Protein AF-A0A6P3WNL5-F1 (afdb_monomer)

Radius of gyration: 24.59 Å; Cα contacts (8 Å, |Δi|>4): 304; chains: 1; bounding box: 66×43×85 Å

Sequence (378 aa):
MAYTKGQDVFPAPIDILNIIGIEDKSNTLYLLDRMYMNTLKYLIILKDKVKHRLVDMEKIATYMHNLLKKQLNNIPAIVDHISWVKEVLRLAEFFISCGRFMECKNHLIVASVVAKHFNDYCKIHVELSAKKKGCLHRQYIYIISIIDTCWVRYGLILLYSSSKHVLEKEGRDNFSWTNCYEAKSMVQSVKQSTGLLLFTCTEKEYEDFMYIARDNYITNCNDAKIIFVRILQLVNKVKANKFVSEDADVRAELAQYISKAYKYLGFFERDKVNQMKLQKRRVEALEDCLKTLNEDDQIYCSFIWFELAVINSIVLDVNIENVDRDKLTAEELAEIDQLVKYIVNYFQLYMENFDAVRYGLTNDVVDVLTKITKLFLL

Foldseek 3Di:
DPPPPPDPDDPQDDDVCVVVVHDDPDRSNVVVLVVVLVVLVVLVVVCVVDPVVPGDVLVSLVVLLVSLLVVVVVPDPHDPLLVSLVSLQVSLVVCLVLLVLVLNLQSLLVSVVSLVVQLVVLVPPPPDDPVRSVVSVLSSLVSVLVSLVSLLVSLLSLLVVLLVVLCVVVCVPHDDPPDDDPPVPSVPPPPDDDDRSHDDDDPVSSVVRRLDPDSDRDDALVSLVSSLVSSVVSLVVSCVDPSRVVDLLSLLVSLVSNLSSLVSSLSRDPDVVVSVVSLVSNLVSLVVSLVVDDPVSLLSLLVSLVVNLVSLVVVLVVLVVPDDPVDDDPVSVVSNVVSVVSNVVSVVSNVVCVVVNVVCVVVCVNPCVVVVVVNPDD

Secondary structure (DSSP, 8-state):
--TTSS---PPPPP-HHHHTT------HHHHHHHHHHHHHHHHHHHHTTS-GGG--HHHHHHHHHHHHHHHHTTTTTSS-HHHHHHHHHHHHHHHHHTT-HHHHHHHHHHHHHHHHHHHHHHHH-TTS-HHHHHHHHHHHHHHHHHHHHHHHHHHHHHHHHHHHHHHHHHTTSS------SSGGGTTT--S---S-------HHHHHHH-S----S---SHHHHHHHHHHHHHHHHHHHT-HHHHSSHHHHHHHHHHHHHHHHHHHHH---HHHHHHHHHHHHHHHHHHHTT--GGGHHHHHHHHHHHHHHHHHHHHHHHHHS-TTS--HHHHHHHHHHHHHHHHHHHHHHHTHHHHHHHHHTT-S-THHHHHTTS--

Mean predicted aligned error: 10.52 Å

pLDDT: mean 79.37, std 18.05, range [27.97, 97.25]

Organism: Dinoponera quadriceps (NCBI:txid609295)

Solvent-accessible surface area (backbone atoms only — not comparable to full-atom values): 21833 Å² total; per-residue (Å²): 140,82,90,76,74,94,59,98,74,68,78,80,62,83,58,66,50,56,73,74,71,39,91,66,91,70,58,51,60,58,54,50,53,51,52,51,50,51,54,54,50,50,51,56,60,45,38,81,78,42,75,70,87,78,54,66,59,68,58,48,50,52,53,53,50,54,50,53,56,61,48,56,79,54,58,87,86,78,63,61,63,67,64,50,36,53,55,40,49,52,48,22,54,52,28,48,76,70,69,37,36,61,45,16,51,49,34,53,29,52,39,50,52,53,52,48,52,51,50,52,52,61,65,67,55,70,88,55,53,72,69,55,49,55,51,52,50,50,53,48,51,52,51,51,42,53,51,41,51,51,51,34,50,49,43,46,52,46,45,45,53,12,53,52,54,51,49,62,62,55,40,75,78,61,77,82,86,87,74,73,87,72,69,75,71,70,74,77,62,86,70,80,78,76,77,85,79,69,82,92,74,54,71,67,58,47,64,79,53,54,79,68,85,78,60,67,77,57,91,52,41,69,63,44,50,56,44,44,53,45,32,53,53,38,50,52,56,44,57,71,34,68,94,54,44,72,46,64,68,51,44,49,50,54,25,50,50,52,30,49,40,34,55,45,43,34,73,49,46,83,52,66,70,59,30,52,53,34,52,50,53,28,50,52,43,43,55,56,42,54,77,72,55,56,86,90,40,50,56,56,51,29,58,50,27,44,52,48,18,54,51,37,47,54,53,46,53,55,51,61,73,71,52,55,86,93,66,72,47,75,64,61,50,51,52,51,54,51,40,52,53,50,28,53,51,23,46,48,57,23,59,78,42,40,66,56,41,52,51,33,67,73,65,57,72,59,61,66,66,56,60,60,45,69,76,69,78,124

Structure (mmCIF, N/CA/C/O backbone):
data_AF-A0A6P3WNL5-F1
#
_entry.id   AF-A0A6P3WNL5-F1
#
loop_
_atom_site.group_PDB
_atom_site.id
_atom_site.type_symbol
_atom_site.label_atom_id
_atom_site.label_alt_id
_atom_site.label_comp_id
_atom_site.label_asym_id
_atom_site.label_entity_id
_atom_site.label_seq_id
_atom_site.pdbx_PDB_ins_code
_atom_site.Cartn_x
_atom_site.Cartn_y
_atom_site.Cartn_z
_atom_site.occupancy
_atom_site.B_iso_or_equiv
_atom_site.auth_seq_id
_atom_site.auth_comp_id
_atom_site.auth_asym_id
_atom_site.auth_atom_id
_atom_site.pdbx_PDB_model_num
ATOM 1 N N . MET A 1 1 ? 5.656 12.740 -49.620 1.00 36.84 1 MET A N 1
ATOM 2 C CA . MET A 1 1 ? 5.018 12.921 -48.297 1.00 36.84 1 MET A CA 1
ATOM 3 C C . MET A 1 1 ? 4.186 11.683 -47.983 1.00 36.84 1 MET A C 1
ATOM 5 O O . MET A 1 1 ? 3.082 11.561 -48.488 1.00 36.84 1 MET A O 1
ATOM 9 N N . ALA A 1 2 ? 4.742 10.734 -47.228 1.00 35.12 2 ALA A N 1
ATOM 10 C CA . ALA A 1 2 ? 4.097 9.464 -46.864 1.00 35.12 2 ALA A CA 1
ATOM 11 C C . ALA A 1 2 ? 4.092 9.256 -45.333 1.00 35.12 2 ALA A C 1
ATOM 13 O O . ALA A 1 2 ? 4.182 8.136 -44.854 1.00 35.12 2 ALA A O 1
ATOM 14 N N . TYR A 1 3 ? 4.027 10.350 -44.566 1.00 39.00 3 TYR A N 1
ATOM 15 C CA . TYR A 1 3 ? 4.205 10.351 -43.106 1.00 39.00 3 TYR A CA 1
ATOM 16 C C . TYR A 1 3 ? 2.909 10.137 -42.298 1.00 39.00 3 TYR A C 1
ATOM 18 O O . TYR A 1 3 ? 2.933 10.232 -41.079 1.00 39.00 3 TYR A O 1
ATOM 26 N N . THR A 1 4 ? 1.770 9.863 -42.944 1.00 44.53 4 THR A N 1
ATOM 27 C CA . THR A 1 4 ? 0.448 9.850 -42.280 1.00 44.53 4 THR A CA 1
ATOM 28 C C . THR A 1 4 ? -0.360 8.566 -42.470 1.00 44.53 4 THR A C 1
ATOM 30 O O . THR A 1 4 ? -1.546 8.535 -42.154 1.00 44.53 4 THR A O 1
ATOM 33 N N . LYS A 1 5 ? 0.243 7.468 -42.942 1.00 39.12 5 LYS A N 1
ATOM 34 C CA . LYS A 1 5 ? -0.461 6.180 -43.057 1.00 39.12 5 LYS A CA 1
ATOM 35 C C . LYS A 1 5 ? -0.372 5.352 -41.774 1.00 39.12 5 LYS A C 1
ATOM 37 O O . LYS A 1 5 ? 0.149 4.255 -41.846 1.00 39.12 5 LYS A O 1
ATOM 42 N N . GLY A 1 6 ? -0.861 5.873 -40.642 1.00 42.34 6 GLY A N 1
ATOM 43 C CA . GLY A 1 6 ? -1.340 5.120 -39.457 1.00 42.34 6 GLY A CA 1
ATOM 44 C C . GLY A 1 6 ? -0.555 3.897 -38.946 1.00 42.34 6 GLY A C 1
ATOM 45 O O . GLY A 1 6 ? -1.110 3.091 -38.210 1.00 42.34 6 GLY A O 1
ATOM 46 N N . GLN A 1 7 ? 0.693 3.726 -39.352 1.00 43.03 7 GLN A N 1
ATOM 47 C CA . GLN A 1 7 ? 1.590 2.652 -38.982 1.00 43.03 7 GLN A CA 1
ATOM 48 C C . GLN A 1 7 ? 2.748 3.350 -38.291 1.00 43.03 7 GLN A C 1
ATOM 50 O O . GLN A 1 7 ? 3.369 4.231 -38.886 1.00 43.03 7 GLN A O 1
ATOM 55 N N . ASP A 1 8 ? 3.027 2.965 -37.049 1.00 51.00 8 ASP A N 1
ATOM 56 C CA . ASP A 1 8 ? 4.131 3.457 -36.214 1.00 51.00 8 ASP A CA 1
ATOM 57 C C . ASP A 1 8 ? 5.520 3.058 -36.764 1.00 51.00 8 ASP A C 1
ATOM 59 O O . ASP A 1 8 ? 6.451 2.744 -36.024 1.00 51.00 8 ASP A O 1
ATOM 63 N N . VAL A 1 9 ? 5.675 3.023 -38.087 1.00 51.84 9 VAL A N 1
ATOM 64 C CA . VAL A 1 9 ? 6.900 2.671 -38.797 1.00 51.84 9 VAL A CA 1
ATOM 65 C C . VAL A 1 9 ? 7.582 3.973 -39.192 1.00 51.84 9 VAL A C 1
ATOM 67 O O . VAL A 1 9 ? 7.510 4.441 -40.329 1.00 51.84 9 VAL A O 1
ATOM 70 N N . PHE A 1 10 ? 8.224 4.592 -38.208 1.00 59.78 10 PHE A N 1
ATOM 71 C CA . PHE A 1 10 ? 9.180 5.660 -38.466 1.00 59.78 10 PHE A CA 1
ATOM 72 C C . PHE A 1 10 ? 10.493 5.049 -38.975 1.00 59.78 10 PHE A C 1
ATOM 74 O O . PHE A 1 10 ? 10.869 3.960 -38.527 1.00 59.78 10 PHE A O 1
ATOM 81 N N . PRO A 1 11 ? 11.210 5.717 -39.899 1.00 64.06 11 PRO A N 1
ATOM 82 C CA . PRO A 1 11 ? 12.562 5.301 -40.248 1.00 64.06 11 PRO A CA 1
ATOM 83 C C . PRO A 1 11 ? 13.437 5.278 -38.988 1.00 64.06 11 PRO A C 1
ATOM 85 O O . PRO A 1 11 ? 13.232 6.076 -38.069 1.00 64.06 11 PRO A O 1
ATOM 88 N N . ALA A 1 12 ? 14.398 4.351 -38.944 1.00 66.69 12 ALA A N 1
ATOM 89 C CA . ALA A 1 12 ? 15.313 4.235 -37.815 1.00 66.69 12 ALA A CA 1
ATOM 90 C C . ALA A 1 12 ? 16.000 5.590 -37.543 1.00 66.69 12 ALA A C 1
ATOM 92 O O . ALA A 1 12 ? 16.370 6.279 -38.502 1.00 66.69 12 ALA A O 1
ATOM 93 N N . PRO A 1 13 ? 16.163 5.998 -36.270 1.00 73.88 13 PRO A N 1
ATOM 94 C CA . PRO A 1 13 ? 16.782 7.277 -35.951 1.00 73.88 13 PRO A CA 1
ATOM 95 C C . PRO A 1 13 ? 18.206 7.345 -36.502 1.00 73.88 13 PRO A C 1
ATOM 97 O O . PRO A 1 13 ? 18.990 6.408 -36.337 1.00 73.88 13 PRO A O 1
ATOM 100 N N . ILE A 1 14 ? 18.529 8.465 -37.148 1.00 75.06 14 ILE A N 1
ATOM 101 C CA . ILE A 1 14 ? 19.842 8.695 -37.746 1.00 75.06 14 ILE A CA 1
ATOM 102 C C . ILE A 1 14 ? 20.869 8.923 -36.636 1.00 75.06 14 ILE A C 1
ATOM 104 O O . ILE A 1 14 ? 20.701 9.812 -35.802 1.00 75.06 14 ILE A O 1
ATOM 108 N N . ASP A 1 15 ? 21.951 8.151 -36.668 1.00 74.88 15 ASP A N 1
ATOM 109 C CA . ASP A 1 15 ? 23.109 8.368 -35.813 1.00 74.88 15 ASP A CA 1
ATOM 110 C C . ASP A 1 15 ? 24.081 9.355 -36.470 1.00 74.88 15 ASP A C 1
ATOM 112 O O . ASP A 1 15 ? 24.850 9.006 -37.369 1.00 74.88 15 ASP A O 1
ATOM 116 N N . ILE A 1 16 ? 24.030 10.612 -36.031 1.00 77.50 16 ILE A N 1
ATOM 117 C CA . ILE A 1 16 ? 24.899 11.670 -36.556 1.00 77.50 16 ILE A CA 1
ATOM 118 C C . ILE A 1 16 ? 26.372 11.382 -36.234 1.00 77.50 16 ILE A C 1
ATOM 120 O O . ILE A 1 16 ? 27.225 11.728 -37.047 1.00 77.50 16 ILE A O 1
ATOM 124 N N . LEU A 1 17 ? 26.678 10.730 -35.103 1.00 77.56 17 LEU A N 1
ATOM 125 C CA . LEU A 1 17 ? 28.053 10.426 -34.693 1.00 77.56 17 LEU A CA 1
ATOM 126 C C . LEU A 1 17 ? 28.686 9.405 -35.640 1.00 77.56 17 LEU A C 1
ATOM 128 O O . LEU A 1 17 ? 29.785 9.636 -36.145 1.00 77.56 17 LEU A O 1
ATOM 132 N N . ASN A 1 18 ? 27.935 8.358 -35.987 1.00 76.38 18 ASN A N 1
ATOM 133 C CA . ASN A 1 18 ? 28.376 7.380 -36.979 1.00 76.38 18 ASN A CA 1
ATOM 134 C C . ASN A 1 18 ? 28.546 8.001 -38.381 1.00 76.38 18 ASN A C 1
ATOM 136 O O . ASN A 1 18 ? 29.472 7.634 -39.102 1.00 76.38 18 ASN A O 1
ATOM 140 N N . ILE A 1 19 ? 27.722 8.987 -38.765 1.00 78.44 19 ILE A N 1
ATOM 141 C CA . ILE A 1 19 ? 27.878 9.708 -40.046 1.00 78.44 19 ILE A CA 1
ATOM 142 C C . ILE A 1 19 ? 29.182 10.516 -40.098 1.00 78.44 19 ILE A C 1
ATOM 144 O O . ILE A 1 19 ? 29.812 10.587 -41.152 1.00 78.44 19 ILE A O 1
ATOM 148 N N . ILE A 1 20 ? 29.601 11.117 -38.983 1.00 82.56 20 ILE A N 1
ATOM 149 C CA . ILE A 1 20 ? 30.840 11.912 -38.905 1.00 82.56 20 ILE A CA 1
ATOM 150 C C . ILE A 1 20 ? 32.077 11.070 -38.548 1.00 82.56 20 ILE A C 1
ATOM 152 O O . ILE A 1 20 ? 33.134 11.629 -38.259 1.00 82.56 20 ILE A O 1
ATOM 156 N N . GLY A 1 21 ? 31.964 9.738 -38.589 1.00 74.06 21 GLY A N 1
ATOM 157 C CA . GLY A 1 21 ? 33.074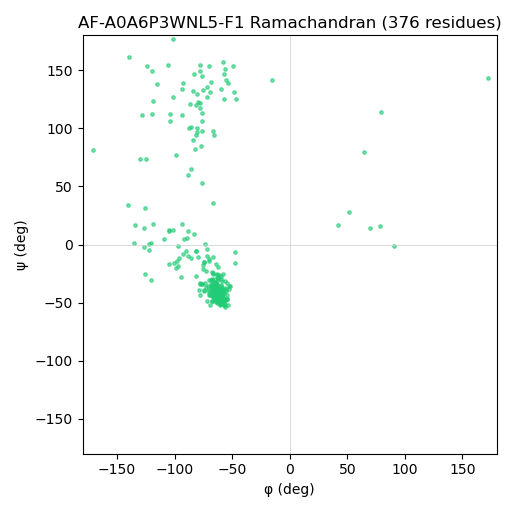 8.805 -38.377 1.00 74.06 21 GLY A CA 1
ATOM 158 C C . GLY A 1 21 ? 33.461 8.585 -36.912 1.00 74.06 21 GLY A C 1
ATOM 159 O O . GLY A 1 21 ? 34.547 8.076 -36.643 1.00 74.06 21 GLY A O 1
ATOM 160 N N . ILE A 1 22 ? 32.602 8.966 -35.964 1.00 76.19 22 ILE A N 1
ATOM 161 C CA . ILE A 1 22 ? 32.779 8.661 -34.542 1.00 76.19 22 ILE A CA 1
ATOM 162 C C . ILE A 1 22 ? 32.014 7.371 -34.253 1.00 76.19 22 ILE A C 1
ATOM 164 O O . ILE A 1 22 ? 30.787 7.366 -34.281 1.00 76.19 22 ILE A O 1
ATOM 168 N N . GLU A 1 23 ? 32.737 6.288 -33.961 1.00 66.56 23 GLU A N 1
ATOM 169 C CA . GLU A 1 23 ? 32.120 5.027 -33.546 1.00 66.56 23 GLU A CA 1
ATOM 170 C C . GLU A 1 23 ? 31.453 5.190 -32.173 1.00 66.56 23 GLU A C 1
ATOM 172 O O . GLU A 1 23 ? 32.102 5.097 -31.127 1.00 66.56 23 GLU A O 1
ATOM 177 N N . ASP A 1 24 ? 30.140 5.413 -32.173 1.00 65.31 24 ASP A N 1
ATOM 178 C CA . ASP A 1 24 ? 29.303 5.276 -30.987 1.00 65.31 24 ASP A CA 1
ATOM 179 C C . ASP A 1 24 ? 28.558 3.936 -31.049 1.00 65.31 24 ASP A C 1
ATOM 181 O O . ASP A 1 24 ? 27.897 3.596 -32.031 1.00 65.31 24 ASP A O 1
ATOM 185 N N . LYS A 1 25 ? 28.674 3.142 -29.980 1.00 62.59 25 LYS A N 1
ATOM 186 C CA . LYS A 1 25 ? 27.960 1.861 -29.829 1.00 62.59 25 LYS A CA 1
ATOM 187 C C . LYS A 1 25 ? 26.536 2.057 -29.299 1.00 62.59 25 LYS A C 1
ATOM 189 O O . LYS A 1 25 ? 25.895 1.083 -28.892 1.00 62.59 25 LYS A O 1
ATOM 194 N N . SER A 1 26 ? 26.052 3.296 -29.215 1.00 64.69 26 SER A N 1
ATOM 195 C CA . SER A 1 26 ? 24.740 3.593 -28.660 1.00 64.69 26 SER A CA 1
ATOM 196 C C . SER A 1 26 ? 23.613 3.142 -29.597 1.00 64.69 26 SER A C 1
ATOM 198 O O . SER A 1 26 ? 23.633 3.316 -30.812 1.00 64.69 26 SER A O 1
ATOM 200 N N . ASN A 1 27 ? 22.593 2.505 -29.020 1.00 74.25 27 ASN A N 1
ATOM 201 C CA . ASN A 1 27 ? 21.406 2.112 -29.767 1.00 74.25 27 ASN A CA 1
ATOM 202 C C . ASN A 1 27 ? 20.483 3.334 -29.897 1.00 74.25 27 ASN A C 1
ATOM 204 O O . ASN A 1 27 ? 19.755 3.673 -28.959 1.00 74.25 27 ASN A O 1
ATOM 208 N N . THR A 1 28 ? 20.513 3.998 -31.053 1.00 76.25 28 THR A N 1
ATOM 209 C CA . THR A 1 28 ? 19.742 5.228 -31.302 1.00 76.25 28 THR A CA 1
ATOM 210 C C . THR A 1 28 ? 18.232 5.043 -31.144 1.00 76.25 28 THR A C 1
ATOM 212 O O . THR A 1 28 ? 17.548 5.955 -30.674 1.00 76.25 28 THR A O 1
ATOM 215 N N . LEU A 1 29 ? 17.701 3.852 -31.445 1.00 78.62 29 LEU A N 1
ATOM 216 C CA . LEU A 1 29 ? 16.293 3.515 -31.221 1.00 78.62 29 LEU A CA 1
ATOM 217 C C . LEU A 1 29 ? 15.958 3.464 -29.725 1.00 78.62 29 LEU A C 1
ATOM 219 O O . LEU A 1 29 ? 14.947 4.021 -29.304 1.00 78.62 29 LEU A O 1
ATOM 223 N N . TYR A 1 30 ? 16.821 2.851 -28.914 1.00 78.25 30 TYR A N 1
ATOM 224 C CA . TYR A 1 30 ? 16.661 2.827 -27.459 1.00 78.25 30 TYR A CA 1
ATOM 225 C C . TYR A 1 30 ? 16.766 4.229 -26.845 1.00 78.25 30 TYR A C 1
ATOM 227 O O . TYR A 1 30 ? 15.997 4.566 -25.944 1.00 78.25 30 TYR A O 1
ATOM 235 N N . LEU A 1 31 ? 17.681 5.068 -27.340 1.00 79.88 31 LEU A N 1
ATOM 236 C CA . LEU A 1 31 ? 17.797 6.458 -26.894 1.00 79.88 31 LEU A CA 1
ATOM 237 C C . LEU A 1 31 ? 16.526 7.256 -27.196 1.00 79.88 31 LEU A C 1
ATOM 239 O O . LEU A 1 31 ? 16.044 7.977 -26.319 1.00 79.88 31 LEU A O 1
ATOM 243 N N . LEU A 1 32 ? 15.953 7.091 -28.391 1.00 83.56 32 LEU A N 1
ATOM 244 C CA . LEU A 1 32 ? 14.679 7.713 -28.744 1.00 83.56 32 LEU A CA 1
ATOM 245 C C . LEU A 1 32 ? 13.543 7.211 -27.844 1.00 83.56 32 LEU A C 1
ATOM 247 O O . LEU A 1 32 ? 12.809 8.026 -27.290 1.00 83.56 32 LEU A O 1
ATOM 251 N N . ASP A 1 33 ? 13.436 5.896 -27.640 1.00 85.00 33 ASP A N 1
ATOM 252 C CA . ASP A 1 33 ? 12.428 5.297 -26.757 1.00 85.00 33 ASP A CA 1
ATOM 253 C C . ASP A 1 33 ? 12.567 5.828 -25.315 1.00 85.00 33 ASP A C 1
ATOM 255 O O . ASP A 1 33 ? 11.573 6.139 -24.657 1.00 85.00 33 ASP A O 1
ATOM 259 N N . ARG A 1 34 ? 13.798 6.012 -24.823 1.00 83.94 34 ARG A N 1
ATOM 260 C CA . ARG A 1 34 ? 14.069 6.598 -23.501 1.00 83.94 34 ARG A CA 1
ATOM 261 C C . ARG A 1 34 ? 13.650 8.066 -23.422 1.00 83.94 34 ARG A C 1
ATOM 263 O O . ARG A 1 34 ? 13.054 8.469 -22.423 1.00 83.94 34 ARG A O 1
ATOM 270 N N . MET A 1 35 ? 13.947 8.865 -24.448 1.00 86.62 35 MET A N 1
ATOM 271 C CA . MET A 1 35 ? 13.510 10.264 -24.508 1.00 86.62 35 MET A CA 1
ATOM 272 C C . MET A 1 35 ? 11.988 10.360 -24.557 1.00 86.62 35 MET A C 1
ATOM 274 O O . MET A 1 35 ? 11.406 11.139 -23.804 1.00 86.62 35 MET A O 1
ATOM 278 N N . TYR A 1 36 ? 11.344 9.513 -25.359 1.00 89.69 36 TYR A N 1
ATOM 279 C CA . TYR A 1 36 ? 9.892 9.457 -25.445 1.00 89.69 36 TYR A CA 1
ATOM 280 C C . TYR A 1 36 ? 9.259 9.093 -24.096 1.00 89.69 36 TYR A C 1
ATOM 282 O O . TYR A 1 36 ? 8.351 9.790 -23.639 1.00 89.69 36 TYR A O 1
ATOM 290 N N . MET A 1 37 ? 9.800 8.086 -23.400 1.00 89.50 37 MET A N 1
ATOM 291 C CA . MET A 1 37 ? 9.366 7.744 -22.045 1.00 89.50 37 MET A CA 1
ATOM 292 C C . MET A 1 37 ? 9.516 8.938 -21.096 1.00 89.50 37 MET A C 1
ATOM 294 O O . MET A 1 37 ? 8.569 9.290 -20.401 1.00 89.50 37 MET A O 1
ATOM 298 N N . ASN A 1 38 ? 10.665 9.621 -21.097 1.00 87.62 38 ASN A N 1
ATOM 299 C CA . ASN A 1 38 ? 10.876 10.803 -20.257 1.00 87.62 38 ASN A CA 1
ATOM 300 C C . ASN A 1 38 ? 9.853 11.912 -20.537 1.00 87.62 38 ASN A C 1
ATOM 302 O O . ASN A 1 38 ? 9.323 12.492 -19.591 1.00 87.62 38 ASN A O 1
ATOM 306 N N . THR A 1 39 ? 9.520 12.176 -21.802 1.00 90.56 39 THR A N 1
ATOM 307 C CA . THR A 1 39 ? 8.469 13.139 -22.159 1.00 90.56 39 THR A CA 1
ATOM 308 C C . THR A 1 39 ? 7.123 12.750 -21.549 1.00 90.56 39 THR A C 1
ATOM 310 O O . THR A 1 39 ? 6.481 13.591 -20.920 1.00 90.56 39 THR A O 1
ATOM 313 N N . LEU A 1 40 ? 6.718 11.481 -21.660 1.00 90.00 40 LEU A N 1
ATOM 314 C CA . LEU A 1 40 ? 5.474 10.988 -21.056 1.00 90.00 40 LEU A CA 1
ATOM 315 C C . LEU A 1 40 ? 5.486 11.161 -19.528 1.00 90.00 40 LEU A C 1
ATOM 317 O O . LEU A 1 40 ? 4.505 11.626 -18.953 1.00 90.00 40 LEU A O 1
ATOM 321 N N . LYS A 1 41 ? 6.619 10.894 -18.870 1.00 85.31 41 LYS A N 1
ATOM 322 C CA . LYS A 1 41 ? 6.787 11.099 -17.421 1.00 85.31 41 LYS A CA 1
ATOM 323 C C . LYS A 1 41 ? 6.632 12.557 -17.012 1.00 85.31 41 LYS A C 1
ATOM 325 O O . LYS A 1 41 ? 5.957 12.845 -16.026 1.00 85.31 41 LYS A O 1
ATOM 330 N N . TYR A 1 42 ? 7.236 13.478 -17.760 1.00 84.44 42 TYR A N 1
ATOM 331 C CA . TYR A 1 42 ? 7.091 14.905 -17.484 1.00 84.44 42 TYR A CA 1
ATOM 332 C C . TYR A 1 42 ? 5.643 15.367 -17.644 1.00 84.44 42 TYR A C 1
ATOM 334 O O . TYR A 1 42 ? 5.180 16.162 -16.831 1.00 84.44 42 TYR A O 1
ATOM 342 N N . LEU A 1 43 ? 4.901 14.832 -18.618 1.00 84.94 43 LEU A N 1
ATOM 343 C CA . LEU A 1 43 ? 3.472 15.126 -18.764 1.00 84.94 43 LEU A CA 1
ATOM 344 C C . LEU A 1 43 ? 2.653 14.651 -17.555 1.00 84.94 43 LEU A C 1
ATOM 346 O O . LEU A 1 43 ? 1.768 15.380 -17.109 1.00 84.94 43 LEU A O 1
ATOM 350 N N . ILE A 1 44 ? 2.980 13.487 -16.981 1.00 81.81 44 ILE A N 1
ATOM 351 C CA . ILE A 1 44 ? 2.355 13.009 -15.735 1.00 81.81 44 ILE A CA 1
ATOM 352 C C . ILE A 1 44 ? 2.644 13.977 -14.584 1.00 81.81 44 ILE A C 1
ATOM 354 O O . ILE A 1 44 ? 1.718 14.412 -13.913 1.00 81.81 44 ILE A O 1
ATOM 358 N N . ILE A 1 45 ? 3.904 14.377 -14.389 1.00 77.19 45 ILE A N 1
ATOM 359 C CA . ILE A 1 45 ? 4.286 15.314 -13.315 1.00 77.19 45 ILE A CA 1
ATOM 360 C C . ILE A 1 45 ? 3.597 16.677 -13.492 1.00 77.19 45 ILE A C 1
ATOM 362 O O . ILE A 1 45 ? 3.197 17.315 -12.519 1.00 77.19 45 ILE A O 1
ATOM 366 N N . LEU A 1 46 ? 3.455 17.150 -14.733 1.00 75.25 46 LEU A N 1
ATOM 367 C CA . LEU A 1 46 ? 2.788 18.418 -15.031 1.00 75.25 46 LEU A CA 1
ATOM 368 C C . LEU A 1 46 ? 1.283 18.372 -14.756 1.00 75.25 46 LEU A C 1
ATOM 370 O O . LEU A 1 46 ? 0.724 19.401 -14.377 1.00 75.25 46 LEU A O 1
ATOM 374 N N . LYS A 1 47 ? 0.630 17.210 -14.891 1.00 71.31 47 LYS A N 1
ATOM 375 C CA . LYS A 1 47 ? -0.791 17.051 -14.543 1.00 71.31 47 LYS A CA 1
ATOM 376 C C . LYS A 1 47 ? -1.074 17.476 -13.105 1.00 71.31 47 LYS A C 1
ATOM 378 O O . LYS A 1 47 ? -2.109 18.082 -12.859 1.00 71.31 47 LYS A O 1
ATOM 383 N N . ASP A 1 48 ? -0.167 17.186 -12.179 1.00 63.12 48 ASP A N 1
ATOM 384 C CA . ASP A 1 48 ? -0.365 17.511 -10.764 1.00 63.12 48 ASP A CA 1
ATOM 385 C C . ASP A 1 48 ? -0.183 19.011 -10.473 1.00 63.12 48 ASP A C 1
ATOM 387 O O . ASP A 1 48 ? -0.601 19.497 -9.425 1.00 63.12 48 ASP A O 1
ATOM 391 N N . LYS A 1 49 ? 0.415 19.764 -11.409 1.00 66.50 49 LYS A N 1
ATOM 392 C CA . LYS A 1 49 ? 0.705 21.205 -11.282 1.00 66.50 49 LYS A CA 1
ATOM 393 C C . LYS A 1 49 ? -0.226 22.099 -12.102 1.00 66.50 49 LYS A C 1
ATOM 395 O O . LYS A 1 49 ? -0.274 23.306 -11.879 1.00 66.50 49 LYS A O 1
ATOM 400 N N . VAL A 1 50 ? -0.939 21.536 -13.072 1.00 62.91 50 VAL A N 1
ATOM 401 C CA . VAL A 1 50 ? -1.777 22.265 -14.032 1.00 62.91 50 VAL A CA 1
ATOM 402 C C . VAL A 1 50 ? -3.223 21.785 -13.894 1.00 62.91 50 VAL A C 1
ATOM 404 O O . VAL A 1 50 ? -3.463 20.634 -13.549 1.00 62.91 50 VAL A O 1
ATOM 407 N N . LYS A 1 51 ? -4.219 22.646 -14.163 1.00 58.50 51 LYS A N 1
ATOM 408 C CA . LYS A 1 51 ? -5.643 22.253 -14.129 1.00 58.50 51 LYS A CA 1
ATOM 409 C C . LYS A 1 51 ? -5.848 20.923 -14.877 1.00 58.50 51 LYS A C 1
ATOM 411 O O . LYS A 1 51 ? -5.536 20.841 -16.065 1.00 58.50 51 LYS A O 1
ATOM 416 N N . HIS A 1 52 ? -6.440 19.933 -14.198 1.00 55.56 52 HIS A N 1
ATOM 417 C CA . HIS A 1 52 ? -6.611 18.531 -14.626 1.00 55.56 52 HIS A CA 1
ATOM 418 C C . HIS A 1 52 ? -7.147 18.299 -16.053 1.00 55.56 52 HIS A C 1
ATOM 420 O O . HIS A 1 52 ? -7.028 17.199 -16.580 1.00 55.56 52 HIS A O 1
ATOM 426 N N . ARG A 1 53 ? -7.729 19.314 -16.700 1.00 58.72 53 ARG A N 1
ATOM 427 C CA . ARG A 1 53 ? -8.361 19.211 -18.023 1.00 58.72 53 ARG A CA 1
ATOM 428 C C . ARG A 1 53 ? -7.396 19.276 -19.214 1.00 58.72 53 ARG A C 1
ATOM 430 O O . ARG A 1 53 ? -7.857 19.119 -20.338 1.00 58.72 53 ARG A O 1
ATOM 437 N N . LEU A 1 54 ? -6.100 19.526 -19.004 1.00 65.25 54 LEU A N 1
ATOM 438 C CA . LEU A 1 54 ? -5.131 19.673 -20.104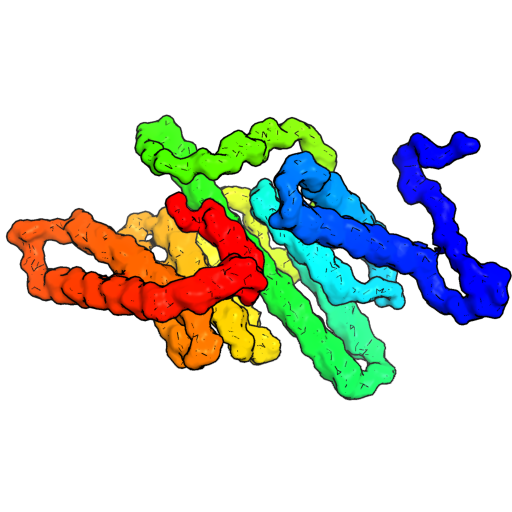 1.00 65.25 54 LEU A CA 1
ATOM 439 C C . LEU A 1 54 ? -4.311 18.409 -20.410 1.00 65.25 54 LEU A C 1
ATOM 441 O O . LEU A 1 54 ? -3.692 18.346 -21.469 1.00 65.25 54 LEU A O 1
ATOM 445 N N . VAL A 1 55 ? -4.309 17.405 -19.525 1.00 77.00 55 VAL A N 1
ATOM 446 C CA . VAL A 1 55 ? -3.485 16.194 -19.675 1.00 77.00 55 VAL A CA 1
ATOM 447 C C . VAL A 1 55 ? -4.369 14.947 -19.755 1.00 77.00 55 VAL A C 1
ATOM 449 O O . VAL A 1 55 ? -5.001 14.555 -18.776 1.00 77.00 55 VAL A O 1
ATOM 452 N N . ASP A 1 56 ? -4.393 14.316 -20.929 1.00 84.38 56 ASP A N 1
ATOM 453 C CA . ASP A 1 56 ? -5.142 13.084 -21.202 1.00 84.38 56 ASP A CA 1
ATOM 454 C C . ASP A 1 56 ? -4.356 11.855 -20.710 1.00 84.38 56 ASP A C 1
ATOM 456 O O . ASP A 1 56 ? -3.474 11.331 -21.395 1.00 84.38 56 ASP A O 1
ATOM 460 N N . MET A 1 57 ? -4.658 11.419 -19.485 1.00 84.81 57 MET A N 1
ATOM 461 C CA . MET A 1 57 ? -3.955 10.303 -18.845 1.00 84.81 57 MET A CA 1
ATOM 462 C C . MET A 1 57 ? -4.198 8.955 -19.512 1.00 84.81 57 MET A C 1
ATOM 464 O O . MET A 1 57 ? -3.305 8.116 -19.483 1.00 84.81 57 MET A O 1
ATOM 468 N N . GLU A 1 58 ? -5.359 8.746 -20.128 1.00 87.94 58 GLU A N 1
ATOM 469 C CA . GLU A 1 58 ? -5.666 7.489 -20.817 1.00 87.94 58 GLU A CA 1
ATOM 470 C C . GLU A 1 58 ? -4.781 7.319 -22.054 1.00 87.94 58 GLU A C 1
ATOM 472 O O . GLU A 1 58 ? -4.200 6.252 -22.284 1.00 87.94 58 GLU A O 1
ATOM 477 N N . LYS A 1 59 ? -4.576 8.402 -22.814 1.00 88.62 59 LYS A N 1
ATOM 478 C CA . LYS A 1 59 ? -3.616 8.393 -23.926 1.00 88.62 59 LYS A CA 1
ATOM 479 C C . LYS A 1 59 ? -2.187 8.199 -23.449 1.00 88.62 59 LYS A C 1
ATOM 481 O O . LYS A 1 59 ? -1.467 7.399 -24.040 1.00 88.62 59 LYS A O 1
ATOM 486 N N . ILE A 1 60 ? -1.778 8.892 -22.385 1.00 89.19 60 ILE A N 1
ATOM 487 C CA . ILE A 1 60 ? -0.433 8.714 -21.819 1.00 89.19 60 ILE A CA 1
ATOM 488 C C . ILE A 1 60 ? -0.225 7.260 -21.389 1.00 89.19 60 ILE A C 1
ATOM 490 O O . ILE A 1 60 ? 0.789 6.670 -21.757 1.00 89.19 60 ILE A O 1
ATOM 494 N N . ALA A 1 61 ? -1.189 6.662 -20.685 1.00 90.50 61 ALA A N 1
ATOM 495 C CA . ALA A 1 61 ? -1.121 5.270 -20.254 1.00 90.50 61 ALA A CA 1
ATOM 496 C C . ALA A 1 61 ? -1.026 4.306 -21.445 1.00 90.50 61 ALA A C 1
ATOM 498 O O . ALA A 1 61 ? -0.188 3.407 -21.442 1.00 90.50 61 ALA A O 1
ATOM 499 N N . THR A 1 62 ? -1.814 4.544 -22.498 1.00 91.06 62 THR A N 1
ATOM 500 C CA . THR A 1 62 ? -1.767 3.765 -23.747 1.00 91.06 62 THR A CA 1
ATOM 501 C C . THR A 1 62 ? -0.392 3.849 -24.414 1.00 91.06 62 THR A C 1
ATOM 503 O O . THR A 1 62 ? 0.193 2.826 -24.771 1.00 91.06 62 THR A O 1
ATOM 506 N N . TYR A 1 63 ? 0.163 5.056 -24.553 1.00 91.75 63 TYR A N 1
ATOM 507 C CA . TYR A 1 63 ? 1.479 5.261 -25.161 1.00 91.75 63 TYR A CA 1
ATOM 508 C C . TYR A 1 63 ? 2.610 4.649 -24.336 1.00 91.75 63 TYR A C 1
ATOM 510 O O . TYR A 1 63 ? 3.473 3.971 -24.893 1.00 91.75 63 TYR A O 1
ATOM 518 N N . MET A 1 64 ? 2.585 4.831 -23.013 1.00 92.69 64 MET A N 1
ATOM 519 C CA . MET A 1 64 ? 3.545 4.195 -22.111 1.00 92.69 64 MET A CA 1
ATOM 520 C C . MET A 1 64 ? 3.456 2.669 -22.199 1.00 92.69 64 MET A C 1
ATOM 522 O O . MET A 1 64 ? 4.490 2.017 -22.323 1.00 92.69 64 MET A O 1
ATOM 526 N N . HIS A 1 65 ? 2.248 2.097 -22.192 1.00 93.44 65 HIS A N 1
ATOM 527 C CA . HIS A 1 65 ? 2.046 0.652 -22.302 1.00 93.44 65 HIS A CA 1
ATOM 528 C C . HIS A 1 65 ? 2.617 0.106 -23.617 1.00 93.44 65 HIS A C 1
ATOM 530 O O . HIS A 1 65 ? 3.405 -0.839 -23.600 1.00 93.44 65 HIS A O 1
ATOM 536 N N . ASN A 1 66 ? 2.289 0.729 -24.753 1.00 91.00 66 ASN A N 1
ATOM 537 C CA . ASN A 1 66 ? 2.789 0.303 -26.062 1.00 91.00 66 ASN A CA 1
ATOM 538 C C . ASN A 1 66 ? 4.318 0.393 -26.152 1.00 91.00 66 ASN A C 1
ATOM 540 O O . ASN A 1 66 ? 4.963 -0.518 -26.676 1.00 91.00 66 ASN A O 1
ATOM 544 N N . LEU A 1 67 ? 4.909 1.453 -25.594 1.00 90.50 67 LEU A N 1
ATOM 545 C CA . LEU A 1 67 ? 6.358 1.623 -25.537 1.00 90.50 67 LEU A CA 1
ATOM 546 C C . LEU A 1 67 ? 7.027 0.554 -24.662 1.00 90.50 67 LEU A C 1
ATOM 548 O O . LEU A 1 67 ? 8.005 -0.061 -25.083 1.00 90.50 67 LEU A O 1
ATOM 552 N N . LEU A 1 68 ? 6.479 0.278 -23.477 1.00 91.50 68 LEU A N 1
ATOM 553 C CA . LEU A 1 68 ? 6.984 -0.762 -22.576 1.00 91.50 68 LEU A CA 1
ATOM 554 C C . LEU A 1 68 ? 6.866 -2.153 -23.202 1.00 91.50 68 LEU A C 1
ATOM 556 O O . LEU A 1 68 ? 7.798 -2.947 -23.099 1.00 91.50 68 LEU A O 1
ATOM 560 N N . LYS A 1 69 ? 5.765 -2.430 -23.907 1.00 90.31 69 LYS A N 1
ATOM 561 C CA . LYS A 1 69 ? 5.546 -3.675 -24.653 1.00 90.31 69 LYS A CA 1
ATOM 562 C C . LYS A 1 69 ? 6.545 -3.844 -25.796 1.00 90.31 69 LYS A C 1
ATOM 564 O O . LYS A 1 69 ? 7.106 -4.924 -25.956 1.00 90.31 69 LYS A O 1
ATOM 569 N N . LYS A 1 70 ? 6.830 -2.775 -26.548 1.00 86.00 70 LYS A N 1
ATOM 570 C CA . LYS A 1 70 ? 7.895 -2.759 -27.565 1.00 86.00 70 LYS A CA 1
ATOM 571 C C . LYS A 1 70 ? 9.265 -3.044 -26.939 1.00 86.00 70 LYS A C 1
ATOM 573 O O . LYS A 1 70 ? 10.035 -3.823 -27.492 1.00 86.00 70 LYS A O 1
ATOM 578 N N . GLN A 1 71 ? 9.565 -2.433 -25.792 1.00 85.00 71 GLN A N 1
ATOM 579 C CA . GLN A 1 71 ? 10.831 -2.625 -25.081 1.00 85.00 71 GLN A CA 1
ATOM 580 C C . GLN A 1 71 ? 10.984 -4.042 -24.521 1.00 85.00 71 GLN A C 1
ATOM 582 O O . GLN A 1 71 ? 12.084 -4.581 -24.592 1.00 85.00 71 GLN A O 1
ATOM 587 N N . LEU A 1 72 ? 9.901 -4.653 -24.025 1.00 84.19 72 LEU A N 1
ATOM 588 C CA . LEU A 1 72 ? 9.891 -6.007 -23.461 1.00 84.19 72 LEU A CA 1
ATOM 589 C C . LEU A 1 72 ? 10.439 -7.047 -24.447 1.00 84.19 72 LEU A C 1
ATOM 591 O O . LEU A 1 72 ? 11.248 -7.884 -24.061 1.00 84.19 72 LEU A O 1
ATOM 595 N N . ASN A 1 73 ? 10.091 -6.928 -25.732 1.00 75.00 73 ASN A N 1
ATOM 596 C CA . ASN A 1 73 ? 10.582 -7.815 -26.794 1.00 75.00 73 ASN A CA 1
ATOM 597 C C . ASN A 1 73 ? 12.105 -7.730 -27.023 1.00 75.00 73 ASN A C 1
ATOM 599 O O . ASN A 1 73 ? 12.675 -8.611 -27.658 1.00 75.00 73 ASN A O 1
ATOM 603 N N . ASN A 1 74 ? 12.760 -6.679 -26.520 1.00 69.19 74 ASN A N 1
ATOM 604 C CA . ASN A 1 74 ? 14.194 -6.421 -26.676 1.00 69.19 74 ASN A CA 1
ATOM 605 C C . ASN A 1 74 ? 14.985 -6.616 -25.362 1.00 69.19 74 ASN A C 1
ATOM 607 O O . ASN A 1 74 ? 16.189 -6.346 -25.314 1.00 69.19 74 ASN A O 1
ATOM 611 N N . ILE A 1 75 ? 14.328 -7.070 -24.287 1.00 65.38 75 ILE A N 1
ATOM 612 C CA . ILE A 1 75 ? 14.970 -7.490 -23.033 1.00 65.38 75 ILE A CA 1
ATOM 613 C C . ILE A 1 75 ? 15.576 -8.880 -23.296 1.00 65.38 75 ILE A C 1
ATOM 615 O O . ILE A 1 75 ? 14.814 -9.805 -23.571 1.00 65.38 75 ILE A O 1
ATOM 619 N N . PRO A 1 76 ? 16.921 -9.049 -23.290 1.00 55.56 76 PRO A N 1
ATOM 620 C CA . PRO A 1 76 ? 17.727 -8.870 -22.072 1.00 55.56 76 PRO A CA 1
ATOM 621 C C . PRO A 1 76 ? 19.039 -8.060 -22.205 1.00 55.56 76 PRO A C 1
ATOM 623 O O . PRO A 1 76 ? 19.750 -7.922 -21.217 1.00 55.56 76 PRO A O 1
ATOM 626 N N . ALA A 1 77 ? 19.406 -7.525 -23.377 1.00 56.84 77 ALA A N 1
ATOM 627 C CA . ALA A 1 77 ? 20.768 -6.997 -23.595 1.00 56.84 77 ALA A CA 1
ATOM 628 C C . ALA A 1 77 ? 20.928 -5.465 -23.464 1.00 56.84 77 ALA A C 1
ATOM 630 O O . ALA A 1 77 ? 22.048 -4.986 -23.297 1.00 56.84 77 ALA A O 1
ATOM 631 N N . ILE A 1 78 ? 19.846 -4.682 -23.580 1.00 54.94 78 ILE A N 1
ATOM 632 C CA . ILE A 1 78 ? 19.933 -3.221 -23.822 1.00 54.94 78 ILE A CA 1
ATOM 633 C C . ILE A 1 78 ? 19.159 -2.385 -22.787 1.00 54.94 78 ILE A C 1
ATOM 635 O O . ILE A 1 78 ? 19.485 -1.220 -22.560 1.00 54.94 78 ILE A O 1
ATOM 639 N N . VAL A 1 79 ? 18.134 -2.955 -22.150 1.00 60.22 79 VAL A N 1
ATOM 640 C CA . VAL A 1 79 ? 17.186 -2.192 -21.330 1.00 60.22 79 VAL A CA 1
ATOM 641 C C . VAL A 1 79 ? 17.615 -2.178 -19.868 1.00 60.22 79 VAL A C 1
ATOM 643 O O . VAL A 1 79 ? 17.913 -3.213 -19.275 1.00 60.22 79 VAL A O 1
ATOM 646 N N . ASP A 1 80 ? 17.582 -0.995 -19.259 1.00 77.62 80 ASP A N 1
ATOM 647 C CA . ASP A 1 80 ? 17.649 -0.854 -17.807 1.00 77.62 80 ASP A CA 1
ATOM 648 C C . ASP A 1 80 ? 16.391 -1.474 -17.171 1.00 77.62 80 ASP A C 1
ATOM 650 O O . ASP A 1 80 ? 15.343 -0.829 -17.069 1.00 77.62 80 ASP A O 1
ATOM 654 N N . HIS A 1 81 ? 16.501 -2.743 -16.762 1.00 81.81 81 HIS A N 1
ATOM 655 C CA . HIS A 1 81 ? 15.422 -3.523 -16.148 1.00 81.81 81 HIS A CA 1
ATOM 656 C C . HIS A 1 81 ? 14.785 -2.804 -14.954 1.00 81.81 81 HIS A C 1
ATOM 658 O O . HIS A 1 81 ? 13.578 -2.902 -14.747 1.00 81.81 81 HIS A O 1
ATOM 664 N N . ILE A 1 82 ? 15.581 -2.065 -14.178 1.00 82.12 82 ILE A N 1
ATOM 665 C CA . ILE A 1 82 ? 15.115 -1.358 -12.983 1.00 82.12 82 ILE A CA 1
ATOM 666 C C . ILE A 1 82 ? 14.211 -0.205 -13.384 1.00 82.12 82 ILE A C 1
ATOM 668 O O . ILE A 1 82 ? 13.093 -0.082 -12.882 1.00 82.12 82 ILE A O 1
ATOM 672 N N . SER A 1 83 ? 14.699 0.641 -14.292 1.00 83.69 83 SER A N 1
ATOM 673 C CA . SER A 1 83 ? 13.905 1.747 -14.819 1.00 83.69 83 SER A CA 1
ATOM 674 C C . SER A 1 83 ? 12.641 1.224 -15.491 1.00 83.69 83 SER A C 1
ATOM 676 O O . SER A 1 83 ? 11.565 1.748 -15.228 1.00 83.69 83 SER A O 1
ATOM 678 N N . TRP A 1 84 ? 12.737 0.145 -16.270 1.00 90.12 84 TRP A N 1
ATOM 679 C CA . TRP A 1 84 ? 11.585 -0.459 -16.935 1.00 90.12 84 TRP A CA 1
ATOM 680 C C . TRP A 1 84 ? 10.514 -0.933 -15.943 1.00 90.12 84 TRP A C 1
ATOM 682 O O . TRP A 1 84 ? 9.348 -0.559 -16.071 1.00 90.12 84 TRP A O 1
ATOM 692 N N . VAL A 1 85 ? 10.906 -1.682 -14.903 1.00 90.75 85 VAL A N 1
ATOM 693 C CA . VAL A 1 85 ? 9.974 -2.150 -13.863 1.00 90.75 85 VAL A CA 1
ATOM 694 C C . VAL A 1 85 ? 9.292 -0.972 -13.168 1.00 90.75 85 VAL A C 1
ATOM 696 O O . VAL A 1 85 ? 8.078 -0.996 -12.986 1.00 90.75 85 VAL A O 1
ATOM 699 N N . LYS A 1 86 ? 10.027 0.097 -12.839 1.00 89.19 86 LYS A N 1
ATOM 700 C CA . LYS A 1 86 ? 9.440 1.301 -12.227 1.00 89.19 86 LYS A CA 1
ATOM 701 C C . LYS A 1 86 ? 8.358 1.939 -13.103 1.00 89.19 86 LYS A C 1
ATOM 703 O O . LYS A 1 86 ? 7.334 2.374 -12.581 1.00 89.19 86 LYS A O 1
ATOM 708 N N . GLU A 1 87 ? 8.560 1.989 -14.418 1.00 90.19 87 GLU A N 1
ATOM 709 C CA . GLU A 1 87 ? 7.563 2.546 -15.339 1.00 90.19 87 GLU A CA 1
ATOM 710 C C . GLU A 1 87 ? 6.322 1.646 -15.475 1.00 90.19 87 GLU A C 1
ATOM 712 O O . GLU A 1 87 ? 5.201 2.156 -15.525 1.00 90.19 87 GLU A O 1
ATOM 717 N N . VAL A 1 88 ? 6.485 0.318 -15.438 1.00 94.31 88 VAL A N 1
ATOM 718 C CA . VAL A 1 88 ? 5.349 -0.622 -15.371 1.00 94.31 88 VAL A CA 1
ATOM 719 C C . VAL A 1 88 ? 4.558 -0.460 -14.077 1.00 94.31 88 VAL A C 1
ATOM 721 O O . VAL A 1 88 ? 3.329 -0.433 -14.111 1.00 94.31 88 VAL A O 1
ATOM 724 N N . LEU A 1 89 ? 5.239 -0.311 -12.939 1.00 93.50 89 LEU A N 1
ATOM 725 C CA . LEU A 1 89 ? 4.579 -0.101 -11.650 1.00 93.50 89 LEU A CA 1
ATOM 726 C C . LEU A 1 89 ? 3.819 1.230 -11.603 1.00 93.50 89 LEU A C 1
ATOM 728 O O . LEU A 1 89 ? 2.725 1.277 -11.045 1.00 93.50 89 LEU A O 1
ATOM 732 N N . ARG A 1 90 ? 4.322 2.282 -12.265 1.00 90.06 90 ARG A N 1
ATOM 733 C CA . ARG A 1 90 ? 3.581 3.545 -12.419 1.00 90.06 90 ARG A CA 1
ATOM 734 C C . ARG A 1 90 ? 2.271 3.355 -13.187 1.00 90.06 90 ARG A C 1
ATOM 736 O O . ARG A 1 90 ? 1.254 3.934 -12.814 1.00 90.06 90 ARG A O 1
ATOM 743 N N . LEU A 1 91 ? 2.271 2.539 -14.241 1.00 92.31 91 LEU A N 1
ATOM 744 C CA . LEU A 1 91 ? 1.032 2.187 -14.937 1.00 92.31 91 LEU A CA 1
ATOM 745 C C . LEU A 1 91 ? 0.100 1.350 -14.060 1.00 92.31 91 LEU A C 1
ATOM 747 O O . LEU A 1 91 ? -1.099 1.611 -14.037 1.00 92.31 91 LEU A O 1
ATOM 751 N N . ALA A 1 92 ? 0.632 0.390 -13.300 1.00 93.56 92 ALA A N 1
ATOM 752 C CA . ALA A 1 92 ? -0.167 -0.391 -12.359 1.00 93.56 92 ALA A CA 1
ATOM 753 C C . ALA A 1 92 ? -0.869 0.511 -11.326 1.00 93.56 92 ALA A C 1
ATOM 755 O O . ALA A 1 92 ? -2.057 0.323 -11.058 1.00 93.56 92 ALA A O 1
ATOM 756 N N . GLU A 1 93 ? -0.164 1.517 -10.800 1.00 89.19 93 GLU A N 1
ATOM 757 C CA . GLU A 1 93 ? -0.709 2.528 -9.888 1.00 89.19 93 GLU A CA 1
ATOM 758 C C . GLU A 1 93 ? -1.800 3.388 -10.546 1.00 89.19 93 GLU A C 1
ATOM 760 O O . GLU A 1 93 ? -2.849 3.645 -9.949 1.00 89.19 93 GLU A O 1
ATOM 765 N N . 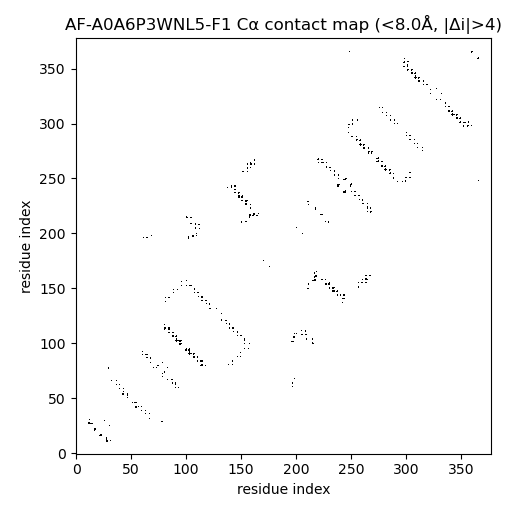PHE A 1 94 ? -1.601 3.779 -11.806 1.00 88.69 94 PHE A N 1
ATOM 766 C CA . PHE A 1 94 ? -2.634 4.462 -12.576 1.00 88.69 94 PHE A CA 1
ATOM 767 C C . PHE A 1 94 ? -3.886 3.585 -12.731 1.00 88.69 94 PHE A C 1
ATOM 769 O O . PHE A 1 94 ? -4.982 4.012 -12.364 1.00 88.69 94 PHE A O 1
ATOM 776 N N . PHE A 1 95 ? -3.740 2.341 -13.193 1.00 89.06 95 PHE A N 1
ATOM 777 C CA . PHE A 1 95 ? -4.880 1.451 -13.422 1.00 89.06 95 PHE A CA 1
ATOM 778 C C . PHE A 1 95 ? -5.669 1.168 -12.150 1.00 89.06 95 PHE A C 1
ATOM 780 O O . PHE A 1 95 ? -6.901 1.185 -12.183 1.00 89.06 95 PHE A O 1
ATOM 787 N N . ILE A 1 96 ? -4.994 0.965 -11.017 1.00 89.50 96 ILE A N 1
ATOM 788 C CA . ILE A 1 96 ? -5.708 0.748 -9.760 1.00 89.50 96 ILE A CA 1
ATOM 789 C C . ILE A 1 96 ? -6.444 1.998 -9.278 1.00 89.50 96 ILE A C 1
ATOM 791 O O . ILE A 1 96 ? -7.554 1.871 -8.763 1.00 89.50 96 ILE A O 1
ATOM 795 N N . SER A 1 97 ? -5.903 3.200 -9.513 1.00 85.25 97 SER A N 1
ATOM 796 C CA . SER A 1 97 ? -6.612 4.453 -9.212 1.00 85.25 97 SER A CA 1
ATOM 797 C C . SER A 1 97 ? -7.903 4.616 -10.031 1.00 85.25 97 SER A C 1
ATOM 799 O O . SER A 1 97 ? -8.853 5.246 -9.574 1.00 85.25 97 SER A O 1
ATOM 801 N N . CYS A 1 98 ? -7.967 3.988 -11.209 1.00 85.00 98 CYS A N 1
ATOM 802 C CA . CYS A 1 98 ? -9.139 3.955 -12.082 1.00 85.00 98 CYS A CA 1
ATOM 803 C C . CYS A 1 98 ? -10.061 2.742 -11.845 1.00 85.00 98 CYS A C 1
ATOM 805 O O . CYS A 1 98 ? -11.000 2.541 -12.612 1.00 85.00 98 CYS A O 1
ATOM 807 N N . GLY A 1 99 ? -9.793 1.896 -10.843 1.00 85.06 99 GLY A N 1
ATOM 808 C CA . GLY A 1 99 ? -10.552 0.659 -10.603 1.00 85.06 99 GLY A CA 1
ATOM 809 C C . GLY A 1 99 ? -10.343 -0.436 -11.661 1.00 85.06 99 GLY A C 1
ATOM 810 O O . GLY A 1 99 ? -11.092 -1.411 -11.701 1.00 85.06 99 GLY A O 1
ATOM 811 N N . ARG A 1 100 ? -9.322 -0.315 -12.519 1.00 90.50 100 ARG A N 1
ATOM 812 C CA . ARG A 1 100 ? -8.971 -1.278 -13.579 1.00 90.50 100 ARG A CA 1
ATOM 813 C C . ARG A 1 100 ? -8.075 -2.383 -13.011 1.00 90.50 100 ARG A C 1
ATOM 815 O O . ARG A 1 100 ? -6.898 -2.509 -13.353 1.00 90.50 100 ARG A O 1
ATOM 822 N N . PHE A 1 101 ? -8.634 -3.181 -12.099 1.00 90.81 101 PHE A N 1
ATOM 823 C CA . PHE A 1 101 ? -7.893 -4.187 -11.325 1.00 90.81 101 PHE A CA 1
ATOM 824 C C . PHE A 1 101 ? -7.208 -5.247 -12.194 1.00 90.81 101 PHE A C 1
ATOM 826 O O . PHE A 1 101 ? -6.066 -5.604 -11.921 1.00 90.81 101 PHE A O 1
ATOM 833 N N . MET A 1 102 ? -7.860 -5.705 -13.268 1.00 92.50 102 MET A N 1
ATOM 834 C CA . MET A 1 102 ? -7.282 -6.692 -14.187 1.00 92.50 102 MET A CA 1
ATOM 835 C C . MET A 1 102 ? -5.965 -6.200 -14.808 1.00 92.50 102 MET A C 1
ATOM 837 O O . MET A 1 102 ? -4.972 -6.927 -14.829 1.00 92.50 102 MET A O 1
ATOM 841 N N . GLU A 1 103 ? -5.940 -4.955 -15.284 1.00 93.50 103 GLU A N 1
ATOM 842 C CA . GLU A 1 103 ? -4.751 -4.373 -15.911 1.00 93.50 103 GLU A CA 1
ATOM 843 C C . GLU A 1 103 ? -3.662 -4.116 -14.878 1.00 93.50 103 GLU A C 1
ATOM 845 O O . GLU A 1 103 ? -2.518 -4.501 -15.109 1.00 93.50 103 GLU A O 1
ATOM 850 N N . CYS A 1 104 ? -4.013 -3.580 -13.704 1.00 94.69 104 CYS A N 1
ATOM 851 C CA . CYS A 1 104 ? -3.070 -3.447 -12.594 1.00 94.69 104 CYS A CA 1
ATOM 852 C C . CYS A 1 104 ? -2.410 -4.795 -12.256 1.00 94.69 104 CYS A C 1
ATOM 854 O O . CYS A 1 104 ? -1.185 -4.904 -12.275 1.00 94.69 104 CYS A O 1
ATOM 856 N N . LYS A 1 105 ? -3.214 -5.845 -12.042 1.00 94.81 105 LYS A N 1
ATOM 857 C CA . LYS A 1 105 ? -2.745 -7.202 -11.732 1.00 94.81 105 LYS A CA 1
ATOM 858 C C . LYS A 1 105 ? -1.796 -7.740 -12.807 1.00 94.81 105 LYS A C 1
ATOM 860 O O . LYS A 1 105 ? -0.719 -8.228 -12.476 1.00 94.81 105 LYS A O 1
ATOM 865 N N . ASN A 1 106 ? -2.160 -7.614 -14.086 1.00 94.56 106 ASN A N 1
ATOM 866 C CA . ASN A 1 106 ? -1.301 -8.029 -15.199 1.00 94.56 106 ASN A CA 1
ATOM 867 C C . ASN A 1 106 ? 0.053 -7.295 -15.183 1.00 94.56 106 ASN A C 1
ATOM 869 O O . ASN A 1 106 ? 1.091 -7.938 -15.317 1.00 94.56 106 ASN A O 1
ATOM 873 N N . HIS A 1 107 ? 0.063 -5.983 -14.930 1.00 95.88 107 HIS A N 1
ATOM 874 C CA . HIS A 1 107 ? 1.298 -5.197 -14.846 1.00 95.88 107 HIS A CA 1
ATOM 875 C C . HIS A 1 107 ? 2.173 -5.603 -13.648 1.00 95.88 107 HIS A C 1
ATOM 877 O O . HIS A 1 107 ? 3.392 -5.695 -13.792 1.00 95.88 107 HIS A O 1
ATOM 883 N N . LEU A 1 108 ? 1.582 -5.904 -12.484 1.00 96.38 108 LEU A N 1
ATOM 884 C CA . LEU A 1 108 ? 2.328 -6.380 -11.310 1.00 96.38 108 LEU A CA 1
ATO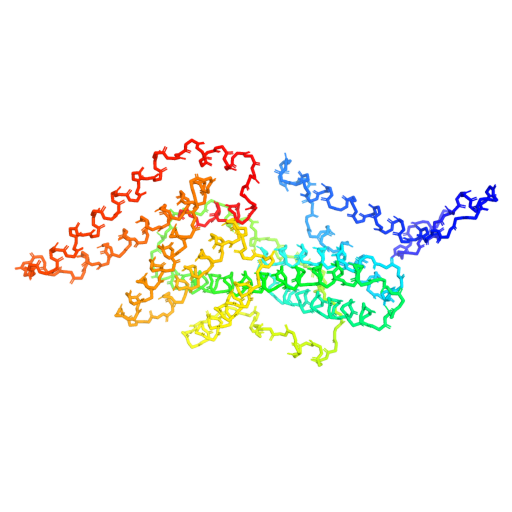M 885 C C . LEU A 1 108 ? 2.982 -7.751 -11.546 1.00 96.38 108 LEU A C 1
ATOM 887 O O . LEU A 1 108 ? 4.127 -7.974 -11.139 1.00 96.38 108 LEU A O 1
ATOM 891 N N . ILE A 1 109 ? 2.284 -8.658 -12.233 1.00 94.75 109 ILE A N 1
ATOM 892 C CA . ILE A 1 109 ? 2.825 -9.971 -12.612 1.00 94.75 109 ILE A CA 1
ATOM 893 C C . ILE A 1 109 ? 4.014 -9.789 -13.560 1.00 94.75 109 ILE A C 1
ATOM 895 O O . ILE A 1 109 ? 5.100 -10.295 -13.286 1.00 94.75 109 ILE A O 1
ATOM 899 N N . VAL A 1 110 ? 3.856 -8.996 -14.623 1.00 93.81 110 VAL A N 1
ATOM 900 C CA . VAL A 1 110 ? 4.921 -8.757 -15.613 1.00 93.81 110 VAL A CA 1
ATOM 901 C C . VAL A 1 110 ? 6.142 -8.094 -14.970 1.00 93.81 110 VAL A C 1
ATOM 903 O O . VAL A 1 110 ? 7.276 -8.491 -15.239 1.00 93.81 110 VAL A O 1
ATOM 906 N N . ALA A 1 111 ? 5.933 -7.125 -14.075 1.00 94.31 111 ALA A N 1
ATOM 907 C CA . ALA A 1 111 ? 7.011 -6.513 -13.300 1.00 94.31 111 ALA A CA 1
ATOM 908 C C . ALA A 1 111 ? 7.795 -7.557 -12.484 1.00 94.31 111 ALA A C 1
ATOM 910 O O . ALA A 1 111 ? 9.027 -7.522 -12.455 1.00 94.31 111 ALA A O 1
ATOM 911 N N . SER A 1 112 ? 7.093 -8.517 -11.874 1.00 94.19 112 SER A N 1
ATOM 912 C CA . SER A 1 112 ? 7.699 -9.607 -11.097 1.00 94.19 112 SER A CA 1
ATOM 913 C C . SER A 1 112 ? 8.513 -10.562 -11.976 1.00 94.19 112 SER A C 1
ATOM 915 O O . SER A 1 112 ? 9.638 -10.924 -11.621 1.00 94.19 112 SER A O 1
ATOM 917 N N . VAL A 1 113 ? 7.987 -10.910 -13.154 1.00 91.38 113 VAL A N 1
ATOM 918 C CA . VAL A 1 113 ? 8.666 -11.751 -14.152 1.00 91.38 113 VAL A CA 1
ATOM 919 C C . VAL A 1 113 ? 9.970 -11.096 -14.610 1.00 91.38 113 VAL A C 1
ATOM 921 O O . VAL A 1 113 ? 11.038 -11.706 -14.523 1.00 91.38 113 VAL A O 1
ATOM 924 N N . VAL A 1 114 ? 9.924 -9.824 -15.018 1.00 90.06 114 VAL A N 1
ATOM 925 C CA . VAL A 1 114 ? 11.119 -9.094 -15.475 1.00 90.06 114 VAL A CA 1
ATOM 926 C C . VAL A 1 114 ? 12.137 -8.911 -14.345 1.00 90.06 114 VAL A C 1
ATOM 928 O O . VAL A 1 114 ? 13.339 -9.055 -14.583 1.00 90.06 114 VAL A O 1
ATOM 931 N N . ALA A 1 115 ? 11.691 -8.666 -13.109 1.00 90.25 115 ALA A N 1
ATOM 932 C CA . ALA A 1 115 ? 12.580 -8.600 -11.949 1.00 90.25 115 ALA A CA 1
ATOM 933 C C . ALA A 1 115 ? 13.292 -9.941 -11.683 1.00 90.25 115 ALA A C 1
ATOM 935 O O . ALA A 1 115 ? 14.491 -9.951 -11.390 1.00 90.25 115 ALA A O 1
ATOM 936 N N . LYS A 1 116 ? 12.598 -11.079 -11.832 1.00 88.81 116 LYS A N 1
ATOM 937 C CA . LYS A 1 116 ? 13.217 -12.414 -11.736 1.00 88.81 116 LYS A CA 1
ATOM 938 C C . LYS A 1 116 ? 14.234 -12.646 -12.850 1.00 88.81 116 LYS A C 1
ATOM 940 O O . LYS A 1 116 ? 15.354 -13.049 -12.547 1.00 88.81 116 LYS A O 1
ATOM 945 N N . HIS A 1 117 ? 13.902 -12.319 -14.099 1.00 85.38 117 HIS A N 1
ATOM 946 C CA . HIS A 1 117 ? 14.857 -12.422 -15.207 1.00 85.38 117 HIS A CA 1
ATOM 947 C C . HIS A 1 117 ? 16.112 -11.577 -14.978 1.00 85.38 117 HIS A C 1
ATOM 949 O O . HIS A 1 117 ? 17.216 -12.053 -15.229 1.00 85.38 117 HIS A O 1
ATOM 955 N N . PHE A 1 118 ? 15.964 -10.360 -14.448 1.00 83.38 118 PHE A N 1
ATOM 956 C CA . PHE A 1 118 ? 17.096 -9.516 -14.067 1.00 83.38 118 PHE A CA 1
ATOM 957 C C . PHE A 1 118 ? 17.984 -10.191 -13.011 1.00 83.38 118 PHE A C 1
ATOM 959 O O . PHE A 1 118 ? 19.204 -10.238 -13.165 1.00 83.38 118 PHE A O 1
ATOM 966 N N . ASN A 1 119 ? 17.386 -10.770 -11.967 1.00 85.00 119 ASN A N 1
ATOM 967 C CA . ASN A 1 119 ? 18.125 -11.499 -10.935 1.00 85.00 119 ASN A CA 1
ATOM 968 C C . ASN A 1 119 ? 18.887 -12.699 -11.508 1.00 85.00 119 ASN A C 1
ATOM 970 O O . ASN A 1 119 ? 20.053 -12.911 -11.181 1.00 85.00 119 ASN A O 1
ATOM 974 N N . ASP A 1 120 ? 18.239 -13.476 -12.372 1.00 84.06 120 ASP A N 1
ATOM 975 C CA . ASP A 1 120 ? 18.839 -14.667 -12.968 1.00 84.06 120 ASP A CA 1
ATOM 976 C C . ASP A 1 120 ? 19.958 -14.295 -13.953 1.00 84.06 120 ASP A C 1
ATOM 978 O O . ASP A 1 120 ? 21.040 -14.883 -13.895 1.00 84.06 120 ASP A O 1
ATOM 982 N N . TYR A 1 121 ? 19.778 -13.233 -14.745 1.00 77.44 121 TYR A N 1
ATOM 983 C CA . TYR A 1 121 ? 20.839 -12.633 -15.561 1.00 77.44 121 TYR A CA 1
ATOM 984 C C . TYR A 1 121 ? 22.046 -12.218 -14.701 1.00 77.44 121 TYR A C 1
ATOM 986 O O . TYR A 1 121 ? 23.185 -12.592 -14.987 1.00 77.44 121 TYR A O 1
ATOM 994 N N . CYS A 1 122 ? 21.816 -11.509 -13.591 1.00 74.88 122 CYS A N 1
ATOM 995 C CA . CYS A 1 122 ? 22.885 -11.095 -12.677 1.00 74.88 122 CYS A CA 1
ATOM 996 C C . CYS A 1 122 ? 23.635 -12.270 -12.025 1.00 74.88 122 CYS A C 1
ATOM 998 O O . CYS A 1 122 ? 24.821 -12.127 -11.719 1.00 74.88 122 CYS A O 1
ATOM 1000 N N . LYS A 1 123 ? 22.979 -13.419 -11.804 1.00 75.44 123 LYS A N 1
ATOM 1001 C CA . LYS A 1 123 ? 23.621 -14.630 -11.258 1.00 75.44 123 LYS A CA 1
ATOM 1002 C C . LYS A 1 123 ? 24.502 -15.339 -12.288 1.00 75.44 123 LYS A C 1
ATOM 1004 O O . LYS A 1 123 ? 25.566 -15.831 -11.921 1.00 75.44 123 LYS A O 1
ATOM 1009 N N . ILE A 1 124 ? 24.058 -15.398 -13.546 1.00 74.56 124 ILE A N 1
ATOM 1010 C CA . ILE A 1 124 ? 24.731 -16.140 -14.625 1.00 74.56 124 ILE A CA 1
ATOM 1011 C C . ILE A 1 124 ? 25.948 -15.378 -15.166 1.00 74.56 124 ILE A C 1
ATOM 1013 O O . ILE A 1 124 ? 26.943 -16.002 -15.528 1.00 74.56 124 ILE A O 1
ATOM 1017 N N . HIS A 1 125 ? 25.931 -14.043 -15.188 1.00 66.62 125 HIS A N 1
ATOM 1018 C CA . HIS A 1 125 ? 27.089 -13.260 -15.633 1.00 66.62 125 HIS A CA 1
ATOM 1019 C C . HIS A 1 125 ? 28.185 -13.207 -14.548 1.00 66.62 125 HIS A C 1
ATOM 1021 O O . HIS A 1 125 ? 28.284 -12.284 -13.733 1.00 66.62 125 HIS A O 1
ATOM 1027 N N . VAL A 1 126 ? 29.019 -14.256 -14.547 1.00 53.31 126 VAL A N 1
ATOM 1028 C CA . VAL A 1 126 ? 30.053 -14.575 -13.543 1.00 53.31 126 VAL A CA 1
ATOM 1029 C C . VAL A 1 126 ? 31.166 -13.523 -13.445 1.00 53.31 126 VAL A C 1
ATOM 1031 O O . VAL A 1 126 ? 31.725 -13.364 -12.359 1.00 53.31 126 VAL A O 1
ATOM 1034 N N . GLU A 1 127 ? 31.426 -12.753 -14.504 1.00 61.94 127 GLU A N 1
ATOM 1035 C CA . GLU A 1 127 ? 32.547 -11.797 -14.623 1.00 61.94 127 GLU A CA 1
ATOM 1036 C C . GLU A 1 127 ? 32.413 -10.522 -13.768 1.00 61.94 127 GLU A C 1
ATOM 1038 O O . GLU A 1 127 ? 33.317 -9.688 -13.711 1.00 61.94 127 GLU A O 1
ATOM 1043 N N . LEU A 1 128 ? 31.291 -10.339 -13.072 1.00 65.62 128 LEU A N 1
ATOM 1044 C CA . LEU A 1 128 ? 31.090 -9.181 -12.207 1.00 65.62 128 LEU A CA 1
ATOM 1045 C C . LEU A 1 128 ? 31.895 -9.322 -10.906 1.00 65.62 128 LEU A C 1
ATOM 1047 O O . LEU A 1 128 ? 31.816 -10.339 -10.213 1.00 65.62 128 LEU A O 1
ATOM 1051 N N . SER A 1 129 ? 32.613 -8.261 -10.524 1.00 74.81 129 SER A N 1
ATOM 1052 C CA . SER A 1 129 ? 33.292 -8.192 -9.224 1.00 74.81 129 SER A CA 1
ATOM 1053 C C . SER A 1 129 ? 32.309 -8.415 -8.066 1.00 74.81 129 SER A C 1
ATOM 1055 O O . SER A 1 129 ? 31.127 -8.064 -8.159 1.00 74.81 129 SER A O 1
ATOM 1057 N N . ALA A 1 130 ? 32.790 -8.952 -6.938 1.00 78.62 130 ALA A N 1
ATOM 1058 C CA . ALA A 1 130 ? 31.956 -9.226 -5.760 1.00 78.62 130 ALA A CA 1
ATOM 1059 C C . ALA A 1 130 ? 31.155 -7.989 -5.299 1.00 78.62 130 ALA A C 1
ATOM 1061 O O . ALA A 1 130 ? 29.968 -8.085 -4.985 1.00 78.62 130 ALA A O 1
ATOM 1062 N N . LYS A 1 131 ? 31.771 -6.799 -5.364 1.00 79.12 131 LYS A N 1
ATOM 1063 C CA . LYS A 1 131 ? 31.120 -5.515 -5.060 1.00 79.12 131 LYS A CA 1
ATOM 1064 C C . LYS A 1 131 ? 29.951 -5.211 -6.007 1.00 79.12 131 LYS A C 1
ATOM 1066 O O . LYS A 1 131 ? 28.902 -4.753 -5.556 1.00 79.12 131 LYS A O 1
ATOM 1071 N N . LYS A 1 132 ? 30.109 -5.474 -7.310 1.00 78.81 132 LYS A N 1
ATOM 1072 C CA . LYS A 1 132 ? 29.067 -5.231 -8.320 1.00 78.81 132 LYS A CA 1
ATOM 1073 C C . LYS A 1 132 ? 27.909 -6.222 -8.179 1.00 78.81 132 LYS A C 1
ATOM 1075 O O . LYS A 1 132 ? 26.759 -5.795 -8.222 1.00 78.81 132 LYS A O 1
ATOM 1080 N N . LYS A 1 133 ? 28.193 -7.497 -7.885 1.00 77.50 133 LYS A N 1
ATOM 1081 C CA . LYS A 1 133 ? 27.166 -8.505 -7.553 1.00 77.50 133 LYS A CA 1
ATOM 1082 C C . LYS A 1 133 ? 26.346 -8.102 -6.322 1.00 77.50 133 LYS A C 1
ATOM 1084 O O . LYS A 1 133 ? 25.121 -8.110 -6.378 1.00 77.50 133 LYS A O 1
ATOM 1089 N N . GLY A 1 134 ? 27.004 -7.657 -5.247 1.00 79.81 134 GLY A N 1
ATOM 1090 C CA . GLY A 1 134 ? 26.314 -7.176 -4.043 1.00 79.81 134 GLY A CA 1
ATOM 1091 C C . GLY A 1 134 ? 25.457 -5.921 -4.274 1.00 79.81 134 GLY A C 1
ATOM 1092 O O . GLY A 1 134 ? 24.402 -5.768 -3.664 1.00 79.81 134 GLY A O 1
ATOM 1093 N N . CYS A 1 135 ? 25.870 -5.021 -5.172 1.00 81.94 135 CYS A N 1
ATOM 1094 C CA . CYS A 1 135 ? 25.067 -3.855 -5.556 1.00 81.94 135 CYS A CA 1
ATOM 1095 C C . CYS A 1 135 ? 23.799 -4.255 -6.328 1.00 81.94 135 CYS A C 1
ATOM 1097 O O . CYS A 1 135 ? 22.705 -3.845 -5.948 1.00 81.94 135 CYS A O 1
ATOM 1099 N N . LEU A 1 136 ? 23.936 -5.109 -7.346 1.00 80.75 136 LEU A N 1
ATOM 1100 C CA . LEU A 1 136 ? 22.812 -5.595 -8.155 1.00 80.75 136 LEU A CA 1
ATOM 1101 C C . LEU A 1 136 ? 21.813 -6.404 -7.326 1.00 80.75 136 LEU A C 1
ATOM 1103 O O . LEU A 1 136 ? 20.605 -6.240 -7.472 1.00 80.75 136 LEU A O 1
ATOM 1107 N N . HIS A 1 137 ? 22.309 -7.229 -6.404 1.00 82.62 137 HIS A N 1
ATOM 1108 C CA . HIS A 1 137 ? 21.450 -7.981 -5.499 1.00 82.62 137 HIS A CA 1
ATOM 1109 C C . HIS A 1 137 ? 20.621 -7.062 -4.590 1.00 82.62 137 HIS A C 1
ATOM 1111 O O . HIS A 1 137 ? 19.418 -7.272 -4.449 1.00 82.62 137 HIS A O 1
ATOM 1117 N N . ARG A 1 138 ? 21.228 -5.999 -4.036 1.00 83.94 138 ARG A N 1
ATOM 1118 C CA . ARG A 1 138 ? 20.494 -4.983 -3.262 1.00 83.94 138 ARG A CA 1
ATOM 1119 C C . ARG A 1 138 ? 19.433 -4.276 -4.102 1.00 83.94 138 ARG A C 1
ATOM 1121 O O . ARG A 1 138 ? 18.315 -4.100 -3.634 1.00 83.94 138 ARG A O 1
ATOM 1128 N N . GLN A 1 139 ? 19.753 -3.924 -5.346 1.00 83.44 139 GLN A N 1
ATOM 1129 C CA . GLN A 1 139 ? 18.791 -3.318 -6.270 1.00 83.44 139 GLN A CA 1
ATOM 1130 C C . GLN A 1 139 ? 17.616 -4.251 -6.585 1.00 83.44 139 GLN A C 1
ATOM 1132 O O . GLN A 1 139 ? 16.470 -3.813 -6.568 1.00 83.44 139 GLN A O 1
ATOM 1137 N N . TYR A 1 140 ? 17.887 -5.534 -6.829 1.00 86.38 140 TYR A N 1
ATOM 1138 C CA . TYR A 1 140 ? 16.845 -6.539 -7.028 1.00 86.38 140 TYR A CA 1
ATOM 1139 C C . TYR A 1 140 ? 15.934 -6.657 -5.801 1.00 86.38 140 TYR A C 1
ATOM 1141 O O . TYR A 1 140 ? 14.716 -6.579 -5.938 1.00 86.38 140 TYR A O 1
ATOM 1149 N N . ILE A 1 141 ? 16.521 -6.796 -4.608 1.00 86.12 141 ILE A N 1
ATOM 1150 C CA . ILE A 1 141 ? 15.772 -6.867 -3.349 1.00 86.12 141 ILE A CA 1
ATOM 1151 C C . ILE A 1 141 ? 14.868 -5.638 -3.189 1.00 86.12 141 ILE A C 1
ATOM 1153 O O . ILE A 1 141 ? 13.683 -5.784 -2.903 1.00 86.12 141 ILE A O 1
ATOM 1157 N N . TYR A 1 142 ? 15.412 -4.444 -3.425 1.00 85.69 142 TYR A N 1
ATOM 1158 C CA . TYR A 1 142 ? 14.665 -3.193 -3.349 1.00 85.69 142 TYR A CA 1
ATOM 1159 C C . TYR A 1 142 ? 13.466 -3.179 -4.311 1.00 85.69 142 TYR A C 1
ATOM 1161 O O . TYR A 1 142 ? 12.350 -2.870 -3.904 1.00 85.69 142 TYR A O 1
ATOM 1169 N N . ILE A 1 143 ? 13.658 -3.588 -5.569 1.00 87.06 143 ILE A N 1
ATOM 1170 C CA . ILE A 1 143 ? 12.576 -3.657 -6.564 1.00 87.06 143 ILE A CA 1
ATOM 1171 C C . ILE A 1 143 ? 11.496 -4.655 -6.153 1.00 87.06 143 ILE A C 1
ATOM 1173 O O . ILE A 1 143 ? 10.314 -4.337 -6.256 1.00 87.06 143 ILE A O 1
ATOM 1177 N N . ILE A 1 144 ? 11.878 -5.842 -5.676 1.00 91.25 144 ILE A N 1
ATOM 1178 C CA . ILE A 1 144 ? 10.914 -6.839 -5.197 1.00 91.25 144 ILE A CA 1
ATOM 1179 C C . ILE A 1 144 ? 10.104 -6.283 -4.027 1.00 91.25 144 ILE A C 1
ATOM 1181 O O . ILE A 1 144 ? 8.891 -6.464 -4.008 1.00 91.25 144 ILE A O 1
ATOM 1185 N N . SER A 1 145 ? 10.730 -5.553 -3.100 1.00 89.31 145 SER A N 1
ATOM 1186 C CA . SER A 1 145 ? 9.997 -4.898 -2.014 1.00 89.31 145 SER A CA 1
ATOM 1187 C C . SER A 1 145 ? 9.007 -3.849 -2.520 1.00 89.31 145 SER A C 1
ATOM 1189 O O . SER A 1 145 ? 7.881 -3.826 -2.035 1.00 89.31 145 SER A O 1
ATOM 1191 N N . ILE A 1 146 ? 9.351 -3.052 -3.540 1.00 89.19 146 ILE A N 1
ATOM 1192 C CA . ILE A 1 146 ? 8.387 -2.128 -4.166 1.00 89.19 146 ILE A CA 1
ATOM 1193 C C . ILE A 1 146 ? 7.223 -2.903 -4.803 1.00 89.19 146 ILE A C 1
ATOM 1195 O O . ILE A 1 146 ? 6.065 -2.518 -4.636 1.00 89.19 146 ILE A O 1
ATOM 1199 N N . ILE A 1 147 ? 7.508 -3.993 -5.523 1.00 93.44 147 ILE A N 1
ATOM 1200 C CA . ILE A 1 147 ? 6.479 -4.837 -6.150 1.00 93.44 147 ILE A CA 1
ATOM 1201 C C . ILE A 1 147 ? 5.545 -5.424 -5.082 1.00 93.44 147 ILE A C 1
ATOM 1203 O O . ILE A 1 147 ? 4.325 -5.335 -5.220 1.00 93.44 147 ILE A O 1
ATOM 1207 N N . ASP A 1 148 ? 6.100 -5.983 -4.004 1.00 94.06 148 ASP A N 1
ATOM 1208 C CA . ASP A 1 148 ? 5.335 -6.541 -2.886 1.00 94.06 148 ASP A CA 1
ATOM 1209 C C . ASP A 1 148 ? 4.456 -5.461 -2.225 1.00 94.06 148 ASP A C 1
ATOM 1211 O O . ASP A 1 148 ? 3.270 -5.696 -1.980 1.00 94.06 148 ASP A O 1
ATOM 1215 N N . THR A 1 149 ? 4.982 -4.248 -2.018 1.00 92.12 149 THR A N 1
ATOM 1216 C CA . THR A 1 149 ? 4.204 -3.098 -1.524 1.00 92.12 149 THR A CA 1
ATOM 1217 C C . THR A 1 149 ? 3.075 -2.713 -2.487 1.00 92.12 149 THR A C 1
ATOM 1219 O O . THR A 1 149 ? 1.956 -2.433 -2.054 1.00 92.12 149 THR A O 1
ATOM 1222 N N . CYS A 1 150 ? 3.297 -2.764 -3.802 1.00 93.75 150 CYS A N 1
ATOM 1223 C CA . CYS A 1 150 ? 2.234 -2.521 -4.782 1.00 93.75 150 CYS A CA 1
ATOM 1224 C C . CYS A 1 150 ? 1.131 -3.590 -4.717 1.00 93.75 150 CYS A C 1
ATOM 1226 O O . CYS A 1 150 ? -0.047 -3.258 -4.846 1.00 93.75 150 CYS A O 1
ATOM 1228 N N . TRP A 1 151 ? 1.473 -4.853 -4.443 1.00 96.69 151 TRP A N 1
ATOM 1229 C CA . TRP A 1 151 ? 0.483 -5.906 -4.192 1.00 96.69 151 TRP A CA 1
ATOM 1230 C C . TRP A 1 151 ? -0.291 -5.708 -2.884 1.00 96.69 151 TRP A C 1
ATOM 1232 O O . TRP A 1 151 ? -1.496 -5.969 -2.839 1.00 96.69 151 TRP A O 1
ATOM 1242 N N . VAL A 1 152 ? 0.359 -5.200 -1.832 1.00 96.12 152 VAL A N 1
ATOM 1243 C CA . VAL A 1 152 ? -0.322 -4.786 -0.592 1.00 96.12 152 VAL A CA 1
ATOM 1244 C C . VAL A 1 152 ? -1.356 -3.706 -0.899 1.00 96.12 152 VAL A C 1
ATOM 1246 O O . VAL A 1 152 ? -2.531 -3.857 -0.553 1.00 96.12 152 VAL A O 1
ATOM 1249 N N . ARG A 1 153 ? -0.955 -2.657 -1.627 1.00 94.62 153 ARG A N 1
ATOM 1250 C CA . ARG A 1 153 ? -1.861 -1.591 -2.083 1.00 94.62 153 ARG A CA 1
ATOM 1251 C C . ARG A 1 153 ? -2.994 -2.145 -2.945 1.00 94.62 153 ARG A C 1
ATOM 1253 O O . ARG A 1 153 ? -4.138 -1.731 -2.762 1.00 94.62 153 ARG A O 1
ATOM 1260 N N . TYR A 1 154 ? -2.697 -3.110 -3.818 1.00 95.62 154 TYR A N 1
ATOM 1261 C CA . TYR A 1 154 ? -3.695 -3.798 -4.631 1.00 95.62 154 TYR A CA 1
ATOM 1262 C C . TYR A 1 154 ? -4.790 -4.438 -3.784 1.00 95.62 154 TYR A C 1
ATOM 1264 O O . TYR A 1 154 ? -5.971 -4.135 -3.960 1.00 95.62 154 TYR A O 1
ATOM 1272 N N . GLY A 1 155 ? -4.399 -5.266 -2.815 1.00 95.75 155 GLY A N 1
ATOM 1273 C CA . GLY A 1 155 ? -5.344 -5.913 -1.911 1.00 95.75 155 GLY A CA 1
ATOM 1274 C C . GLY A 1 155 ? -6.152 -4.913 -1.082 1.00 95.75 155 GLY A C 1
ATOM 1275 O O . GLY A 1 155 ? -7.364 -5.070 -0.945 1.00 95.75 155 GLY A O 1
ATOM 1276 N N . LEU A 1 156 ? -5.504 -3.868 -0.560 1.00 95.69 156 LEU A N 1
ATOM 1277 C CA . LEU A 1 156 ? -6.160 -2.838 0.250 1.00 95.69 156 LEU A CA 1
ATOM 1278 C C . LEU A 1 156 ? -7.213 -2.060 -0.541 1.00 95.69 156 LEU A C 1
ATOM 1280 O O . LEU A 1 156 ? -8.344 -1.922 -0.075 1.00 95.69 156 LEU A O 1
ATOM 1284 N N . ILE A 1 157 ? -6.866 -1.577 -1.738 1.00 94.38 157 ILE A N 1
ATOM 1285 C CA . ILE A 1 157 ? -7.800 -0.827 -2.588 1.00 94.38 157 ILE A CA 1
ATOM 1286 C C . ILE A 1 157 ? -8.935 -1.737 -3.058 1.00 94.38 157 ILE A C 1
ATOM 1288 O O . ILE A 1 157 ? -10.077 -1.282 -3.127 1.00 94.38 157 ILE A O 1
ATOM 1292 N N . LEU A 1 158 ? -8.666 -3.017 -3.325 1.00 93.25 158 LEU A N 1
ATOM 1293 C CA . LEU A 1 158 ? -9.710 -3.974 -3.675 1.00 93.25 158 LEU A CA 1
ATOM 1294 C C . LEU A 1 158 ? -10.689 -4.187 -2.511 1.00 93.25 158 LEU A C 1
ATOM 1296 O O . LEU A 1 158 ? -11.897 -4.099 -2.729 1.00 93.25 158 LEU A O 1
ATOM 1300 N N . LEU A 1 159 ? -10.205 -4.399 -1.281 1.00 93.81 159 LEU A N 1
ATOM 1301 C CA . LEU A 1 159 ? -11.060 -4.524 -0.092 1.00 93.81 159 LEU A CA 1
ATOM 1302 C C . LEU A 1 159 ? -11.887 -3.254 0.152 1.00 93.81 159 LEU A C 1
ATOM 1304 O O . LEU A 1 159 ? -13.099 -3.336 0.341 1.00 93.81 159 LEU A O 1
ATOM 1308 N N . TYR A 1 160 ? -11.245 -2.087 0.088 1.00 93.75 160 TYR A N 1
ATOM 1309 C CA . TYR A 1 160 ? -11.897 -0.791 0.264 1.00 93.75 160 TYR A CA 1
ATOM 1310 C C . TYR A 1 160 ? -12.968 -0.515 -0.800 1.00 93.75 160 TYR A C 1
ATOM 1312 O O . TYR A 1 160 ? -14.100 -0.149 -0.497 1.00 93.75 160 TYR A O 1
ATOM 1320 N N . SER A 1 161 ? -12.629 -0.703 -2.074 1.00 90.31 161 SER A N 1
ATOM 1321 C CA . SER A 1 161 ? -13.567 -0.424 -3.163 1.00 90.31 161 SER A CA 1
ATOM 1322 C C . SER A 1 161 ? -14.735 -1.412 -3.143 1.00 90.31 161 SER A C 1
ATOM 1324 O O . SER A 1 161 ? -15.858 -1.054 -3.486 1.00 90.31 161 SER A O 1
ATOM 1326 N N . SER A 1 162 ? -14.485 -2.641 -2.682 1.00 90.88 162 SER A N 1
ATOM 1327 C CA . SER A 1 162 ? -15.523 -3.647 -2.466 1.00 90.88 162 SER A CA 1
ATOM 1328 C C . SER A 1 162 ? -16.496 -3.243 -1.362 1.00 90.88 162 SER A C 1
ATOM 1330 O O . SER A 1 162 ? -17.702 -3.348 -1.572 1.00 90.88 162 SER A O 1
ATOM 1332 N N . SER A 1 163 ? -16.011 -2.736 -0.221 1.00 89.50 163 SER A N 1
ATOM 1333 C CA . SER A 1 163 ? -16.900 -2.277 0.855 1.00 89.50 163 SER A CA 1
ATOM 1334 C C . SER A 1 163 ? -17.747 -1.083 0.421 1.00 89.50 163 SER A C 1
ATOM 1336 O O . SER A 1 163 ? -18.958 -1.075 0.639 1.00 89.50 163 SER A O 1
ATOM 1338 N N . LYS A 1 164 ? -17.150 -0.122 -0.295 1.00 89.06 164 LYS A N 1
ATOM 1339 C CA . LYS A 1 164 ? -17.882 1.010 -0.878 1.00 89.06 164 LYS A CA 1
ATOM 1340 C C . LYS A 1 164 ? -18.984 0.547 -1.835 1.00 89.06 164 LYS A C 1
ATOM 1342 O O . LYS A 1 164 ? -20.115 1.010 -1.745 1.00 89.06 164 LYS A O 1
ATOM 1347 N N . HIS A 1 165 ? -18.675 -0.399 -2.717 1.00 86.69 165 HIS A N 1
ATOM 1348 C CA . HIS A 1 165 ? -19.638 -0.929 -3.680 1.00 86.69 165 HIS A CA 1
ATOM 1349 C C . HIS A 1 165 ? -20.787 -1.713 -3.017 1.00 86.69 165 HIS A C 1
ATOM 1351 O O . HIS A 1 165 ? -21.909 -1.698 -3.524 1.00 86.69 165 HIS A O 1
ATOM 1357 N N . VAL A 1 166 ? -20.540 -2.388 -1.887 1.00 86.19 166 VAL A N 1
ATOM 1358 C CA . VAL A 1 166 ? -21.603 -3.009 -1.075 1.00 86.19 166 VAL A CA 1
ATOM 1359 C C . VAL A 1 166 ? -22.517 -1.931 -0.481 1.00 86.19 166 VAL A C 1
ATOM 1361 O O . VAL A 1 166 ? -23.727 -1.994 -0.691 1.00 86.19 166 VAL A O 1
ATOM 1364 N N . LEU A 1 167 ? -21.948 -0.889 0.136 1.00 84.88 167 LEU A N 1
ATOM 1365 C CA . LEU A 1 167 ? -22.716 0.229 0.701 1.00 84.88 167 LEU A CA 1
ATOM 1366 C C . LEU A 1 167 ? -23.551 0.973 -0.349 1.00 84.88 167 LEU A C 1
ATOM 1368 O O . LEU A 1 167 ? -24.696 1.316 -0.093 1.00 84.88 167 LEU A O 1
ATOM 1372 N N . GLU A 1 168 ? -23.023 1.199 -1.553 1.00 84.56 168 GLU A N 1
ATOM 1373 C CA . GLU A 1 168 ? -23.769 1.847 -2.645 1.00 84.56 168 GLU A CA 1
ATOM 1374 C C . GLU A 1 168 ? -24.941 0.996 -3.165 1.00 84.56 168 GLU A C 1
ATOM 1376 O O . GLU A 1 168 ? -25.903 1.527 -3.731 1.00 84.56 168 GLU A O 1
ATOM 1381 N N . LYS A 1 169 ? -24.874 -0.331 -3.006 1.00 78.50 169 LYS A N 1
ATOM 1382 C CA . LYS A 1 169 ? -25.988 -1.231 -3.326 1.00 78.50 169 LYS A CA 1
ATOM 1383 C C . LYS A 1 169 ? -27.051 -1.231 -2.233 1.00 78.50 169 LYS A C 1
ATOM 1385 O O . LYS A 1 169 ? -28.226 -1.237 -2.577 1.00 78.50 169 LYS A O 1
ATOM 1390 N N . GLU A 1 170 ? -26.645 -1.193 -0.968 1.00 69.50 170 GLU A N 1
ATOM 1391 C CA . GLU A 1 170 ? -27.543 -1.170 0.196 1.00 69.50 170 GLU A CA 1
ATOM 1392 C C . GLU A 1 170 ? -28.208 0.210 0.383 1.00 69.50 170 GLU A C 1
ATOM 1394 O O . GLU A 1 170 ? -29.411 0.305 0.610 1.00 69.50 170 GLU A O 1
ATOM 1399 N N . GLY A 1 171 ? -27.464 1.298 0.167 1.00 52.88 171 GLY A N 1
ATOM 1400 C CA . GLY A 1 171 ? -27.923 2.688 0.278 1.00 52.88 171 GLY A CA 1
ATOM 1401 C C . GLY A 1 171 ? -28.841 3.171 -0.853 1.00 52.88 171 GLY A C 1
ATOM 1402 O O . GLY A 1 171 ? -29.286 4.317 -0.825 1.00 52.88 171 GLY A O 1
ATOM 1403 N N . ARG A 1 172 ? -29.166 2.317 -1.837 1.00 49.62 172 ARG A N 1
ATOM 1404 C CA . ARG A 1 172 ? -30.304 2.563 -2.740 1.00 49.62 172 ARG A CA 1
ATOM 1405 C C . ARG A 1 172 ? -31.662 2.367 -2.057 1.00 49.62 172 ARG A C 1
ATOM 1407 O O . ARG A 1 172 ? -32.645 2.818 -2.635 1.00 49.62 172 ARG A O 1
ATOM 1414 N N . ASP A 1 173 ? -31.686 1.815 -0.839 1.00 44.88 173 ASP A N 1
ATOM 1415 C CA . ASP A 1 173 ? -32.908 1.605 -0.058 1.00 44.88 173 ASP A CA 1
ATOM 1416 C C . ASP A 1 173 ? -32.951 2.278 1.326 1.00 44.88 173 ASP A C 1
ATOM 1418 O O . ASP A 1 173 ? -33.983 2.137 1.965 1.00 44.88 173 ASP A O 1
ATOM 1422 N N . ASN A 1 174 ? -31.931 3.021 1.800 1.00 37.12 174 ASN A N 1
ATOM 1423 C CA . ASN A 1 174 ? -32.056 4.108 2.803 1.00 37.12 174 ASN A CA 1
ATOM 1424 C C . ASN A 1 174 ? -30.684 4.640 3.289 1.00 37.12 174 ASN A C 1
ATOM 1426 O O . ASN A 1 174 ? -29.762 3.877 3.547 1.00 37.12 174 ASN A O 1
ATOM 1430 N N . PHE A 1 175 ? -30.634 5.960 3.510 1.00 31.25 175 PHE A N 1
ATOM 1431 C CA . PHE A 1 175 ? -29.583 6.801 4.117 1.00 31.25 175 PHE A CA 1
ATOM 1432 C C . PHE A 1 175 ? -28.354 7.225 3.288 1.00 31.25 175 PHE A C 1
ATOM 1434 O O . PHE A 1 175 ? -27.468 6.459 2.923 1.00 31.25 175 PHE A O 1
ATOM 1441 N N . SER A 1 176 ? -28.298 8.545 3.071 1.00 37.31 176 SER A N 1
ATOM 1442 C CA . SER A 1 176 ? -27.225 9.302 2.435 1.00 37.31 176 SER A CA 1
ATOM 1443 C C . SER A 1 176 ? -26.145 9.707 3.442 1.00 37.31 176 SER A C 1
ATOM 1445 O O . SER A 1 176 ? -26.416 10.512 4.336 1.00 37.31 176 SER A O 1
ATOM 1447 N N . TRP A 1 177 ? -24.899 9.282 3.226 1.00 30.36 177 TRP A N 1
ATOM 1448 C CA . TRP A 1 177 ? -23.754 10.080 3.669 1.00 30.36 177 TRP A CA 1
ATOM 1449 C C . TRP A 1 177 ? -23.469 11.126 2.590 1.00 30.36 177 TRP A C 1
ATOM 1451 O O . TRP A 1 177 ? -22.780 10.889 1.595 1.00 30.36 177 TRP A O 1
ATOM 1461 N N . THR A 1 178 ? -24.109 12.282 2.732 1.00 37.00 178 THR A N 1
ATOM 1462 C CA . THR A 1 178 ? -23.921 13.420 1.837 1.00 37.00 178 THR A CA 1
ATOM 1463 C C . THR A 1 178 ? -22.601 14.091 2.181 1.00 37.00 178 THR A C 1
ATOM 1465 O O . THR A 1 178 ? -22.551 14.873 3.119 1.00 37.00 178 THR A O 1
ATOM 1468 N N . ASN A 1 179 ? -21.551 13.767 1.424 1.00 31.22 179 ASN A N 1
ATOM 1469 C CA . ASN A 1 179 ? -20.495 14.691 0.991 1.00 31.22 179 ASN A CA 1
ATOM 1470 C C . ASN A 1 179 ? -19.604 13.989 -0.043 1.00 31.22 179 ASN A C 1
ATOM 1472 O O . ASN A 1 179 ? -18.544 13.456 0.253 1.00 31.22 179 ASN A O 1
ATOM 1476 N N . CYS A 1 180 ? -20.066 13.972 -1.293 1.00 32.22 180 CYS A N 1
ATOM 1477 C CA . CYS A 1 180 ? -19.300 13.471 -2.432 1.00 32.22 180 CYS A CA 1
ATOM 1478 C C . CYS A 1 180 ? -19.243 14.568 -3.499 1.00 32.22 180 CYS A C 1
ATOM 1480 O O . CYS A 1 180 ? -19.941 14.512 -4.515 1.00 32.22 180 CYS A O 1
ATOM 1482 N N . TYR A 1 181 ? -18.436 15.599 -3.253 1.00 31.86 181 TYR A N 1
ATOM 1483 C CA . TYR A 1 181 ? -17.967 16.445 -4.342 1.00 31.86 181 TYR A CA 1
ATOM 1484 C C . TYR A 1 181 ? -16.832 15.690 -5.053 1.00 31.86 181 TYR A C 1
ATOM 1486 O O . TYR A 1 181 ? -15.861 15.276 -4.436 1.00 31.86 181 TYR A O 1
ATOM 1494 N N . GLU A 1 182 ? -17.038 15.471 -6.355 1.00 33.59 182 GLU A N 1
ATOM 1495 C CA . GLU A 1 182 ? -16.113 14.922 -7.367 1.00 33.59 182 GLU A CA 1
ATOM 1496 C C . GLU A 1 182 ? -16.048 13.408 -7.649 1.00 33.59 182 GLU A C 1
ATOM 1498 O O . GLU A 1 182 ? -15.438 13.027 -8.644 1.00 33.59 182 GLU A O 1
ATOM 1503 N N . ALA A 1 183 ? -16.809 12.535 -6.980 1.00 34.97 183 ALA A N 1
ATOM 1504 C CA . ALA A 1 183 ? -16.965 11.150 -7.476 1.00 34.97 183 ALA A CA 1
ATOM 1505 C C . ALA A 1 183 ? -17.915 11.034 -8.693 1.00 34.97 183 ALA A C 1
ATOM 1507 O O . ALA A 1 183 ? -17.889 10.050 -9.431 1.00 34.97 183 ALA A O 1
ATOM 1508 N N . LYS A 1 184 ? -18.748 12.055 -8.945 1.00 32.16 184 LYS A N 1
ATOM 1509 C CA . LYS A 1 184 ? -19.732 12.044 -10.043 1.00 32.16 184 LYS A CA 1
ATOM 1510 C C . LYS A 1 184 ? -19.151 12.365 -11.426 1.00 32.16 184 LYS A C 1
ATOM 1512 O O . LYS A 1 184 ? -19.854 12.156 -12.408 1.00 32.16 184 LYS A O 1
ATOM 1517 N N . SER A 1 185 ? -17.899 12.827 -11.540 1.00 32.06 185 SER A N 1
ATOM 1518 C CA . SER A 1 185 ? -17.326 13.188 -12.853 1.00 32.06 185 SER A CA 1
ATOM 1519 C C . SER A 1 185 ? -16.473 12.099 -13.518 1.00 32.06 185 SER A C 1
ATOM 1521 O O . SER A 1 185 ? -16.204 12.205 -14.709 1.00 32.06 185 SER A O 1
ATOM 1523 N N . MET A 1 186 ? -16.113 11.019 -12.809 1.00 34.41 186 MET A N 1
ATOM 1524 C CA . MET A 1 186 ? -15.262 9.957 -13.376 1.00 34.41 186 MET A CA 1
ATOM 1525 C C . MET A 1 186 ? -16.041 8.712 -13.837 1.00 34.41 186 MET A C 1
ATOM 1527 O O . MET A 1 186 ? -15.544 7.929 -14.637 1.00 34.41 186 MET A O 1
ATOM 1531 N N . VAL A 1 187 ? -17.298 8.555 -13.404 1.00 34.59 187 VAL A N 1
ATOM 1532 C CA . VAL A 1 187 ? -18.146 7.400 -13.770 1.00 34.59 187 VAL A CA 1
ATOM 1533 C C . VAL A 1 187 ? -18.888 7.612 -15.104 1.00 34.59 187 VAL A C 1
ATOM 1535 O O . VAL A 1 187 ? -19.399 6.662 -15.689 1.00 34.59 187 VAL A O 1
ATOM 1538 N N . GLN A 1 188 ? -18.907 8.834 -15.653 1.00 30.50 188 GLN A N 1
ATOM 1539 C CA . GLN A 1 188 ? -19.642 9.160 -16.888 1.00 30.50 188 GLN A CA 1
ATOM 1540 C C . GLN A 1 188 ? -18.804 9.262 -18.174 1.00 30.50 188 GLN A C 1
ATOM 1542 O O . GLN A 1 188 ? -19.338 9.675 -19.202 1.00 30.50 188 GLN A O 1
ATOM 1547 N N . SER A 1 189 ? -17.544 8.811 -18.181 1.00 34.53 189 SER A N 1
ATOM 1548 C CA . SER A 1 189 ? -16.766 8.692 -19.429 1.00 34.53 189 SER A CA 1
ATOM 1549 C C . SER A 1 189 ? -16.312 7.277 -19.786 1.00 34.53 189 SER A C 1
ATOM 1551 O O . SER A 1 189 ? -15.493 7.128 -20.689 1.00 34.53 189 SER A O 1
ATOM 1553 N N . VAL A 1 190 ? -16.896 6.220 -19.204 1.00 40.00 190 VAL A N 1
ATOM 1554 C CA . VAL A 1 190 ? -16.757 4.849 -19.746 1.00 40.00 190 VAL A CA 1
ATOM 1555 C C . VAL A 1 190 ? -17.652 4.693 -20.988 1.00 40.00 190 VAL A C 1
ATOM 1557 O O . VAL A 1 190 ? -18.498 3.810 -21.093 1.00 40.00 190 VAL A O 1
ATOM 1560 N N . LYS A 1 191 ? -17.506 5.608 -21.947 1.00 36.59 191 LYS A N 1
ATOM 1561 C CA . LYS A 1 1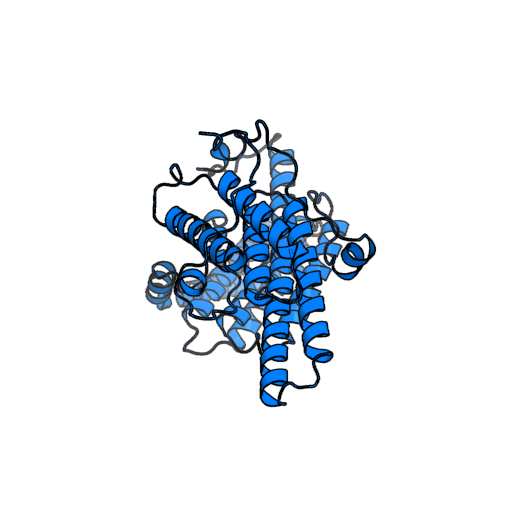91 ? -17.923 5.405 -23.329 1.00 36.59 191 LYS A CA 1
ATOM 1562 C C . LYS A 1 191 ? -16.653 5.141 -24.127 1.00 36.59 191 LYS A C 1
ATOM 1564 O O . LYS A 1 191 ? -15.891 6.057 -24.402 1.00 36.59 191 LYS A O 1
ATOM 1569 N N . GLN A 1 192 ? -16.501 3.865 -24.483 1.00 40.03 192 GLN A N 1
ATOM 1570 C CA . GLN A 1 192 ? -15.583 3.324 -25.487 1.00 40.03 192 GLN A CA 1
ATOM 1571 C C . GLN A 1 192 ? -14.092 3.483 -25.169 1.00 40.03 192 GLN A C 1
ATOM 1573 O O . GLN A 1 192 ? -13.391 4.303 -25.751 1.00 40.03 192 GLN A O 1
ATOM 1578 N N . SER A 1 193 ? -13.587 2.604 -24.301 1.00 39.16 193 SER A N 1
ATOM 1579 C CA . SER A 1 193 ? -12.159 2.296 -24.300 1.00 39.16 193 SER A CA 1
ATOM 1580 C C . SER A 1 193 ? -11.861 1.304 -25.424 1.00 39.16 193 SER A C 1
ATOM 1582 O O . SER A 1 193 ? -12.418 0.207 -25.472 1.00 39.16 193 SER A O 1
ATOM 1584 N N . THR A 1 194 ? -10.955 1.704 -26.311 1.00 53.03 194 THR A N 1
ATOM 1585 C CA . THR A 1 194 ? -9.837 0.895 -26.820 1.00 53.03 194 THR A CA 1
ATOM 1586 C C . THR A 1 194 ? -9.544 -0.354 -25.969 1.00 53.03 194 THR A C 1
ATOM 1588 O O . THR A 1 194 ? -9.647 -0.308 -24.746 1.00 53.03 194 THR A O 1
ATOM 1591 N N . GLY A 1 195 ? -9.198 -1.474 -26.612 1.00 72.19 195 GLY A N 1
ATOM 1592 C CA . GLY A 1 195 ? -9.005 -2.775 -25.953 1.00 72.19 195 GLY A CA 1
ATOM 1593 C C . GLY A 1 195 ? -8.100 -2.738 -24.713 1.00 72.19 195 GLY A C 1
ATOM 1594 O O . GLY A 1 195 ? -7.236 -1.871 -24.598 1.00 72.19 195 GLY A O 1
ATOM 1595 N N . LEU A 1 196 ? -8.317 -3.687 -23.792 1.00 85.31 196 LEU A N 1
ATOM 1596 C CA . LEU A 1 196 ? -7.559 -3.818 -22.540 1.00 85.31 196 LEU A CA 1
ATOM 1597 C C . LEU A 1 196 ? -6.042 -3.751 -22.796 1.00 85.31 196 LEU A C 1
ATOM 1599 O O . LEU A 1 196 ? -5.521 -4.462 -23.661 1.00 85.31 196 LEU A O 1
ATOM 1603 N N . LEU A 1 197 ? -5.335 -2.928 -22.021 1.00 91.00 197 LEU A N 1
ATOM 1604 C CA . LEU A 1 197 ? -3.886 -2.758 -22.100 1.00 91.00 197 LEU A CA 1
ATOM 1605 C C . LEU A 1 197 ? -3.216 -3.884 -21.312 1.00 91.00 197 LEU A C 1
ATOM 1607 O O . LEU A 1 197 ? -2.869 -3.733 -20.144 1.00 91.00 197 LEU A O 1
ATOM 1611 N N . LEU A 1 198 ? -3.073 -5.048 -21.941 1.00 92.06 198 LEU A N 1
ATOM 1612 C CA . LEU A 1 198 ? -2.485 -6.234 -21.320 1.00 92.06 198 LEU A CA 1
ATOM 1613 C C . LEU A 1 198 ? -1.181 -6.635 -22.009 1.00 92.06 198 LEU A C 1
ATOM 1615 O O . LEU A 1 198 ? -1.063 -6.670 -23.241 1.00 92.06 198 LEU A O 1
ATOM 1619 N N . PHE A 1 199 ? -0.205 -7.000 -21.187 1.00 90.00 199 PHE A N 1
ATOM 1620 C CA . PHE A 1 199 ? 0.952 -7.762 -21.623 1.00 90.00 199 PHE A CA 1
ATOM 1621 C C . PHE A 1 199 ? 0.584 -9.235 -21.783 1.00 90.00 199 PHE A C 1
ATOM 1623 O O . PHE A 1 199 ? -0.249 -9.779 -21.053 1.00 90.00 199 PHE A O 1
ATOM 1630 N N . THR A 1 200 ? 1.265 -9.890 -22.714 1.00 85.56 200 THR A N 1
ATOM 1631 C CA . THR A 1 200 ? 1.244 -11.342 -22.862 1.00 85.56 200 THR A CA 1
ATOM 1632 C C . THR A 1 200 ? 2.210 -11.961 -21.852 1.00 85.56 200 THR A C 1
ATOM 1634 O O . THR A 1 200 ? 3.404 -11.677 -21.912 1.00 85.56 200 THR A O 1
ATOM 1637 N N . CYS A 1 201 ? 1.702 -12.807 -20.958 1.00 76.38 201 CYS A N 1
ATOM 1638 C CA . CYS A 1 201 ? 2.490 -13.659 -20.062 1.00 76.38 201 CYS A CA 1
ATOM 1639 C C . CYS A 1 201 ? 2.078 -15.115 -20.264 1.00 76.38 201 CYS A C 1
ATOM 1641 O O . CYS A 1 201 ? 0.940 -15.388 -20.654 1.00 76.38 201 CYS A O 1
ATOM 1643 N N . THR A 1 202 ? 2.988 -16.044 -19.986 1.00 78.88 202 THR A N 1
ATOM 1644 C CA . THR A 1 202 ? 2.644 -17.469 -19.950 1.00 78.88 202 THR A CA 1
ATOM 1645 C C . THR A 1 202 ? 1.765 -17.778 -18.735 1.00 78.88 202 THR A C 1
ATOM 1647 O O . THR A 1 202 ? 1.845 -17.098 -17.711 1.00 78.88 202 THR A O 1
ATOM 1650 N N . GLU A 1 203 ? 0.941 -18.825 -18.821 1.00 77.69 203 GLU A N 1
ATOM 1651 C CA . GLU A 1 203 ? 0.091 -19.262 -17.700 1.00 77.69 203 GLU A CA 1
ATOM 1652 C C . GLU A 1 203 ? 0.925 -19.579 -16.451 1.00 77.69 203 GLU A C 1
ATOM 1654 O O . GLU A 1 203 ? 0.593 -19.151 -15.350 1.00 77.69 203 GLU A O 1
ATOM 1659 N N . LYS A 1 204 ? 2.082 -20.222 -16.640 1.00 80.81 204 LYS A N 1
ATOM 1660 C CA . LYS A 1 204 ? 3.016 -20.545 -15.557 1.00 80.81 204 LYS A CA 1
ATOM 1661 C C . LYS A 1 204 ? 3.565 -19.301 -14.849 1.00 80.81 204 LYS A C 1
ATOM 1663 O O . LYS A 1 204 ? 3.619 -19.261 -13.626 1.00 80.81 204 LYS A O 1
ATOM 1668 N N . GLU A 1 205 ? 3.979 -18.281 -15.600 1.00 79.81 205 GLU A N 1
ATOM 1669 C CA . GLU A 1 205 ? 4.443 -17.014 -15.014 1.00 79.81 205 GLU A CA 1
ATOM 1670 C C . GLU A 1 205 ? 3.331 -16.303 -14.245 1.00 79.81 205 GLU A C 1
ATOM 1672 O O . GLU A 1 205 ? 3.585 -15.668 -13.222 1.00 79.81 205 GLU A O 1
ATOM 1677 N N . TYR A 1 206 ? 2.098 -16.418 -14.736 1.00 80.50 206 TYR A N 1
ATOM 1678 C CA . TYR A 1 206 ? 0.934 -15.870 -14.064 1.00 80.50 206 TYR A CA 1
ATOM 1679 C C . TYR A 1 206 ? 0.722 -16.541 -12.704 1.00 80.50 206 TYR A C 1
ATOM 1681 O O . TYR A 1 206 ? 0.564 -15.849 -11.703 1.00 80.50 206 TYR A O 1
ATOM 1689 N N . GLU A 1 207 ? 0.787 -17.870 -12.641 1.00 81.69 207 GLU A N 1
ATOM 1690 C CA . GLU A 1 207 ? 0.641 -18.632 -11.396 1.00 81.69 207 GLU A CA 1
ATOM 1691 C C . GLU A 1 207 ? 1.768 -18.358 -10.389 1.00 81.69 207 GLU A C 1
ATOM 1693 O O . GLU A 1 207 ? 1.488 -18.142 -9.209 1.00 81.69 207 GLU A O 1
ATOM 1698 N N . ASP A 1 208 ? 3.023 -18.296 -10.848 1.00 84.25 208 ASP A N 1
ATOM 1699 C CA . ASP A 1 208 ? 4.204 -18.104 -9.991 1.00 84.25 208 ASP A CA 1
ATOM 1700 C C . ASP A 1 208 ? 4.196 -16.753 -9.242 1.00 84.25 208 ASP A C 1
ATOM 1702 O O . ASP A 1 208 ? 4.772 -16.638 -8.156 1.00 84.25 208 ASP A O 1
ATOM 1706 N N . PHE A 1 209 ? 3.569 -15.720 -9.819 1.00 86.69 209 PHE A N 1
ATOM 1707 C CA . PHE A 1 209 ? 3.630 -14.340 -9.318 1.00 86.69 209 PHE A CA 1
ATOM 1708 C C . PHE A 1 209 ? 2.278 -13.725 -8.946 1.00 86.69 209 PHE A C 1
ATOM 1710 O O . PHE A 1 209 ? 2.217 -12.569 -8.514 1.00 86.69 209 PHE A O 1
ATOM 1717 N N . MET A 1 210 ? 1.185 -14.475 -9.075 1.00 89.00 210 MET A N 1
ATOM 1718 C CA . MET A 1 210 ? -0.140 -14.030 -8.658 1.00 89.00 210 MET A CA 1
ATOM 1719 C C . MET A 1 210 ? -0.324 -14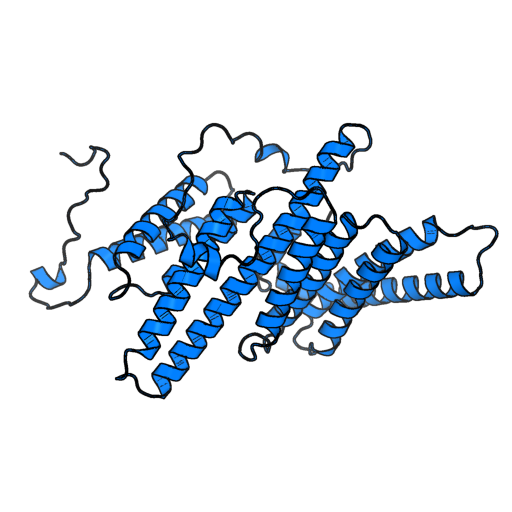.211 -7.146 1.00 89.00 210 MET A C 1
ATOM 1721 O O . MET A 1 210 ? -0.729 -15.266 -6.661 1.00 89.00 210 MET A O 1
ATOM 1725 N N . TYR A 1 211 ? -0.098 -13.140 -6.382 1.00 82.06 211 TYR A N 1
ATOM 1726 C CA . TYR A 1 211 ? -0.334 -13.162 -4.932 1.00 82.06 211 TYR A CA 1
ATOM 1727 C C . TYR A 1 211 ? -1.815 -13.022 -4.556 1.00 82.06 211 TYR A C 1
ATOM 1729 O O . TYR A 1 211 ? -2.264 -13.600 -3.562 1.00 82.06 211 TYR A O 1
ATOM 1737 N N . ILE A 1 212 ? -2.582 -12.254 -5.338 1.00 87.62 212 ILE A N 1
ATOM 1738 C CA . ILE A 1 212 ? -4.019 -12.029 -5.138 1.00 87.62 212 ILE A CA 1
ATOM 1739 C C . ILE A 1 212 ? -4.736 -12.321 -6.456 1.00 87.62 212 ILE A C 1
ATOM 1741 O O . ILE A 1 212 ? -4.594 -11.583 -7.427 1.00 87.62 212 ILE A O 1
ATOM 1745 N N . ALA A 1 213 ? -5.518 -13.403 -6.483 1.00 81.44 213 ALA A N 1
ATOM 1746 C CA . ALA A 1 213 ? -6.169 -13.865 -7.707 1.00 81.44 213 ALA A CA 1
ATOM 1747 C C . ALA A 1 213 ? -7.341 -12.979 -8.150 1.00 81.44 213 ALA A C 1
ATOM 1749 O O . ALA A 1 213 ? -7.539 -12.753 -9.345 1.00 81.44 213 ALA A O 1
ATOM 1750 N N . ARG A 1 214 ? -8.112 -12.455 -7.191 1.00 81.44 214 ARG A N 1
ATOM 1751 C CA . ARG A 1 214 ? -9.300 -11.650 -7.487 1.00 81.44 214 ARG A CA 1
ATOM 1752 C C . ARG A 1 214 ? -8.959 -10.303 -8.113 1.00 81.44 214 ARG A C 1
ATOM 1754 O O . ARG A 1 214 ? -8.068 -9.596 -7.653 1.00 81.44 214 ARG A O 1
ATOM 1761 N N . ASP A 1 215 ? -9.768 -9.934 -9.092 1.00 79.31 215 ASP A N 1
ATOM 1762 C CA . ASP A 1 215 ? -9.838 -8.633 -9.770 1.00 79.31 215 ASP A CA 1
ATOM 1763 C C . ASP A 1 215 ? -11.254 -8.032 -9.766 1.00 79.31 215 ASP A C 1
ATOM 1765 O O . ASP A 1 215 ? -11.449 -6.907 -10.214 1.00 79.31 215 ASP A O 1
ATOM 1769 N N . ASN A 1 216 ? -12.230 -8.754 -9.214 1.00 83.56 216 ASN A N 1
ATOM 1770 C CA . ASN A 1 216 ? -13.609 -8.306 -9.060 1.00 83.56 216 ASN A CA 1
ATOM 1771 C C . ASN A 1 216 ? -13.920 -7.944 -7.607 1.00 83.56 216 ASN A C 1
ATOM 1773 O O . ASN A 1 216 ? -13.336 -8.508 -6.674 1.00 83.56 216 ASN A O 1
ATOM 1777 N N . TYR A 1 217 ? -14.908 -7.063 -7.423 1.00 85.94 217 TYR A N 1
ATOM 1778 C CA . TYR A 1 217 ? -15.384 -6.668 -6.100 1.00 85.94 217 TYR A CA 1
ATOM 1779 C C . TYR A 1 217 ? -15.813 -7.870 -5.247 1.00 85.94 217 TYR A C 1
ATOM 1781 O O . TYR A 1 217 ? -16.416 -8.838 -5.718 1.00 85.94 217 TYR A O 1
ATOM 1789 N N . ILE A 1 218 ? -15.492 -7.782 -3.963 1.00 88.56 218 ILE A N 1
ATOM 1790 C CA . ILE A 1 218 ? -15.741 -8.791 -2.940 1.00 88.56 218 ILE A CA 1
ATOM 1791 C C . ILE A 1 218 ? -17.076 -8.501 -2.266 1.00 88.56 218 ILE A C 1
ATOM 1793 O O . ILE A 1 218 ? -17.396 -7.357 -1.960 1.00 88.56 218 ILE A O 1
ATOM 1797 N N . THR A 1 219 ? -17.850 -9.549 -2.009 1.00 85.69 219 THR A N 1
ATOM 1798 C CA . THR A 1 219 ? -19.188 -9.426 -1.413 1.00 85.69 219 THR A CA 1
ATOM 1799 C C . THR A 1 219 ? -19.349 -10.205 -0.112 1.00 85.69 219 THR A C 1
ATOM 1801 O O . THR A 1 219 ? -20.397 -10.111 0.518 1.00 85.69 219 THR A O 1
ATOM 1804 N N . ASN A 1 220 ? -18.347 -10.980 0.315 1.00 88.38 220 ASN A N 1
ATOM 1805 C CA . ASN A 1 220 ? -18.433 -11.776 1.537 1.00 88.38 220 ASN A CA 1
ATOM 1806 C C . ASN A 1 220 ? -17.130 -11.773 2.349 1.00 88.38 220 ASN A C 1
ATOM 1808 O O . ASN A 1 220 ? -16.042 -11.489 1.849 1.00 88.38 220 ASN A O 1
ATOM 1812 N N . CYS A 1 221 ? -17.276 -12.133 3.624 1.00 90.31 221 CYS A N 1
ATOM 1813 C CA . CYS A 1 221 ? -16.205 -12.138 4.612 1.00 90.31 221 CYS A CA 1
ATOM 1814 C C . CYS A 1 221 ? -15.092 -13.149 4.309 1.00 90.31 221 CYS A C 1
ATOM 1816 O O . CYS A 1 221 ? -13.926 -12.859 4.554 1.00 90.31 221 CYS A O 1
ATOM 1818 N N . ASN A 1 222 ? -15.417 -14.323 3.761 1.00 92.12 222 ASN A N 1
ATOM 1819 C CA . ASN A 1 222 ? -14.421 -15.371 3.518 1.00 92.12 222 ASN A CA 1
ATOM 1820 C C . ASN A 1 222 ? -13.403 -14.938 2.461 1.00 92.12 222 ASN A C 1
ATOM 1822 O O . ASN A 1 222 ? -12.196 -15.062 2.664 1.00 92.12 222 ASN A O 1
ATOM 1826 N N . ASP A 1 223 ? -13.883 -14.351 1.370 1.00 91.62 223 ASP A N 1
ATOM 1827 C CA . ASP A 1 223 ? -13.022 -13.771 0.345 1.00 91.62 223 ASP A CA 1
ATOM 1828 C C . ASP A 1 223 ? -12.188 -12.607 0.888 1.00 91.62 223 ASP A C 1
ATOM 1830 O O . ASP A 1 223 ? -10.989 -12.521 0.614 1.00 91.62 223 ASP A O 1
ATOM 1834 N N . ALA A 1 224 ? -12.795 -11.738 1.705 1.00 94.19 224 ALA A N 1
ATOM 1835 C CA . ALA A 1 224 ? -12.076 -10.645 2.350 1.00 94.19 224 ALA A CA 1
ATOM 1836 C C . ALA A 1 224 ? -10.952 -11.168 3.265 1.00 94.19 224 ALA A C 1
ATOM 1838 O O . ALA A 1 224 ? -9.841 -10.638 3.230 1.00 94.19 224 ALA A O 1
ATOM 1839 N N . LYS A 1 225 ? -11.198 -12.253 4.016 1.00 95.19 225 LYS A N 1
ATOM 1840 C CA . LYS A 1 225 ? -10.204 -12.930 4.869 1.00 95.19 225 LYS A CA 1
ATOM 1841 C C . LYS A 1 225 ? -9.033 -13.484 4.058 1.00 95.19 225 LYS A C 1
ATOM 1843 O O . LYS A 1 225 ? -7.889 -13.312 4.472 1.00 95.19 225 LYS A O 1
ATOM 1848 N N . ILE A 1 226 ? -9.287 -14.087 2.894 1.00 94.88 226 ILE A N 1
ATOM 1849 C CA . ILE A 1 226 ? -8.220 -14.592 2.012 1.00 94.88 226 ILE A CA 1
ATOM 1850 C C . ILE A 1 226 ? -7.292 -13.448 1.590 1.00 94.88 226 ILE A C 1
ATOM 1852 O O . ILE A 1 226 ? -6.073 -13.559 1.722 1.00 94.88 226 ILE A O 1
ATOM 1856 N N . ILE A 1 227 ? -7.855 -12.331 1.125 1.00 95.50 227 ILE A N 1
ATOM 1857 C CA . ILE A 1 227 ? -7.058 -11.178 0.686 1.00 95.50 227 ILE A CA 1
ATOM 1858 C C . ILE A 1 227 ? -6.331 -10.531 1.862 1.00 95.50 227 ILE A C 1
ATOM 1860 O O . ILE A 1 227 ? -5.147 -10.225 1.752 1.00 95.50 227 ILE A O 1
ATOM 1864 N N . PHE A 1 228 ? -7.003 -10.385 3.001 1.00 96.56 228 PHE A N 1
ATOM 1865 C CA . PHE A 1 228 ? -6.408 -9.880 4.232 1.00 96.56 228 PHE A CA 1
ATOM 1866 C C . PHE A 1 228 ? -5.166 -10.685 4.648 1.00 96.56 228 PHE A C 1
ATOM 1868 O O . PHE A 1 228 ? -4.115 -10.102 4.912 1.00 96.56 228 PHE A O 1
ATOM 1875 N N . VAL A 1 229 ? -5.243 -12.020 4.635 1.00 96.88 229 VAL A N 1
ATOM 1876 C CA . VAL A 1 229 ? -4.093 -12.882 4.955 1.00 96.88 229 VAL A CA 1
ATOM 1877 C C . VAL A 1 229 ? -2.947 -12.658 3.968 1.00 96.88 229 VAL A C 1
ATOM 1879 O O . VAL A 1 229 ? -1.797 -12.552 4.393 1.00 96.88 229 VAL A O 1
ATOM 1882 N N . ARG A 1 230 ? -3.237 -12.531 2.665 1.00 96.69 230 ARG A N 1
ATOM 1883 C CA . ARG A 1 230 ? -2.212 -12.239 1.647 1.00 96.69 230 ARG A CA 1
ATOM 1884 C C . ARG A 1 230 ? -1.553 -10.879 1.861 1.00 96.69 230 ARG A C 1
ATOM 1886 O O . ARG A 1 230 ? -0.332 -10.793 1.771 1.00 96.69 230 ARG A O 1
ATOM 1893 N N . ILE A 1 231 ? -2.327 -9.852 2.211 1.00 97.25 231 ILE A N 1
ATOM 1894 C CA . ILE A 1 231 ? -1.798 -8.528 2.563 1.00 97.25 231 ILE A CA 1
ATOM 1895 C C . ILE A 1 231 ? -0.829 -8.642 3.742 1.00 97.25 231 ILE A C 1
ATOM 1897 O O . ILE A 1 231 ? 0.303 -8.179 3.636 1.00 97.25 231 ILE A O 1
ATOM 1901 N N . LEU A 1 232 ? -1.228 -9.296 4.839 1.00 97.25 232 LEU A N 1
ATOM 1902 C CA . LEU A 1 232 ? -0.354 -9.444 6.006 1.00 97.25 232 LEU A CA 1
ATOM 1903 C C . LEU A 1 232 ? 0.919 -10.241 5.693 1.00 97.25 232 LEU A C 1
ATOM 1905 O O . LEU A 1 232 ? 1.995 -9.881 6.165 1.00 97.25 232 LEU A O 1
ATOM 1909 N N . GLN A 1 233 ? 0.821 -11.297 4.881 1.00 96.50 233 GLN A N 1
ATOM 1910 C CA . GLN A 1 233 ? 1.985 -12.067 4.431 1.00 96.50 233 GLN A CA 1
ATOM 1911 C C . GLN A 1 233 ? 2.975 -11.195 3.651 1.00 96.50 233 GLN A C 1
ATOM 1913 O O . GLN A 1 233 ? 4.173 -11.240 3.926 1.00 96.50 233 GLN A O 1
ATOM 1918 N N . LEU A 1 234 ? 2.481 -10.379 2.717 1.00 95.62 234 LEU A N 1
ATOM 1919 C CA . LEU A 1 234 ? 3.311 -9.467 1.932 1.00 95.62 234 LEU A CA 1
ATOM 1920 C C . LEU A 1 234 ? 3.918 -8.359 2.799 1.00 95.62 234 LEU A C 1
ATOM 1922 O O . LEU A 1 234 ? 5.117 -8.115 2.707 1.00 95.62 234 LEU A O 1
ATOM 1926 N N . VAL A 1 235 ? 3.143 -7.749 3.701 1.00 95.12 235 VAL A N 1
ATOM 1927 C CA . VAL A 1 235 ? 3.676 -6.747 4.640 1.00 95.12 235 VAL A CA 1
ATOM 1928 C C . VAL A 1 235 ? 4.787 -7.349 5.500 1.00 95.12 235 VAL A C 1
ATOM 1930 O O . VAL A 1 235 ? 5.849 -6.748 5.629 1.00 95.12 235 VAL A O 1
ATOM 1933 N N . ASN A 1 236 ? 4.595 -8.552 6.044 1.00 94.31 236 ASN A N 1
ATOM 1934 C CA . ASN A 1 236 ? 5.623 -9.222 6.843 1.00 94.31 236 ASN A CA 1
ATOM 1935 C C . ASN A 1 236 ? 6.868 -9.574 6.016 1.00 94.31 236 ASN A C 1
ATOM 1937 O O . ASN A 1 236 ? 7.983 -9.466 6.522 1.00 94.31 236 ASN A O 1
ATOM 1941 N N . LYS A 1 237 ? 6.696 -9.939 4.739 1.00 93.12 237 LYS A N 1
ATOM 1942 C CA . LYS A 1 237 ? 7.806 -10.159 3.802 1.00 93.12 237 LYS A CA 1
ATOM 1943 C C . LYS A 1 237 ? 8.620 -8.879 3.584 1.00 93.12 237 LYS A C 1
ATOM 1945 O O . LYS A 1 237 ? 9.845 -8.941 3.630 1.00 93.12 237 LYS A O 1
ATOM 1950 N N . VAL A 1 238 ? 7.963 -7.728 3.413 1.00 91.50 238 VAL A N 1
ATOM 1951 C CA . VAL A 1 238 ? 8.644 -6.427 3.288 1.00 91.50 238 VAL A CA 1
ATOM 1952 C C . VAL A 1 238 ? 9.315 -6.031 4.608 1.00 91.50 238 VAL A C 1
ATOM 1954 O O . VAL A 1 238 ? 10.483 -5.656 4.597 1.00 91.50 238 VAL A O 1
ATOM 1957 N N . LYS A 1 239 ? 8.645 -6.205 5.757 1.00 90.19 239 LYS A N 1
ATOM 1958 C CA . LYS A 1 239 ? 9.219 -5.931 7.090 1.00 90.19 239 LYS A CA 1
ATOM 1959 C C . LYS A 1 239 ? 10.464 -6.765 7.400 1.00 90.19 239 LYS A C 1
ATOM 1961 O O . LYS A 1 239 ? 11.361 -6.283 8.080 1.00 90.19 239 LYS A O 1
ATOM 1966 N N . ALA A 1 240 ? 10.529 -8.009 6.927 1.00 89.69 240 ALA A N 1
ATOM 1967 C CA . ALA A 1 240 ? 11.687 -8.879 7.138 1.00 89.69 240 ALA A CA 1
ATOM 1968 C C . ALA A 1 240 ? 12.934 -8.428 6.350 1.00 89.69 240 ALA A C 1
ATOM 1970 O O . ALA A 1 240 ? 14.044 -8.899 6.615 1.00 89.69 240 ALA A O 1
ATOM 1971 N N . ASN A 1 241 ? 12.770 -7.530 5.376 1.00 85.19 241 ASN A N 1
ATOM 1972 C CA . ASN A 1 241 ? 13.862 -7.019 4.571 1.00 85.19 241 ASN A CA 1
ATOM 1973 C C . ASN A 1 241 ? 14.549 -5.822 5.244 1.00 85.19 241 ASN A C 1
ATOM 1975 O O . ASN A 1 241 ? 14.107 -4.682 5.113 1.00 85.19 241 ASN A O 1
ATOM 1979 N N . LYS A 1 242 ? 15.701 -6.085 5.869 1.00 79.62 242 LYS A N 1
ATOM 1980 C CA . LYS A 1 242 ? 16.503 -5.072 6.574 1.00 79.62 242 LYS A CA 1
ATOM 1981 C C . LYS A 1 242 ? 16.864 -3.850 5.726 1.00 79.62 242 LYS A C 1
ATOM 1983 O O . LYS A 1 242 ? 16.918 -2.756 6.257 1.00 79.62 242 LYS A O 1
ATOM 1988 N N . PHE A 1 243 ? 17.065 -4.014 4.415 1.00 73.25 243 PHE A N 1
ATOM 1989 C CA . PHE A 1 243 ? 17.426 -2.897 3.529 1.00 73.25 243 PHE A CA 1
ATOM 1990 C C . PHE A 1 243 ? 16.294 -1.890 3.299 1.00 73.25 243 PHE A C 1
ATOM 1992 O O . PHE A 1 243 ? 16.537 -0.854 2.696 1.00 73.25 243 PHE A O 1
ATOM 1999 N N . VAL A 1 244 ? 15.067 -2.240 3.684 1.00 72.94 244 VAL A N 1
ATOM 2000 C CA . VAL A 1 244 ? 13.854 -1.448 3.447 1.00 72.94 244 VAL A CA 1
ATOM 2001 C C . VAL A 1 244 ? 13.182 -1.086 4.772 1.00 72.94 244 VAL A C 1
ATOM 2003 O O . VAL A 1 244 ? 12.572 -0.036 4.889 1.00 72.94 244 VAL A O 1
ATOM 2006 N N . SER A 1 245 ? 13.309 -1.931 5.798 1.00 73.69 245 SER A N 1
ATOM 2007 C CA . SER A 1 245 ? 12.651 -1.737 7.091 1.00 73.69 245 SER A CA 1
ATOM 2008 C C . SER A 1 245 ? 13.360 -0.769 8.047 1.00 73.69 245 SER A C 1
ATOM 2010 O O . SER A 1 245 ? 12.851 -0.556 9.142 1.00 73.69 245 SER A O 1
ATOM 2012 N N . GLU A 1 246 ? 14.548 -0.259 7.710 1.00 80.94 246 GLU A N 1
ATOM 2013 C CA . GLU A 1 246 ? 15.265 0.723 8.544 1.00 80.94 246 GLU 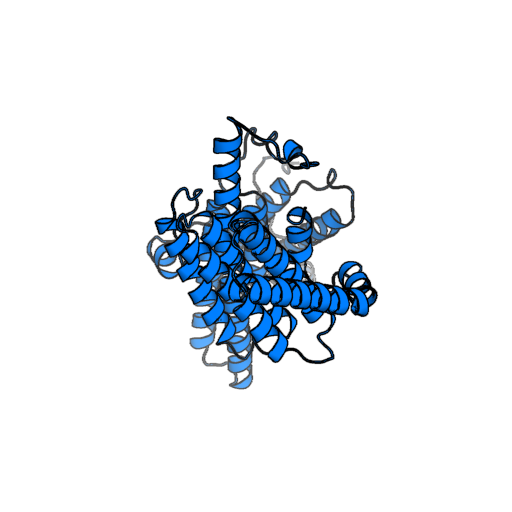A CA 1
ATOM 2014 C C . GLU A 1 246 ? 14.648 2.126 8.419 1.00 80.94 246 GLU A C 1
ATOM 2016 O O . GLU A 1 246 ? 14.550 2.848 9.416 1.00 80.94 246 GLU A O 1
ATOM 2021 N N . ASP A 1 247 ? 14.136 2.465 7.235 1.00 83.88 247 ASP A N 1
ATOM 2022 C CA . ASP A 1 247 ? 13.568 3.780 6.958 1.00 83.88 247 ASP A CA 1
ATOM 2023 C C . ASP A 1 247 ? 12.244 3.987 7.724 1.00 83.88 247 ASP A C 1
ATOM 2025 O O . ASP A 1 247 ? 11.360 3.121 7.775 1.00 83.88 247 ASP A O 1
ATOM 2029 N N . ALA A 1 248 ? 12.128 5.127 8.407 1.00 86.50 248 ALA A N 1
ATOM 2030 C CA . ALA A 1 248 ? 11.002 5.423 9.291 1.00 86.50 248 ALA A CA 1
ATOM 2031 C C . ALA A 1 248 ? 9.678 5.616 8.540 1.00 86.50 248 ALA A C 1
ATOM 2033 O O . ALA A 1 248 ? 8.625 5.184 9.016 1.00 86.50 248 ALA A O 1
ATOM 2034 N N . ASP A 1 249 ? 9.749 6.208 7.349 1.00 83.75 249 ASP A N 1
ATOM 2035 C CA . ASP A 1 249 ? 8.627 6.390 6.431 1.00 83.75 249 ASP A CA 1
ATOM 2036 C C . ASP A 1 249 ? 8.026 5.040 6.027 1.00 83.75 249 ASP A C 1
ATOM 2038 O O . ASP A 1 249 ? 6.817 4.836 6.153 1.00 83.75 249 ASP A O 1
ATOM 2042 N N . VAL A 1 250 ? 8.873 4.077 5.658 1.00 86.31 250 VAL A N 1
ATOM 2043 C CA . VAL A 1 250 ? 8.465 2.719 5.304 1.00 86.31 250 VAL A CA 1
ATOM 2044 C C . VAL A 1 250 ? 7.850 2.015 6.510 1.00 86.31 250 VAL A C 1
ATOM 2046 O O . VAL A 1 250 ? 6.796 1.388 6.390 1.00 86.31 250 VAL A O 1
ATOM 2049 N N . ARG A 1 251 ? 8.456 2.113 7.700 1.00 88.94 251 ARG A N 1
ATOM 2050 C CA . ARG A 1 251 ? 7.895 1.492 8.915 1.00 88.94 251 ARG A CA 1
ATOM 2051 C C . ARG A 1 251 ? 6.499 2.025 9.236 1.00 88.94 251 ARG A C 1
ATOM 2053 O O . ARG A 1 251 ? 5.591 1.219 9.473 1.00 88.94 251 ARG A O 1
ATOM 2060 N N . ALA A 1 252 ? 6.321 3.344 9.187 1.00 90.81 252 ALA A N 1
ATOM 2061 C CA . ALA A 1 252 ? 5.031 3.993 9.394 1.00 90.81 252 ALA A CA 1
ATOM 2062 C C . ALA A 1 252 ? 4.006 3.577 8.328 1.00 90.81 252 ALA A C 1
ATOM 2064 O O . ALA A 1 252 ? 2.878 3.205 8.661 1.00 90.81 252 ALA A O 1
ATOM 2065 N N . GLU A 1 253 ? 4.406 3.548 7.057 1.00 89.38 253 GLU A N 1
ATOM 2066 C CA . GLU A 1 253 ? 3.550 3.133 5.945 1.00 89.38 253 GLU A CA 1
ATOM 2067 C C . GLU A 1 253 ? 3.070 1.679 6.107 1.00 89.38 253 GLU A C 1
ATOM 2069 O O . GLU A 1 253 ? 1.873 1.391 6.003 1.00 89.38 253 GLU A O 1
ATOM 2074 N N . LEU A 1 254 ? 3.972 0.750 6.444 1.00 91.75 254 LEU A N 1
ATOM 2075 C CA . LEU A 1 254 ? 3.628 -0.658 6.667 1.00 91.75 254 LEU A CA 1
ATOM 2076 C C . LEU A 1 254 ? 2.680 -0.838 7.865 1.00 91.75 254 LEU A C 1
ATOM 2078 O O . LEU A 1 254 ? 1.804 -1.707 7.825 1.00 91.75 254 LEU A O 1
ATOM 2082 N N . ALA A 1 255 ? 2.821 -0.037 8.925 1.00 94.25 255 ALA A N 1
ATOM 2083 C CA . ALA A 1 255 ? 1.893 -0.046 10.057 1.00 94.25 255 ALA A CA 1
ATOM 2084 C C . ALA A 1 255 ? 0.497 0.455 9.654 1.00 94.25 255 ALA A C 1
ATOM 2086 O O . ALA A 1 255 ? -0.510 -0.189 9.967 1.00 94.25 255 ALA A O 1
ATOM 2087 N N . GLN A 1 256 ? 0.428 1.532 8.871 1.00 93.19 256 GLN A N 1
ATOM 2088 C CA . GLN A 1 256 ? -0.829 2.038 8.317 1.00 93.19 256 GLN A CA 1
ATOM 2089 C C . GLN A 1 256 ? -1.482 1.037 7.356 1.00 93.19 256 GLN A C 1
ATOM 2091 O O . GLN A 1 256 ? -2.705 0.893 7.359 1.00 93.19 256 GLN A O 1
ATOM 2096 N N . TYR A 1 257 ? -0.708 0.296 6.557 1.00 95.31 257 TYR A N 1
ATOM 2097 C CA . TYR A 1 257 ? -1.247 -0.782 5.723 1.00 95.31 257 TYR A CA 1
ATOM 2098 C C . TYR A 1 257 ? -1.878 -1.897 6.549 1.00 95.31 257 TYR A C 1
ATOM 2100 O O . TYR A 1 257 ? -2.965 -2.363 6.203 1.00 95.31 257 TYR A O 1
ATOM 2108 N N . ILE A 1 258 ? -1.251 -2.290 7.659 1.00 96.50 258 ILE A N 1
ATOM 2109 C CA . ILE A 1 258 ? -1.835 -3.260 8.591 1.00 96.50 258 ILE A CA 1
ATOM 2110 C C . ILE A 1 258 ? -3.133 -2.702 9.186 1.00 96.50 258 ILE A C 1
ATOM 2112 O O . ILE A 1 258 ? -4.159 -3.383 9.138 1.00 96.50 258 ILE A O 1
ATOM 2116 N N . SER A 1 259 ? -3.126 -1.457 9.674 1.00 96.25 259 SER A N 1
ATOM 2117 C CA . SER A 1 259 ? -4.330 -0.812 10.217 1.00 96.25 259 SER A CA 1
ATOM 2118 C C . SER A 1 259 ? -5.470 -0.769 9.190 1.00 96.25 259 SER A C 1
ATOM 2120 O O . SER A 1 259 ? -6.599 -1.165 9.494 1.00 96.25 259 SER A O 1
ATOM 2122 N N . LYS A 1 260 ? -5.183 -0.366 7.944 1.00 95.44 260 LYS A N 1
ATOM 2123 C CA . LYS A 1 260 ? -6.151 -0.342 6.834 1.00 95.44 260 LYS A CA 1
ATOM 2124 C C . LYS A 1 260 ? -6.671 -1.742 6.502 1.00 95.44 260 LYS A C 1
ATOM 2126 O O . LYS A 1 260 ? -7.873 -1.901 6.308 1.00 95.44 260 LYS A O 1
ATOM 2131 N N . ALA A 1 261 ? -5.813 -2.764 6.491 1.00 96.62 261 ALA A N 1
ATOM 2132 C CA . ALA A 1 261 ? -6.225 -4.145 6.233 1.00 96.62 261 ALA A CA 1
ATOM 2133 C C . ALA A 1 261 ? -7.245 -4.628 7.273 1.00 96.62 261 ALA A C 1
ATOM 2135 O O . ALA A 1 261 ? -8.300 -5.150 6.908 1.00 96.62 261 ALA A O 1
ATOM 2136 N N . TYR A 1 262 ? -6.972 -4.395 8.559 1.00 96.62 262 TYR A N 1
ATOM 2137 C CA . TYR A 1 262 ? -7.905 -4.712 9.642 1.00 96.62 262 TYR A CA 1
ATOM 2138 C C . TYR A 1 262 ? -9.192 -3.881 9.560 1.00 96.62 262 TYR A C 1
ATOM 2140 O O . TYR A 1 262 ? -10.275 -4.437 9.738 1.00 96.62 262 TYR A O 1
ATOM 2148 N N . LYS A 1 263 ? -9.100 -2.580 9.235 1.00 94.19 263 LYS A N 1
ATOM 2149 C CA . LYS A 1 263 ? -10.268 -1.704 9.023 1.00 94.19 263 LYS A CA 1
ATOM 2150 C C . LYS A 1 263 ? -11.194 -2.279 7.955 1.00 94.19 263 LYS A C 1
ATOM 2152 O O . LYS A 1 263 ? -12.393 -2.409 8.183 1.00 94.19 263 LYS A O 1
ATOM 2157 N N . TYR A 1 264 ? -10.643 -2.611 6.790 1.00 94.56 264 TYR A N 1
ATOM 2158 C CA . TYR A 1 264 ? -11.441 -3.075 5.660 1.00 94.56 264 TYR A CA 1
ATOM 2159 C C . TYR A 1 264 ? -11.960 -4.496 5.860 1.00 94.56 264 TYR A C 1
ATOM 2161 O O . TYR A 1 264 ? -13.074 -4.782 5.438 1.00 94.56 264 TYR A O 1
ATOM 2169 N N . LEU A 1 265 ? -11.217 -5.372 6.544 1.00 95.00 265 LEU A N 1
ATOM 2170 C CA . LEU A 1 265 ? -11.744 -6.677 6.943 1.00 95.00 265 LEU A CA 1
ATOM 2171 C C . LEU A 1 265 ? -12.912 -6.533 7.932 1.00 95.00 265 LEU A C 1
ATOM 2173 O O . LEU A 1 265 ? -13.911 -7.236 7.789 1.00 95.00 265 LEU A O 1
ATOM 2177 N N . GLY A 1 266 ? -12.806 -5.607 8.891 1.00 92.50 266 GLY A N 1
ATOM 2178 C CA . GLY A 1 266 ? -13.841 -5.344 9.893 1.00 92.50 266 GLY A CA 1
ATOM 2179 C C . GLY A 1 266 ? -15.206 -5.010 9.290 1.00 92.50 266 GLY A C 1
ATOM 2180 O O . GLY A 1 266 ? -16.216 -5.420 9.846 1.00 92.50 266 GLY A O 1
ATOM 2181 N N . PHE A 1 267 ? -15.241 -4.372 8.115 1.00 91.50 267 PHE A N 1
ATOM 2182 C CA . PHE A 1 267 ? -16.484 -4.111 7.378 1.00 91.50 267 PHE A CA 1
ATOM 2183 C C . PHE A 1 267 ? -17.249 -5.393 7.010 1.00 91.50 267 PHE A C 1
ATOM 2185 O O . PHE A 1 267 ? -18.473 -5.424 7.059 1.00 91.50 267 PHE A O 1
ATOM 2192 N N . PHE A 1 268 ? -16.539 -6.458 6.628 1.00 90.75 268 PHE A N 1
ATOM 2193 C CA . PHE A 1 268 ? -17.167 -7.715 6.215 1.00 90.75 268 PHE A CA 1
ATOM 2194 C C . PHE A 1 268 ? -17.428 -8.668 7.387 1.00 90.75 268 PHE A C 1
ATOM 2196 O O . PHE A 1 268 ? -18.056 -9.711 7.196 1.00 90.75 268 PHE A O 1
ATOM 2203 N N . GLU A 1 269 ? -16.908 -8.371 8.576 1.00 91.81 269 GLU A N 1
ATOM 2204 C CA . GLU A 1 269 ? -17.146 -9.165 9.777 1.00 91.81 269 GLU A CA 1
ATOM 2205 C C . GLU A 1 269 ? -18.507 -8.795 10.368 1.00 91.81 269 GLU A C 1
ATOM 2207 O O . GLU A 1 269 ? -18.805 -7.620 10.536 1.00 91.81 269 GLU A O 1
ATOM 2212 N N . ARG A 1 270 ? -19.357 -9.786 10.650 1.00 86.94 270 ARG A N 1
ATOM 2213 C CA . ARG A 1 270 ? -20.725 -9.543 11.151 1.00 86.94 270 ARG A CA 1
ATOM 2214 C C . ARG A 1 270 ? -20.798 -9.589 12.668 1.00 86.94 270 ARG A C 1
ATOM 2216 O O . ARG A 1 270 ? -21.673 -8.969 13.263 1.00 86.94 270 ARG A O 1
ATOM 2223 N N . ASP A 1 271 ? -19.908 -10.359 13.282 1.00 88.06 271 ASP A N 1
ATOM 2224 C CA . ASP A 1 271 ? -19.862 -10.505 14.726 1.00 88.06 271 ASP A CA 1
ATOM 2225 C C . ASP A 1 271 ? -19.196 -9.277 15.365 1.00 88.06 271 ASP A C 1
ATOM 2227 O O . ASP A 1 271 ? -18.018 -8.999 15.124 1.00 88.06 271 ASP A O 1
ATOM 2231 N N . LYS A 1 272 ? -19.948 -8.542 16.196 1.00 83.06 272 LYS A N 1
ATOM 2232 C CA . LYS A 1 272 ? -19.470 -7.317 16.862 1.00 83.06 272 LYS A CA 1
ATOM 2233 C C . LYS A 1 272 ? -18.237 -7.576 17.735 1.00 83.06 272 LYS A C 1
ATOM 2235 O O . LYS A 1 272 ? -17.321 -6.760 17.758 1.00 83.06 272 LYS A O 1
ATOM 2240 N N . VAL A 1 273 ? -18.166 -8.726 18.409 1.00 86.25 273 VAL A N 1
ATOM 2241 C CA . VAL A 1 273 ? -17.010 -9.083 19.250 1.00 86.25 273 VAL A CA 1
ATOM 2242 C C . VAL A 1 273 ? -15.750 -9.233 18.394 1.00 86.25 273 VAL A C 1
ATOM 2244 O O . VAL A 1 273 ? -14.682 -8.726 18.747 1.00 86.25 273 VAL A O 1
ATOM 2247 N N . ASN A 1 274 ? -15.855 -9.881 17.237 1.00 89.00 274 ASN A N 1
ATOM 2248 C CA . ASN A 1 274 ? -14.757 -9.990 16.284 1.00 89.00 274 ASN A CA 1
ATOM 2249 C C . ASN A 1 274 ? -14.402 -8.639 15.655 1.00 89.00 274 ASN A C 1
ATOM 2251 O O . ASN A 1 274 ? -13.214 -8.352 15.525 1.00 89.00 274 ASN A O 1
ATOM 2255 N N . GLN A 1 275 ? -15.376 -7.782 15.335 1.00 87.19 275 GLN A N 1
ATOM 2256 C CA . GLN A 1 275 ? -15.091 -6.412 14.891 1.00 87.19 275 GLN A CA 1
ATOM 2257 C C . GLN A 1 275 ? -14.258 -5.647 15.930 1.00 87.19 275 GLN A C 1
ATOM 2259 O O . GLN A 1 275 ? -13.233 -5.065 15.573 1.00 87.19 275 GLN A O 1
ATOM 2264 N N . MET A 1 276 ? -14.619 -5.721 17.214 1.00 84.75 276 MET A N 1
ATOM 2265 C CA . MET A 1 276 ? -13.863 -5.085 18.302 1.00 84.75 276 MET A CA 1
ATOM 2266 C C . MET A 1 276 ? -12.445 -5.650 18.434 1.00 84.75 276 MET A C 1
ATOM 2268 O O . MET A 1 276 ? -11.485 -4.889 18.564 1.00 84.75 276 MET A O 1
ATOM 2272 N N . LYS A 1 277 ? -12.271 -6.973 18.303 1.00 91.06 277 LYS A N 1
ATOM 2273 C CA . LYS A 1 277 ? -10.933 -7.592 18.250 1.00 91.06 277 LYS A CA 1
ATOM 2274 C C . LYS A 1 277 ? -10.101 -7.041 17.091 1.00 91.06 277 LYS A C 1
ATOM 2276 O O . LYS A 1 277 ? -8.918 -6.769 17.278 1.00 91.06 277 LYS A O 1
ATOM 2281 N N . LEU A 1 278 ? -10.696 -6.860 15.911 1.00 92.88 278 LEU A N 1
ATOM 2282 C CA . LEU A 1 278 ? -10.004 -6.287 14.753 1.00 92.88 278 LEU A CA 1
ATOM 2283 C C . LEU A 1 278 ? -9.617 -4.821 15.004 1.00 92.88 278 LEU A C 1
ATOM 2285 O O . LEU A 1 278 ? -8.495 -4.450 14.675 1.00 92.88 278 LEU A O 1
ATOM 2289 N N . GLN A 1 279 ? -10.479 -4.008 15.632 1.00 90.00 279 GLN A N 1
ATOM 2290 C CA . GLN A 1 279 ? -10.132 -2.629 16.014 1.00 90.00 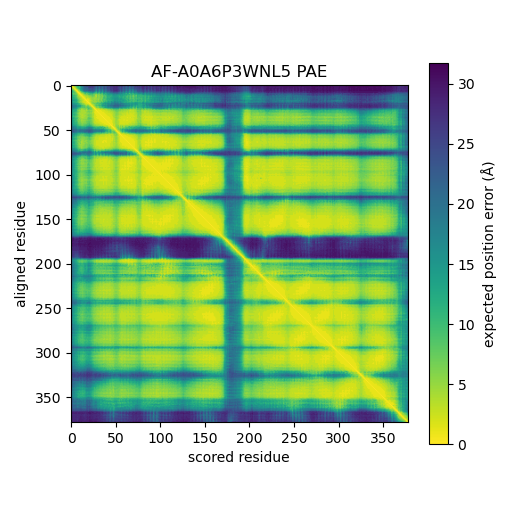279 GLN A CA 1
ATOM 2291 C C . GLN A 1 279 ? -8.968 -2.589 17.005 1.00 90.00 279 GLN A C 1
ATOM 2293 O O . GLN A 1 279 ? -8.013 -1.844 16.799 1.00 90.00 279 GLN A O 1
ATOM 2298 N N . LYS A 1 280 ? -8.981 -3.458 18.021 1.00 91.44 280 LYS A N 1
ATOM 2299 C CA . LYS A 1 280 ? -7.873 -3.576 18.973 1.00 91.44 280 LYS A CA 1
ATOM 2300 C C . LYS A 1 280 ? -6.552 -3.924 18.277 1.00 91.44 280 LYS A C 1
ATOM 2302 O O . LYS A 1 280 ? -5.537 -3.292 18.545 1.00 91.44 280 LYS A O 1
ATOM 2307 N N . ARG A 1 281 ? -6.569 -4.851 17.310 1.00 95.12 281 ARG A N 1
ATOM 2308 C CA . ARG A 1 281 ? -5.378 -5.174 16.500 1.00 95.12 281 ARG A CA 1
ATOM 2309 C C . ARG A 1 281 ? -4.862 -3.995 15.669 1.00 95.12 281 ARG A C 1
ATOM 2311 O O . ARG A 1 281 ? -3.664 -3.939 15.404 1.00 95.12 281 ARG A O 1
ATOM 2318 N N . ARG A 1 282 ? -5.728 -3.062 15.255 1.00 94.94 282 ARG A N 1
ATOM 2319 C CA . ARG A 1 282 ? -5.300 -1.822 14.578 1.00 94.94 282 ARG A CA 1
ATOM 2320 C C . ARG A 1 282 ? -4.528 -0.920 15.523 1.00 94.94 282 ARG A C 1
ATOM 2322 O O . ARG A 1 282 ? -3.453 -0.463 15.152 1.00 94.94 282 ARG A O 1
ATOM 2329 N N . VAL A 1 283 ? -5.076 -0.698 16.719 1.00 94.88 283 VAL A N 1
ATOM 2330 C CA . VAL A 1 283 ? -4.437 0.105 17.769 1.00 94.88 283 VAL A CA 1
ATOM 2331 C C . VAL A 1 283 ? -3.066 -0.477 18.107 1.00 94.88 283 VAL A C 1
ATOM 2333 O O . VAL A 1 283 ? -2.070 0.222 17.963 1.00 94.88 283 VAL A O 1
ATOM 2336 N N . GLU A 1 284 ? -2.999 -1.780 18.402 1.00 95.94 284 GLU A N 1
ATOM 2337 C CA . GLU A 1 284 ? -1.744 -2.481 18.710 1.00 95.94 284 GLU A CA 1
ATOM 2338 C C . GLU A 1 284 ? -0.688 -2.299 17.603 1.00 95.94 284 GLU A C 1
ATOM 2340 O O . GLU A 1 284 ? 0.454 -1.949 17.885 1.00 95.94 284 GLU A O 1
ATOM 2345 N N . ALA A 1 285 ? -1.063 -2.476 16.329 1.00 95.50 285 ALA A N 1
ATOM 2346 C CA . ALA A 1 285 ? -0.122 -2.357 15.212 1.00 95.50 285 ALA A CA 1
ATOM 2347 C C . ALA A 1 285 ? 0.460 -0.941 15.046 1.00 95.50 285 ALA A C 1
ATOM 2349 O O . ALA A 1 285 ? 1.614 -0.791 14.636 1.00 95.50 285 ALA A O 1
ATOM 2350 N N . LEU A 1 286 ? -0.341 0.088 15.329 1.00 95.81 286 LEU A N 1
ATOM 2351 C CA . LEU A 1 286 ? 0.064 1.490 15.245 1.00 95.81 286 LEU A CA 1
ATOM 2352 C C . LEU A 1 286 ? 0.907 1.906 16.458 1.00 95.81 286 LEU A C 1
ATOM 2354 O O . LEU A 1 286 ? 1.949 2.539 16.290 1.00 95.81 286 LEU A O 1
ATOM 2358 N N . GLU A 1 287 ? 0.515 1.500 17.665 1.00 95.44 287 GLU A N 1
ATOM 2359 C CA . GLU A 1 287 ? 1.290 1.731 18.889 1.00 95.44 287 GLU A CA 1
ATOM 2360 C C . GLU A 1 287 ? 2.650 1.029 18.852 1.00 95.44 287 GLU A C 1
ATOM 2362 O O . GLU A 1 287 ? 3.661 1.610 19.245 1.00 95.44 287 GLU A O 1
ATOM 2367 N N . ASP A 1 288 ? 2.706 -0.201 18.338 1.00 95.00 288 ASP A N 1
ATOM 2368 C CA . ASP A 1 288 ? 3.968 -0.917 18.152 1.00 95.00 288 ASP A CA 1
ATOM 2369 C C . ASP A 1 288 ? 4.887 -0.201 17.161 1.00 95.00 288 ASP A C 1
ATOM 2371 O O . ASP A 1 288 ? 6.101 -0.192 17.354 1.00 95.00 288 ASP A O 1
ATOM 2375 N N . CYS A 1 289 ? 4.331 0.448 16.135 1.00 94.06 289 CYS A N 1
ATOM 2376 C CA . CYS A 1 289 ? 5.118 1.274 15.226 1.00 94.06 289 CYS A CA 1
ATOM 2377 C C . CYS A 1 289 ? 5.707 2.495 15.940 1.00 94.06 289 CYS A C 1
ATOM 2379 O O . CYS A 1 289 ? 6.902 2.752 15.787 1.00 94.06 289 CYS A O 1
ATOM 2381 N N . LEU A 1 290 ? 4.910 3.206 16.747 1.00 93.88 290 LEU A N 1
ATOM 2382 C CA . LEU A 1 290 ? 5.368 4.383 17.498 1.00 93.88 290 LEU A CA 1
ATOM 2383 C C . LEU A 1 290 ? 6.567 4.069 18.398 1.00 93.88 290 LEU A C 1
ATOM 2385 O O . LEU A 1 290 ? 7.488 4.872 18.470 1.00 93.88 290 LEU A O 1
ATOM 2389 N N . LYS A 1 291 ? 6.614 2.879 19.014 1.00 93.69 291 LYS A N 1
ATOM 2390 C CA . LYS A 1 291 ? 7.755 2.434 19.844 1.00 93.69 291 LYS A CA 1
ATOM 2391 C C . LYS A 1 291 ? 9.072 2.321 19.072 1.00 93.69 291 LYS A C 1
ATOM 2393 O O . LYS A 1 291 ? 10.128 2.237 19.690 1.00 93.69 291 LYS A O 1
ATOM 2398 N N . THR A 1 292 ? 9.011 2.238 17.745 1.00 90.81 292 THR A N 1
ATOM 2399 C CA . THR A 1 292 ? 10.201 2.114 16.897 1.00 90.81 292 THR A CA 1
ATOM 2400 C C . THR A 1 292 ? 10.660 3.452 16.321 1.00 90.81 292 THR A C 1
ATOM 2402 O O . THR A 1 292 ? 11.787 3.532 15.840 1.00 90.81 292 THR A O 1
ATOM 2405 N N . LEU A 1 293 ? 9.798 4.470 16.295 1.00 89.12 293 LEU A N 1
ATOM 2406 C CA . LEU A 1 293 ? 10.085 5.773 15.691 1.00 89.12 293 LEU A CA 1
ATOM 2407 C C . LEU A 1 293 ? 10.854 6.668 16.675 1.00 89.12 293 LEU A C 1
ATOM 2409 O O . LEU A 1 293 ? 10.655 6.580 17.886 1.00 89.12 293 LEU A O 1
ATOM 2413 N N . ASN A 1 294 ? 11.734 7.515 16.144 1.00 87.31 294 ASN A N 1
ATOM 2414 C CA . ASN A 1 294 ? 12.589 8.409 16.928 1.00 87.31 294 ASN A CA 1
ATOM 2415 C C . ASN A 1 294 ? 12.048 9.851 16.936 1.00 87.31 294 ASN A C 1
ATOM 2417 O O . ASN A 1 294 ? 11.072 10.173 16.260 1.00 87.31 294 ASN A O 1
ATOM 2421 N N . GLU A 1 295 ? 12.716 10.748 17.669 1.00 80.06 295 GLU A N 1
ATOM 2422 C CA . GLU A 1 295 ? 12.372 12.181 17.716 1.00 80.06 295 GLU A CA 1
ATOM 2423 C C . GLU A 1 295 ? 12.447 12.873 16.345 1.00 80.06 295 GLU A C 1
ATOM 2425 O O . GLU A 1 295 ? 11.704 13.818 16.100 1.00 80.06 295 GLU A O 1
ATOM 2430 N N . ASP A 1 296 ? 13.277 12.385 15.421 1.00 83.25 296 ASP A N 1
ATOM 2431 C CA . ASP A 1 296 ? 13.361 12.927 14.057 1.00 83.25 296 ASP A CA 1
ATOM 2432 C C . ASP A 1 296 ? 12.158 12.521 13.176 1.00 83.25 296 ASP A C 1
ATOM 2434 O O . ASP A 1 296 ? 11.886 13.144 12.148 1.00 83.25 296 ASP A O 1
ATOM 2438 N N . ASP A 1 297 ? 11.381 11.518 13.597 1.00 85.31 297 ASP A N 1
ATOM 2439 C CA . ASP A 1 297 ? 10.275 10.929 12.832 1.00 85.31 297 ASP A CA 1
ATOM 2440 C C . ASP A 1 297 ? 8.910 11.574 13.155 1.00 85.31 297 ASP A C 1
ATOM 2442 O O . ASP A 1 297 ? 7.853 11.015 12.844 1.00 85.31 297 ASP A O 1
ATOM 2446 N N . GLN A 1 298 ? 8.908 12.765 13.769 1.00 84.50 298 GLN A N 1
ATOM 2447 C CA . GLN A 1 298 ? 7.714 13.454 14.296 1.00 84.50 298 GLN A CA 1
ATOM 2448 C C . GLN A 1 298 ? 6.565 13.586 13.291 1.00 84.50 298 GLN A C 1
ATOM 2450 O O . GLN A 1 298 ? 5.395 13.462 13.662 1.00 84.50 298 GLN A O 1
ATOM 2455 N N . ILE A 1 299 ? 6.874 13.790 12.007 1.00 85.19 299 ILE A N 1
ATOM 2456 C CA . ILE A 1 299 ? 5.857 13.867 10.949 1.00 85.19 299 ILE A CA 1
ATOM 2457 C C . ILE A 1 299 ? 5.072 12.548 10.869 1.00 85.19 299 ILE A C 1
ATOM 2459 O O . ILE A 1 299 ? 3.841 12.563 10.842 1.00 85.19 299 ILE A O 1
ATOM 2463 N N . TYR A 1 300 ? 5.762 11.406 10.875 1.00 85.88 300 TYR A N 1
ATOM 2464 C CA . TYR A 1 300 ? 5.140 10.083 10.803 1.00 85.88 300 TYR A CA 1
ATOM 2465 C C . TYR A 1 300 ? 4.399 9.736 12.094 1.00 85.88 300 TYR A C 1
ATOM 2467 O O . TYR A 1 300 ? 3.265 9.252 12.033 1.00 85.88 300 TYR A O 1
ATOM 2475 N N . CYS A 1 301 ? 4.989 10.058 13.250 1.00 89.75 301 CYS A N 1
ATOM 2476 C CA . CYS A 1 301 ? 4.333 9.928 14.551 1.00 89.75 301 CYS A CA 1
ATOM 2477 C C . CYS A 1 301 ? 3.000 10.682 14.581 1.00 89.75 301 CYS A C 1
ATOM 2479 O O . CYS A 1 301 ? 1.987 10.119 14.988 1.00 89.75 301 CYS A O 1
ATOM 2481 N N . SER A 1 302 ? 2.970 11.904 14.044 1.00 88.75 302 SER A N 1
ATOM 2482 C CA . SER A 1 302 ? 1.765 12.733 13.990 1.00 88.75 302 SER A CA 1
ATOM 2483 C C . SER A 1 302 ? 0.635 12.093 13.188 1.00 88.75 302 SER A C 1
ATOM 2485 O O . SER A 1 302 ? -0.509 12.070 13.645 1.00 88.75 302 SER A O 1
ATOM 2487 N N . PHE A 1 303 ? 0.928 11.520 12.017 1.00 87.88 303 PHE A N 1
ATOM 2488 C CA . PHE A 1 303 ? -0.094 10.806 11.244 1.00 87.88 303 PHE A CA 1
ATOM 2489 C C . PHE A 1 303 ? -0.617 9.569 11.978 1.00 87.88 303 PHE A C 1
ATOM 2491 O O . PHE A 1 303 ? -1.814 9.284 11.912 1.00 87.88 303 PHE A O 1
ATOM 2498 N N . ILE A 1 304 ? 0.254 8.852 12.693 1.00 92.19 304 ILE A N 1
ATOM 2499 C CA . ILE A 1 304 ? -0.146 7.689 13.488 1.00 92.19 304 ILE A CA 1
ATOM 2500 C C . ILE A 1 304 ? -0.994 8.111 14.697 1.00 92.19 304 ILE A C 1
ATOM 2502 O O . ILE A 1 304 ? -2.025 7.489 14.944 1.00 92.19 304 ILE A O 1
ATOM 2506 N N . TRP A 1 305 ? -0.627 9.177 15.418 1.00 94.00 305 TRP A N 1
ATOM 2507 C CA . TRP A 1 305 ? -1.425 9.705 16.533 1.00 94.00 305 TRP A CA 1
ATOM 2508 C C . TRP A 1 305 ? -2.810 10.147 16.076 1.00 94.00 305 TRP A C 1
ATOM 2510 O O . TRP A 1 305 ? -3.801 9.778 16.700 1.00 94.00 305 TRP A O 1
ATOM 2520 N N . PHE A 1 306 ? -2.904 10.856 14.951 1.00 92.06 306 PHE A N 1
ATOM 2521 C CA . PHE A 1 306 ? -4.199 11.221 14.383 1.00 92.06 306 PHE A CA 1
ATOM 2522 C C . PHE A 1 306 ? -5.052 9.983 14.070 1.00 92.06 306 PHE A C 1
ATOM 2524 O O . PHE A 1 306 ? -6.228 9.930 14.431 1.00 92.06 306 PHE A O 1
ATOM 2531 N N . GLU A 1 307 ? -4.467 8.961 13.437 1.00 92.44 307 GLU A N 1
ATOM 2532 C CA . GLU A 1 307 ? -5.190 7.726 13.137 1.00 92.44 307 GLU A CA 1
ATOM 2533 C C . GLU A 1 307 ? -5.637 6.994 14.415 1.00 92.44 307 GLU A C 1
ATOM 2535 O O . GLU A 1 307 ? -6.786 6.555 14.491 1.00 92.44 307 GLU A O 1
ATOM 2540 N N . LEU A 1 308 ? -4.779 6.907 15.436 1.00 94.81 308 LEU A N 1
ATOM 2541 C CA . LEU A 1 308 ? -5.109 6.323 16.740 1.00 94.81 308 LEU A CA 1
ATOM 2542 C C . LEU A 1 308 ? -6.252 7.070 17.431 1.00 94.81 308 LEU A C 1
ATOM 2544 O O . LEU A 1 308 ? -7.153 6.424 17.970 1.00 94.81 308 LEU A O 1
ATOM 2548 N N . ALA A 1 309 ? -6.254 8.403 17.389 1.00 93.62 309 ALA A N 1
ATOM 2549 C CA . ALA A 1 309 ? -7.333 9.211 17.945 1.00 93.62 309 ALA A CA 1
ATOM 2550 C C . ALA A 1 309 ? -8.672 8.875 17.268 1.00 93.62 309 ALA A C 1
ATOM 2552 O O . ALA A 1 309 ? -9.635 8.529 17.947 1.00 93.62 309 ALA A O 1
ATOM 2553 N N . VAL A 1 310 ? -8.701 8.856 15.929 1.00 91.38 310 VAL A N 1
ATOM 2554 C CA . VAL A 1 310 ? -9.902 8.517 15.145 1.00 91.38 310 VAL A CA 1
ATOM 2555 C C . VAL A 1 310 ? -10.389 7.093 15.429 1.00 91.38 310 VAL A C 1
ATOM 2557 O O . VAL A 1 310 ? -11.591 6.872 15.564 1.00 91.38 310 VAL A O 1
ATOM 2560 N N . ILE A 1 311 ? -9.485 6.111 15.525 1.00 90.94 311 ILE A N 1
ATOM 2561 C CA . ILE A 1 311 ? -9.864 4.724 15.837 1.00 90.94 311 ILE A CA 1
ATOM 2562 C C . ILE A 1 311 ? -10.510 4.642 17.218 1.00 90.94 311 ILE A C 1
ATOM 2564 O O . ILE A 1 311 ? -11.576 4.044 17.345 1.00 90.94 311 ILE A O 1
ATOM 2568 N N . ASN A 1 312 ? -9.887 5.246 18.232 1.00 91.62 312 ASN A N 1
ATOM 2569 C CA . ASN A 1 312 ? -10.418 5.220 19.590 1.00 91.62 312 ASN A CA 1
ATOM 2570 C C . ASN A 1 312 ? -11.750 5.976 19.696 1.00 91.62 312 ASN A C 1
ATOM 2572 O O . ASN A 1 312 ? -12.624 5.517 20.422 1.00 91.62 312 ASN A O 1
ATOM 2576 N N . SER A 1 313 ? -11.959 7.055 18.931 1.00 90.94 313 SER A N 1
ATOM 2577 C CA . SER A 1 313 ? -13.266 7.725 18.845 1.00 90.94 313 SER A CA 1
ATOM 2578 C C . SER A 1 313 ? -14.351 6.807 18.284 1.00 90.94 313 SER A C 1
ATOM 2580 O O . SER A 1 313 ? -15.411 6.692 18.883 1.00 90.94 313 SER A O 1
ATOM 2582 N N . ILE A 1 314 ? -14.068 6.077 17.199 1.00 86.81 314 ILE A N 1
ATOM 2583 C CA . ILE A 1 314 ? -15.025 5.113 16.628 1.00 86.81 314 ILE A CA 1
ATOM 2584 C C . ILE A 1 314 ? -15.341 3.991 17.629 1.00 86.81 314 ILE A C 1
ATOM 2586 O O . ILE A 1 314 ? -16.486 3.566 17.751 1.00 86.81 314 ILE A O 1
ATOM 2590 N N . VAL A 1 315 ? -14.327 3.493 18.343 1.00 87.25 315 VAL A N 1
ATOM 2591 C CA . VAL A 1 315 ? -14.505 2.468 19.383 1.00 87.25 315 VAL A CA 1
ATOM 2592 C C . VAL A 1 315 ? -15.358 3.002 20.535 1.00 87.25 315 VAL A C 1
ATOM 2594 O O . VAL A 1 315 ? -16.246 2.297 21.008 1.00 87.25 315 VAL A O 1
ATOM 2597 N N . LEU A 1 316 ? -15.124 4.246 20.956 1.00 89.69 316 LEU A N 1
ATOM 2598 C CA . LEU A 1 316 ? -15.912 4.911 21.986 1.00 89.69 316 LEU A CA 1
ATOM 2599 C C . LEU A 1 316 ? -17.378 5.064 21.566 1.00 89.69 316 LEU A C 1
ATOM 2601 O O . LEU A 1 316 ? -18.254 4.721 22.355 1.00 89.69 316 LEU A O 1
ATOM 2605 N N . ASP A 1 317 ? -17.645 5.514 20.338 1.00 86.69 317 ASP A N 1
ATOM 2606 C CA . ASP A 1 317 ? -19.009 5.662 19.816 1.00 86.69 317 ASP A CA 1
ATOM 2607 C C . ASP A 1 317 ? -19.759 4.324 19.856 1.00 86.69 317 ASP A C 1
ATOM 2609 O O . ASP A 1 317 ? -20.859 4.235 20.401 1.00 86.69 317 ASP A O 1
ATOM 2613 N N . VAL A 1 318 ? -19.119 3.249 19.379 1.00 82.62 318 VAL A N 1
ATOM 2614 C CA . VAL A 1 318 ? -19.687 1.893 19.431 1.00 82.62 318 VAL A CA 1
ATOM 2615 C C . VAL A 1 318 ? -19.923 1.446 20.874 1.00 82.62 318 VAL A C 1
ATOM 2617 O O . VAL A 1 318 ? -20.959 0.848 21.164 1.00 82.62 318 VAL A O 1
ATOM 2620 N N . ASN A 1 319 ? -18.998 1.716 21.795 1.00 82.56 319 ASN A N 1
ATOM 2621 C CA . ASN A 1 319 ? -19.180 1.359 23.200 1.00 82.56 319 ASN A CA 1
ATOM 2622 C C . ASN A 1 319 ? -20.372 2.109 23.811 1.00 82.56 319 ASN A C 1
ATOM 2624 O O . ASN A 1 319 ? -21.237 1.473 24.405 1.00 82.56 319 ASN A O 1
ATOM 2628 N N . ILE A 1 320 ? -20.475 3.423 23.602 1.00 85.00 320 ILE A N 1
ATOM 2629 C CA . ILE A 1 320 ? -21.580 4.243 24.119 1.00 85.00 320 ILE A CA 1
ATOM 2630 C C . ILE A 1 320 ? -22.933 3.780 23.559 1.00 85.00 320 ILE A C 1
ATOM 2632 O O . ILE A 1 320 ? -23.911 3.731 24.304 1.00 85.00 320 ILE A O 1
ATOM 2636 N N . GLU A 1 321 ? -23.008 3.413 22.277 1.00 82.31 321 GLU A N 1
ATOM 2637 C CA . GLU A 1 321 ? -24.243 2.911 21.653 1.00 82.31 321 GLU A CA 1
ATOM 2638 C C . GLU A 1 321 ? -24.732 1.578 22.239 1.00 82.31 321 GLU A C 1
ATOM 2640 O O . GLU A 1 321 ? -25.934 1.308 22.222 1.00 82.31 321 GLU A O 1
ATOM 2645 N N . ASN A 1 322 ? -23.825 0.728 22.732 1.00 76.00 322 ASN A N 1
ATOM 2646 C CA . ASN A 1 322 ? -24.174 -0.595 23.261 1.00 76.00 322 ASN A CA 1
ATOM 2647 C C . ASN A 1 322 ? -24.427 -0.604 24.782 1.00 76.00 322 ASN A C 1
ATOM 2649 O O . ASN A 1 322 ? -24.868 -1.628 25.303 1.00 76.00 322 ASN A O 1
ATOM 2653 N N . VAL A 1 323 ? -24.155 0.494 25.490 1.00 80.75 323 VAL A N 1
ATOM 2654 C CA . VAL A 1 323 ? -24.289 0.576 26.950 1.00 80.75 323 VAL A CA 1
ATOM 2655 C C . VAL A 1 323 ? -25.728 0.904 27.365 1.00 80.75 323 VAL A C 1
ATOM 2657 O O . VAL A 1 323 ? -26.347 1.848 26.869 1.00 80.75 323 VAL A O 1
ATOM 2660 N N . ASP A 1 324 ? -26.253 0.150 28.335 1.00 78.69 324 ASP A N 1
ATOM 2661 C CA . ASP A 1 324 ? -27.513 0.473 29.009 1.00 78.69 324 ASP A CA 1
ATOM 2662 C C . ASP A 1 324 ? -27.271 1.614 30.007 1.00 78.69 324 ASP A C 1
ATOM 2664 O O . ASP A 1 324 ? -26.662 1.423 31.062 1.00 78.69 324 ASP A O 1
ATOM 2668 N N . ARG A 1 325 ? -27.747 2.819 29.665 1.00 74.88 325 ARG A N 1
ATOM 2669 C CA . ARG A 1 325 ? -27.542 4.034 30.471 1.00 74.88 325 ARG A CA 1
ATOM 2670 C C . ARG A 1 325 ? -28.065 3.915 31.900 1.00 74.88 325 ARG A C 1
ATOM 2672 O O . ARG A 1 325 ?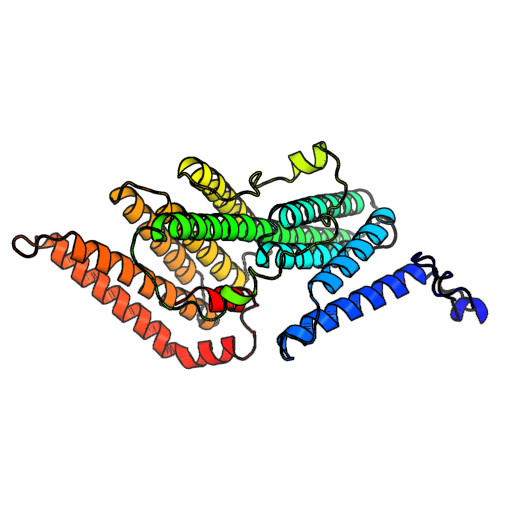 -27.532 4.583 32.782 1.00 74.88 325 ARG A O 1
ATOM 2679 N N . ASP A 1 326 ? -29.045 3.048 32.134 1.00 73.94 326 ASP A N 1
ATOM 2680 C CA . ASP A 1 326 ? -29.645 2.857 33.451 1.00 73.94 326 ASP A CA 1
ATOM 2681 C C . ASP A 1 326 ? -28.932 1.761 34.272 1.00 73.94 326 ASP A C 1
ATOM 2683 O O . ASP A 1 326 ? -29.253 1.558 35.446 1.00 73.94 326 ASP A O 1
ATOM 2687 N N . LYS A 1 327 ? -27.953 1.052 33.682 1.00 78.81 327 LYS A N 1
ATOM 2688 C CA . LYS A 1 327 ? -27.229 -0.080 34.292 1.00 78.81 327 LYS A CA 1
ATOM 2689 C C . LYS A 1 327 ? -25.729 -0.102 33.980 1.00 78.81 327 LYS A C 1
ATOM 2691 O O . LYS A 1 327 ? -25.150 -1.183 33.895 1.00 78.81 327 LYS A O 1
ATOM 2696 N N . LEU A 1 328 ? -25.090 1.062 33.849 1.00 81.50 328 LEU A N 1
ATOM 2697 C CA . LEU A 1 328 ? -23.637 1.112 33.671 1.00 81.50 328 LEU A CA 1
ATOM 2698 C C . LEU A 1 328 ? -22.921 0.406 34.823 1.00 81.50 328 LEU A C 1
ATOM 2700 O O . LEU A 1 328 ? -23.085 0.761 35.996 1.00 81.50 328 LEU A O 1
ATOM 2704 N N . THR A 1 329 ? -22.074 -0.553 34.479 1.00 84.81 329 THR A N 1
ATOM 2705 C CA . THR A 1 329 ? -21.134 -1.141 35.426 1.00 84.81 329 THR A CA 1
ATOM 2706 C C . THR A 1 329 ? -19.939 -0.204 35.628 1.00 84.81 329 THR A C 1
ATOM 2708 O O . THR A 1 329 ? -19.584 0.602 34.766 1.00 84.81 329 THR A O 1
ATOM 2711 N N . ALA A 1 330 ? -19.282 -0.311 36.785 1.00 86.38 330 ALA A N 1
ATOM 2712 C CA . ALA A 1 330 ? -18.059 0.448 37.060 1.00 86.38 330 ALA A CA 1
ATOM 2713 C C . ALA A 1 330 ? -16.915 0.107 36.082 1.00 86.38 330 ALA A C 1
ATOM 2715 O O . ALA A 1 330 ? -16.044 0.940 35.847 1.00 86.38 330 ALA A O 1
ATOM 2716 N N . GLU A 1 331 ? -16.927 -1.104 35.518 1.00 85.12 331 GLU A N 1
ATOM 2717 C CA . GLU A 1 331 ? -15.956 -1.572 34.528 1.00 85.12 331 GLU A CA 1
ATOM 2718 C C . GLU A 1 331 ? -16.171 -0.881 33.174 1.00 85.12 331 GLU A C 1
ATOM 2720 O O . GLU A 1 331 ? -15.240 -0.274 32.651 1.00 85.12 331 GLU A O 1
ATOM 2725 N N . GLU A 1 332 ? -17.410 -0.845 32.674 1.00 83.75 332 GLU A N 1
ATOM 2726 C CA . GLU A 1 332 ? -17.768 -0.128 31.438 1.00 83.75 332 GLU A CA 1
ATOM 2727 C C . GLU A 1 332 ? -17.465 1.375 31.532 1.00 83.75 332 GLU A C 1
ATOM 2729 O O . GLU A 1 332 ? -16.955 1.973 30.582 1.00 83.75 332 GLU A O 1
ATOM 2734 N N . LEU A 1 333 ? -17.727 1.992 32.691 1.00 85.88 333 LEU A N 1
ATOM 2735 C CA . LEU A 1 333 ? -17.392 3.398 32.928 1.00 85.88 333 LEU A CA 1
ATOM 2736 C C . LEU A 1 333 ? -15.872 3.634 32.878 1.00 85.88 333 LEU A C 1
ATOM 2738 O O . LEU A 1 333 ? -15.416 4.602 32.270 1.00 85.88 333 LEU A O 1
ATOM 2742 N N . ALA A 1 334 ? -15.082 2.743 33.484 1.00 89.25 334 ALA A N 1
ATOM 2743 C CA . ALA A 1 334 ? -13.626 2.853 33.492 1.00 89.25 334 ALA A CA 1
ATOM 2744 C C . ALA A 1 334 ? -13.025 2.682 32.087 1.00 89.25 334 ALA A C 1
ATOM 2746 O O . ALA A 1 334 ? -12.094 3.407 31.729 1.00 89.25 334 ALA A O 1
ATOM 2747 N N . GLU A 1 335 ? -13.570 1.766 31.281 1.00 87.25 335 GLU A N 1
ATOM 2748 C CA . GLU A 1 335 ? -13.172 1.591 29.880 1.00 87.25 335 GLU A CA 1
ATOM 2749 C C . GLU A 1 335 ? -13.476 2.840 29.040 1.00 87.25 335 GLU A C 1
ATOM 2751 O O . GLU A 1 335 ? -12.620 3.290 28.273 1.00 87.25 335 GLU A O 1
ATOM 2756 N N . ILE A 1 336 ? -14.661 3.437 29.212 1.00 89.44 336 ILE A N 1
ATOM 2757 C CA . ILE A 1 336 ? -15.039 4.689 28.542 1.00 89.44 336 ILE A CA 1
ATOM 2758 C C . ILE A 1 336 ? -14.079 5.820 28.929 1.00 89.44 336 ILE A C 1
ATOM 2760 O O . ILE A 1 336 ? -13.529 6.487 28.049 1.00 89.44 336 ILE A O 1
ATOM 2764 N N . ASP A 1 337 ? -13.828 6.014 30.224 1.00 90.94 337 ASP A N 1
ATOM 2765 C CA . ASP A 1 337 ? -12.911 7.048 30.717 1.00 90.94 337 ASP A CA 1
ATOM 2766 C C . ASP A 1 337 ? -11.492 6.859 30.169 1.00 90.94 337 ASP A C 1
ATOM 2768 O O . ASP A 1 337 ? -10.799 7.827 29.839 1.00 90.94 337 ASP A O 1
ATOM 2772 N N . GLN A 1 338 ? -11.042 5.608 30.060 1.00 92.56 338 GLN A N 1
ATOM 2773 C CA . GLN A 1 338 ? -9.742 5.279 29.492 1.00 92.56 338 GLN A CA 1
ATOM 2774 C C . GLN A 1 338 ? -9.679 5.612 27.994 1.00 92.56 338 GLN A C 1
ATOM 2776 O O . GLN A 1 338 ? -8.710 6.237 27.556 1.00 92.56 338 GLN A O 1
ATOM 2781 N N . LEU A 1 339 ? -10.711 5.268 27.218 1.00 91.69 339 LEU A N 1
ATOM 2782 C CA . LEU A 1 339 ? -10.798 5.620 25.797 1.00 91.69 339 LEU A CA 1
ATOM 2783 C C . LEU A 1 339 ? -10.785 7.137 25.588 1.00 91.69 339 LEU A C 1
ATOM 2785 O O . LEU A 1 339 ? -10.024 7.628 24.755 1.00 91.69 339 LEU A O 1
ATOM 2789 N N . VAL A 1 340 ? -11.556 7.891 26.377 1.00 94.19 340 VAL A N 1
ATOM 2790 C CA . VAL A 1 340 ? -11.573 9.363 26.317 1.00 94.19 340 VAL A CA 1
ATOM 2791 C C . VAL A 1 340 ? -10.181 9.936 26.586 1.00 94.19 340 VAL A C 1
ATOM 2793 O O . VAL A 1 340 ? -9.720 10.799 25.836 1.00 94.19 340 VAL A O 1
ATOM 2796 N N . LYS A 1 341 ? -9.469 9.427 27.600 1.00 95.44 341 LYS A N 1
ATOM 2797 C CA . LYS A 1 341 ? -8.087 9.845 27.891 1.00 95.44 341 LYS A CA 1
ATOM 2798 C C . LYS A 1 341 ? -7.149 9.579 26.716 1.00 95.44 341 LYS A C 1
ATOM 2800 O O . LYS A 1 341 ? -6.366 10.461 26.370 1.00 95.44 341 LYS A O 1
ATOM 2805 N N . TYR A 1 342 ? -7.241 8.408 26.082 1.00 94.44 342 TYR A N 1
ATOM 2806 C CA . TYR A 1 342 ? -6.433 8.100 24.900 1.00 94.44 342 TYR A CA 1
ATOM 2807 C C . TYR A 1 342 ? -6.737 9.036 23.731 1.00 94.44 342 TYR A C 1
ATOM 2809 O O . TYR A 1 342 ? -5.807 9.582 23.140 1.00 94.44 342 TYR A O 1
ATOM 2817 N N . ILE A 1 343 ? -8.015 9.273 23.428 1.00 94.94 343 ILE A N 1
ATOM 2818 C CA . ILE A 1 343 ? -8.443 10.174 22.348 1.00 94.94 343 ILE A CA 1
ATOM 2819 C C . ILE A 1 343 ? -7.876 11.580 22.562 1.00 94.94 343 ILE A C 1
ATOM 2821 O O . ILE A 1 343 ? -7.250 12.135 21.658 1.00 94.94 343 ILE A O 1
ATOM 2825 N N . VAL A 1 344 ? -8.063 12.143 23.762 1.00 96.12 344 VAL A N 1
ATOM 2826 C CA . VAL A 1 344 ? -7.573 13.486 24.105 1.00 96.12 344 VAL A CA 1
ATOM 2827 C C . VAL A 1 344 ? -6.055 13.553 23.974 1.00 96.12 344 VAL A C 1
ATOM 2829 O O . VAL A 1 344 ? -5.547 14.459 23.318 1.00 96.12 344 VAL A O 1
ATOM 2832 N N . ASN A 1 345 ? -5.340 12.572 24.529 1.00 96.38 345 ASN A N 1
ATOM 2833 C CA . ASN A 1 345 ? -3.883 12.521 24.473 1.00 96.38 345 ASN A CA 1
ATOM 2834 C C . ASN A 1 345 ? -3.361 12.460 23.028 1.00 96.38 345 ASN A C 1
ATOM 2836 O O . ASN A 1 345 ? -2.487 13.235 22.651 1.00 96.38 345 ASN A O 1
ATOM 2840 N N . TYR A 1 346 ? -3.912 11.582 22.187 1.00 95.06 346 TYR A N 1
ATOM 2841 C CA . TYR A 1 346 ? -3.456 11.465 20.800 1.00 95.06 346 TYR A CA 1
ATOM 2842 C C . TYR A 1 346 ? -3.770 12.706 19.959 1.00 95.06 346 TYR A C 1
ATOM 2844 O O . TYR A 1 346 ? -2.931 13.116 19.155 1.00 95.06 346 TYR A O 1
ATOM 2852 N N . PHE A 1 347 ? -4.930 13.345 20.151 1.00 94.62 347 PHE A N 1
ATOM 2853 C CA . PHE A 1 347 ? -5.211 14.614 19.478 1.00 94.62 347 PHE A CA 1
ATOM 2854 C C . PHE A 1 347 ? -4.302 15.745 19.964 1.00 94.62 347 PHE A C 1
ATOM 2856 O O . PHE A 1 347 ? -3.876 16.552 19.143 1.00 94.62 347 PHE A O 1
ATOM 2863 N N . GLN A 1 348 ? -3.961 15.798 21.254 1.00 94.62 348 GLN A N 1
ATOM 2864 C CA . GLN A 1 348 ? -2.998 16.772 21.779 1.00 94.62 348 GLN A CA 1
ATOM 2865 C C . GLN A 1 348 ? -1.621 16.599 21.129 1.00 94.62 348 GLN A C 1
ATOM 2867 O O . GLN A 1 348 ? -1.117 17.552 20.540 1.00 94.62 348 GLN A O 1
ATOM 2872 N N . LEU A 1 349 ? -1.079 15.376 21.118 1.00 92.44 349 LEU A N 1
ATOM 2873 C CA . LEU A 1 349 ? 0.211 15.068 20.484 1.00 92.44 349 LEU A CA 1
ATOM 2874 C C . LEU A 1 349 ? 0.235 15.422 18.987 1.00 92.44 349 LEU A C 1
ATOM 2876 O O . LEU A 1 349 ? 1.230 15.938 18.473 1.00 92.44 349 LEU A O 1
ATOM 2880 N N . TYR A 1 350 ? -0.873 15.179 18.279 1.00 90.44 350 TYR A N 1
ATOM 2881 C CA . TYR A 1 350 ? -1.027 15.599 16.885 1.00 90.44 350 TYR A CA 1
ATOM 2882 C C . TYR A 1 350 ? -1.020 17.129 16.732 1.00 90.44 350 TYR A C 1
ATOM 2884 O O . TYR A 1 350 ? -0.343 17.658 15.851 1.00 90.44 350 TYR A O 1
ATOM 2892 N N . MET A 1 351 ? -1.764 17.843 17.581 1.00 88.81 351 MET A N 1
ATOM 2893 C CA . MET A 1 351 ? -1.881 19.303 17.517 1.00 88.81 351 MET A CA 1
ATOM 2894 C C . MET A 1 351 ? -0.571 20.013 17.864 1.00 88.81 351 MET A C 1
ATOM 2896 O O . MET A 1 351 ? -0.239 21.011 17.225 1.00 88.81 351 MET A O 1
ATOM 2900 N N . GLU A 1 352 ? 0.202 19.484 18.812 1.00 90.31 352 GLU A N 1
ATOM 2901 C CA . GLU A 1 352 ? 1.533 19.994 19.167 1.00 90.31 352 GLU A CA 1
ATOM 2902 C C . GLU A 1 352 ? 2.512 19.952 17.983 1.00 90.31 352 GLU A C 1
ATOM 2904 O O . GLU A 1 352 ? 3.373 20.819 17.857 1.00 90.31 352 GLU A O 1
ATOM 2909 N N . ASN A 1 353 ? 2.329 19.000 17.064 1.00 85.19 353 ASN A N 1
ATOM 2910 C CA . ASN A 1 353 ? 3.175 18.812 15.885 1.00 85.19 353 ASN A CA 1
ATOM 2911 C C . ASN A 1 353 ? 2.522 19.283 14.575 1.00 85.19 353 ASN A C 1
ATOM 2913 O O . ASN A 1 353 ? 3.023 19.013 13.477 1.00 85.19 353 ASN A O 1
ATOM 2917 N N . PHE A 1 354 ? 1.414 20.025 14.662 1.00 79.88 354 PHE A N 1
ATOM 2918 C CA . PHE A 1 354 ? 0.606 20.396 13.501 1.00 79.88 354 PHE A CA 1
ATOM 2919 C C . PHE A 1 354 ? 1.379 21.208 12.452 1.00 79.88 354 PHE A C 1
ATOM 2921 O O . PHE A 1 354 ? 1.184 21.017 11.251 1.00 79.88 354 PHE A O 1
ATOM 2928 N N . ASP A 1 355 ? 2.292 22.085 12.872 1.00 79.19 355 ASP A N 1
ATOM 2929 C CA . ASP A 1 355 ? 3.105 22.873 11.940 1.00 79.19 355 ASP A CA 1
ATOM 2930 C C . ASP A 1 355 ? 4.095 22.015 11.140 1.00 79.19 355 ASP A C 1
ATOM 2932 O O . ASP A 1 355 ? 4.258 22.236 9.936 1.00 79.19 355 ASP A O 1
ATOM 2936 N N . ALA A 1 356 ? 4.691 20.994 11.763 1.00 73.31 356 ALA A N 1
ATOM 2937 C CA . ALA A 1 356 ? 5.553 20.030 11.079 1.00 73.31 356 ALA A CA 1
ATOM 2938 C C . ALA A 1 356 ? 4.752 19.187 10.074 1.00 73.31 356 ALA A C 1
ATOM 2940 O O . ALA A 1 356 ? 5.182 18.989 8.935 1.00 73.31 356 ALA A O 1
ATOM 2941 N N . VAL A 1 357 ? 3.539 18.768 10.452 1.00 74.44 357 VAL A N 1
ATOM 2942 C CA . VAL A 1 357 ? 2.600 18.076 9.553 1.00 74.44 357 VAL A CA 1
ATOM 2943 C C . VAL A 1 357 ? 2.220 18.965 8.373 1.00 74.44 357 VAL A C 1
ATOM 2945 O O . VAL A 1 357 ? 2.273 18.527 7.223 1.00 74.44 357 VAL A O 1
ATOM 2948 N N . ARG A 1 358 ? 1.868 20.229 8.629 1.00 76.31 358 ARG A N 1
ATOM 2949 C CA . ARG A 1 358 ? 1.519 21.203 7.590 1.00 76.31 358 ARG A CA 1
ATOM 2950 C C . ARG A 1 358 ? 2.677 21.387 6.614 1.00 76.31 358 ARG A C 1
ATOM 2952 O O . ARG A 1 358 ? 2.448 21.310 5.410 1.00 76.31 358 ARG A O 1
ATOM 2959 N N . TYR A 1 359 ? 3.898 21.552 7.120 1.00 74.00 359 TYR A N 1
ATOM 2960 C CA . TYR A 1 359 ? 5.105 21.651 6.300 1.00 74.00 359 TYR A CA 1
ATOM 2961 C C . TYR A 1 359 ? 5.343 20.389 5.455 1.00 74.00 359 TYR A C 1
ATOM 2963 O O . TYR A 1 359 ? 5.595 20.494 4.250 1.00 74.00 359 TYR A O 1
ATOM 2971 N N . GLY A 1 360 ? 5.214 19.197 6.048 1.00 67.25 360 GLY A N 1
ATOM 2972 C CA . GLY A 1 360 ? 5.359 17.924 5.337 1.00 67.25 360 GLY A CA 1
ATOM 2973 C C . GLY A 1 360 ? 4.325 17.750 4.220 1.00 67.25 360 GLY A C 1
ATOM 2974 O O . GLY A 1 360 ? 4.667 17.342 3.110 1.00 67.25 360 GLY A O 1
ATOM 2975 N N . LEU A 1 361 ? 3.074 18.146 4.476 1.00 67.69 361 LEU A N 1
ATOM 2976 C CA . LEU A 1 361 ? 1.975 18.094 3.507 1.00 67.69 361 LEU A CA 1
ATOM 2977 C C . LEU A 1 361 ? 2.111 19.105 2.363 1.00 67.69 361 LEU A C 1
ATOM 2979 O O . LEU A 1 361 ? 1.594 18.841 1.277 1.00 67.69 361 LEU A O 1
ATOM 2983 N N . THR A 1 362 ? 2.730 20.265 2.598 1.00 69.00 362 THR A N 1
ATOM 2984 C CA . THR A 1 362 ? 2.928 21.296 1.564 1.00 69.00 362 THR A CA 1
ATOM 2985 C C . THR A 1 362 ? 4.116 21.014 0.655 1.00 69.00 362 THR A C 1
ATOM 2987 O O . THR A 1 362 ? 4.111 21.460 -0.488 1.00 69.00 362 THR A O 1
ATOM 2990 N N . ASN A 1 363 ? 5.117 20.282 1.146 1.00 62.31 363 ASN A N 1
ATOM 2991 C CA . ASN A 1 363 ? 6.370 20.038 0.429 1.00 62.31 363 ASN A CA 1
ATOM 2992 C C . ASN A 1 363 ? 6.479 18.625 -0.160 1.00 62.31 363 ASN A C 1
ATOM 2994 O O . ASN A 1 363 ? 7.563 18.239 -0.583 1.00 62.31 363 ASN A O 1
ATOM 2998 N N . ASP A 1 364 ? 5.381 17.858 -0.184 1.00 60.12 364 ASP A N 1
ATOM 2999 C CA . ASP A 1 364 ? 5.347 16.473 -0.683 1.00 60.12 364 ASP A CA 1
ATOM 3000 C C . ASP A 1 364 ? 6.438 15.572 -0.046 1.00 60.12 364 ASP A C 1
ATOM 3002 O O . ASP A 1 364 ? 6.883 14.601 -0.649 1.00 60.12 364 ASP A O 1
ATOM 3006 N N . VAL A 1 365 ? 6.865 15.885 1.190 1.00 53.06 365 VAL A N 1
ATOM 3007 C CA . VAL A 1 365 ? 7.862 15.103 1.959 1.00 53.06 365 VAL A CA 1
ATOM 3008 C C . VAL A 1 365 ? 7.293 13.735 2.345 1.00 53.06 365 VAL A C 1
ATOM 3010 O O . VAL A 1 365 ? 8.033 12.778 2.532 1.00 53.06 365 VAL A O 1
ATOM 3013 N N . VAL A 1 366 ? 5.964 13.635 2.404 1.00 50.00 366 VAL A N 1
ATOM 3014 C CA . VAL A 1 366 ? 5.241 12.370 2.496 1.00 50.00 366 VAL A CA 1
ATOM 3015 C C . VAL A 1 366 ? 4.641 12.078 1.124 1.00 50.00 366 VAL A C 1
ATOM 3017 O O . VAL A 1 366 ? 3.751 12.802 0.666 1.00 50.00 366 VAL A O 1
ATOM 3020 N N . ASP A 1 367 ? 5.149 11.032 0.472 1.00 41.62 367 ASP A N 1
ATOM 3021 C CA . ASP A 1 367 ? 4.785 10.658 -0.893 1.00 41.62 367 ASP A CA 1
ATOM 3022 C C . ASP A 1 367 ? 3.267 10.399 -1.048 1.00 41.62 367 ASP A C 1
ATOM 3024 O O . ASP A 1 367 ? 2.508 10.121 -0.110 1.00 41.62 367 ASP A O 1
ATOM 3028 N N . VAL A 1 368 ? 2.840 10.535 -2.296 1.00 42.06 368 VAL A N 1
ATOM 3029 C CA . VAL A 1 368 ? 1.519 10.684 -2.923 1.00 42.06 368 VAL A CA 1
ATOM 3030 C C . VAL A 1 368 ? 0.414 9.713 -2.467 1.00 42.06 368 VAL A C 1
ATOM 3032 O O . VAL A 1 368 ? -0.767 9.929 -2.756 1.00 42.06 368 VAL A O 1
ATOM 3035 N N . LEU A 1 369 ? 0.702 8.715 -1.639 1.00 39.75 369 LEU A N 1
ATOM 3036 C CA . LEU A 1 369 ? -0.330 7.928 -0.962 1.00 39.75 369 LEU A CA 1
ATOM 3037 C C . LEU A 1 369 ? -1.130 8.737 0.059 1.00 39.75 369 LEU A C 1
ATOM 3039 O O . LEU A 1 369 ? -2.313 8.453 0.257 1.00 39.75 369 LEU A O 1
ATOM 3043 N N . THR A 1 370 ? -0.572 9.817 0.605 1.00 39.38 370 THR A N 1
ATOM 3044 C CA . THR A 1 370 ? -1.348 10.802 1.376 1.00 39.38 370 THR A CA 1
ATOM 3045 C C . THR A 1 370 ? -2.241 11.657 0.468 1.00 39.38 370 THR A C 1
ATOM 3047 O O . THR A 1 370 ? -3.281 12.124 0.917 1.00 39.38 370 THR A O 1
ATOM 3050 N N . LYS A 1 371 ? -1.935 11.803 -0.833 1.00 36.53 371 LYS A N 1
ATOM 3051 C CA . LYS A 1 371 ? -2.844 12.435 -1.816 1.00 36.53 371 LYS A CA 1
ATOM 3052 C C . LYS A 1 371 ? -3.989 11.506 -2.229 1.00 36.53 371 LYS A C 1
ATOM 3054 O O . LYS A 1 371 ? -5.112 11.979 -2.364 1.00 36.53 371 LYS A O 1
ATOM 3059 N N . ILE A 1 372 ? -3.761 10.191 -2.312 1.00 36.44 372 ILE A N 1
ATOM 3060 C CA . ILE A 1 372 ? -4.861 9.214 -2.434 1.00 36.44 372 ILE A CA 1
ATOM 3061 C C . ILE A 1 372 ? -5.679 9.182 -1.133 1.00 36.44 372 ILE A C 1
ATOM 3063 O O . ILE A 1 372 ? -6.902 9.122 -1.175 1.00 36.44 372 ILE A O 1
ATOM 3067 N N . THR A 1 373 ? -5.039 9.329 0.030 1.00 33.97 373 THR A N 1
ATOM 3068 C CA . THR A 1 373 ? -5.738 9.382 1.327 1.00 33.97 373 THR A CA 1
ATOM 3069 C C . THR A 1 373 ? -6.441 10.734 1.577 1.00 33.97 373 THR A C 1
ATOM 3071 O O . THR A 1 373 ? -7.440 10.764 2.290 1.00 33.97 373 THR A O 1
ATOM 3074 N N . LYS A 1 374 ? -6.040 11.830 0.905 1.00 32.28 374 LYS A N 1
ATOM 3075 C CA . LYS A 1 374 ? -6.774 13.118 0.865 1.00 32.28 374 LYS A CA 1
ATOM 3076 C C . LYS A 1 374 ? -8.122 13.033 0.132 1.00 32.28 374 LYS A C 1
ATOM 3078 O O . LYS A 1 374 ? -8.920 13.953 0.252 1.00 32.28 374 LYS A O 1
ATOM 3083 N N . LEU A 1 375 ? -8.403 11.931 -0.569 1.00 29.48 375 LEU A N 1
ATOM 3084 C CA . LEU A 1 375 ? -9.715 11.623 -1.155 1.00 29.48 375 LEU A CA 1
ATOM 3085 C C . LEU A 1 375 ? -10.575 10.682 -0.286 1.00 29.48 375 LEU A C 1
ATOM 3087 O O . LEU A 1 375 ? -11.703 10.385 -0.669 1.00 29.48 375 LEU A O 1
ATOM 3091 N N . PHE A 1 376 ? -10.079 10.218 0.872 1.00 30.23 376 PHE A N 1
ATOM 3092 C CA . PHE A 1 376 ? -10.739 9.168 1.668 1.00 30.23 376 PHE A CA 1
ATOM 3093 C C . PHE A 1 376 ? -10.831 9.433 3.181 1.00 30.23 376 PHE A C 1
ATOM 3095 O O . PHE A 1 376 ? -11.104 8.507 3.948 1.00 30.23 376 PHE A O 1
ATOM 3102 N N . LEU A 1 377 ? -10.648 10.681 3.614 1.00 29.50 377 LEU A N 1
ATOM 3103 C CA . LEU A 1 377 ? -10.913 11.120 4.987 1.00 29.50 377 LEU A CA 1
ATOM 3104 C C . LEU A 1 377 ? -11.783 12.384 4.987 1.00 29.50 377 LEU A C 1
ATOM 3106 O O . LEU A 1 377 ? -11.285 13.480 5.231 1.00 29.50 377 LEU A O 1
ATOM 3110 N N . LEU A 1 378 ? -13.066 12.182 4.668 1.00 27.97 378 LEU A N 1
ATOM 3111 C CA . LEU A 1 378 ? -14.262 12.792 5.270 1.00 27.97 378 LEU A CA 1
ATOM 3112 C C . LEU A 1 378 ? -15.472 11.900 4.961 1.00 27.97 378 LEU A C 1
ATOM 3114 O O . LEU A 1 378 ? -15.581 11.454 3.795 1.00 27.97 378 LEU A O 1
#

InterPro domains:
  IPR022083 KIF-1 binding protein [PF12309] (83-355)

Nearest PDB structures (foldseek):
  6vfk-assembly1_B  TM=2.963E-01  e=3.693E-02  synthetic construct
  8e0m-assembly4_K  TM=2.822E-01  e=5.102E+00  synthetic construct
  8i7r-assembly1_C7  TM=1.602E-01  e=2.165E+00  Mus musculus